Protein AF-A0A2E8AYK1-F1 (afdb_monomer_lite)

Structure (mmCIF, N/CA/C/O backbone):
data_AF-A0A2E8AYK1-F1
#
_entry.id   AF-A0A2E8AYK1-F1
#
loop_
_atom_site.group_PDB
_atom_site.id
_atom_site.type_symbol
_atom_site.label_atom_id
_atom_site.label_alt_id
_atom_site.label_comp_id
_atom_site.label_asym_id
_atom_site.label_entity_id
_atom_site.label_seq_id
_atom_site.pdbx_PDB_ins_code
_atom_site.Cartn_x
_atom_site.Cartn_y
_atom_site.Cartn_z
_atom_site.occupancy
_atom_site.B_iso_or_equiv
_atom_site.auth_seq_id
_atom_site.auth_comp_id
_atom_site.auth_asym_id
_atom_site.auth_atom_id
_atom_site.pdbx_PDB_model_num
ATOM 1 N N . MET A 1 1 ? 3.698 11.445 -59.931 1.00 37.75 1 MET A N 1
ATOM 2 C CA . MET A 1 1 ? 3.904 10.564 -58.764 1.00 37.75 1 MET A CA 1
ATOM 3 C C . MET A 1 1 ? 5.408 10.369 -58.666 1.00 37.75 1 MET A C 1
ATOM 5 O O . MET A 1 1 ? 5.950 9.501 -59.335 1.00 37.75 1 MET A O 1
ATOM 9 N N . ASN A 1 2 ? 6.084 11.312 -58.007 1.00 35.59 2 ASN A N 1
ATOM 10 C CA . ASN A 1 2 ? 7.543 11.333 -57.929 1.00 35.59 2 ASN A CA 1
ATOM 11 C C . ASN A 1 2 ? 7.976 10.198 -57.005 1.00 35.59 2 ASN A C 1
ATOM 13 O O . ASN A 1 2 ? 7.597 10.178 -55.839 1.00 35.59 2 ASN A O 1
ATOM 17 N N . GLN A 1 3 ? 8.713 9.233 -57.549 1.00 40.03 3 GLN A N 1
ATOM 18 C CA . GLN A 1 3 ? 9.492 8.309 -56.741 1.00 40.03 3 GLN A CA 1
ATOM 19 C C . GLN A 1 3 ? 10.641 9.129 -56.152 1.00 40.03 3 GLN A C 1
ATOM 21 O O . GLN A 1 3 ? 11.591 9.454 -56.863 1.00 40.03 3 GLN A O 1
ATOM 26 N N . GLU A 1 4 ? 10.510 9.541 -54.891 1.00 44.88 4 GLU A N 1
ATOM 27 C CA . GLU A 1 4 ? 11.655 10.014 -54.117 1.00 44.88 4 GLU A CA 1
ATOM 28 C C . GLU A 1 4 ? 12.704 8.903 -54.111 1.00 44.88 4 GLU A C 1
ATOM 30 O O . GLU A 1 4 ? 12.411 7.734 -53.854 1.00 44.88 4 GLU A O 1
ATOM 35 N N . ASN A 1 5 ? 13.911 9.270 -54.525 1.00 43.72 5 ASN A N 1
ATOM 36 C CA . ASN A 1 5 ? 15.036 8.366 -54.649 1.00 43.72 5 ASN A CA 1
ATOM 37 C C . ASN A 1 5 ? 15.510 8.004 -53.226 1.00 43.72 5 ASN A C 1
ATOM 39 O O . ASN A 1 5 ? 15.983 8.906 -52.538 1.00 43.72 5 ASN A O 1
ATOM 43 N N . PRO A 1 6 ? 15.453 6.736 -52.776 1.00 49.59 6 PRO A N 1
ATOM 44 C CA . PRO A 1 6 ? 15.774 6.341 -51.393 1.00 49.59 6 PRO A CA 1
ATOM 45 C C . PRO A 1 6 ? 17.249 6.545 -50.978 1.00 49.59 6 PRO A C 1
ATOM 47 O O . PRO A 1 6 ? 17.672 6.093 -49.922 1.00 49.59 6 PRO A O 1
ATOM 50 N N . GLN A 1 7 ? 18.062 7.205 -51.809 1.00 48.69 7 GLN A N 1
ATOM 51 C CA . GLN A 1 7 ? 19.463 7.542 -51.541 1.00 48.69 7 GLN A CA 1
ATOM 52 C C . GLN A 1 7 ? 19.685 9.019 -51.153 1.00 48.69 7 GLN A C 1
ATOM 54 O O . GLN A 1 7 ? 20.827 9.401 -50.911 1.00 48.69 7 GLN A O 1
ATOM 59 N N . SER A 1 8 ? 18.651 9.872 -51.095 1.00 53.28 8 SER A N 1
ATOM 60 C CA . SER A 1 8 ? 18.835 11.323 -50.894 1.00 53.28 8 SER A CA 1
ATOM 61 C C . SER A 1 8 ? 19.226 11.757 -49.476 1.00 53.28 8 SER A C 1
ATOM 63 O O . SER A 1 8 ? 19.758 12.853 -49.334 1.00 53.28 8 SER A O 1
ATOM 65 N N . HIS A 1 9 ? 19.015 10.930 -48.445 1.00 56.09 9 HIS A N 1
ATOM 66 C CA . HIS A 1 9 ? 19.212 11.336 -47.041 1.00 56.09 9 HIS A CA 1
ATOM 67 C C . HIS A 1 9 ? 20.521 10.858 -46.392 1.00 56.09 9 HIS A C 1
ATOM 69 O O . HIS A 1 9 ? 20.801 11.233 -45.260 1.00 56.09 9 HIS A O 1
ATOM 75 N N . GLN A 1 10 ? 21.375 10.098 -47.093 1.00 55.56 10 GLN A N 1
ATOM 76 C CA . GLN A 1 10 ? 22.533 9.410 -46.484 1.00 55.56 10 GLN A CA 1
ATOM 77 C C . GLN A 1 10 ? 23.595 10.314 -45.819 1.00 55.56 10 GLN A C 1
ATOM 79 O O . GLN A 1 10 ? 24.460 9.795 -45.122 1.00 55.56 10 GLN A O 1
ATOM 84 N N . ASN A 1 11 ? 23.533 11.638 -45.993 1.00 66.38 11 ASN A N 1
ATOM 85 C CA . ASN A 1 11 ? 24.447 12.603 -45.365 1.00 66.38 11 ASN A CA 1
ATOM 86 C C . ASN A 1 11 ? 23.726 13.770 -44.670 1.00 66.38 11 ASN A C 1
ATOM 88 O O . ASN A 1 11 ? 24.371 14.754 -44.307 1.00 66.38 11 ASN A O 1
ATOM 92 N N . GLU A 1 12 ? 22.403 13.713 -44.517 1.00 84.81 12 GLU A N 1
ATOM 93 C CA . GLU A 1 12 ? 21.669 14.777 -43.837 1.00 84.81 12 GLU A CA 1
ATOM 94 C C . GLU A 1 12 ? 21.803 14.600 -42.322 1.00 84.81 12 GLU A C 1
ATOM 96 O O . GLU A 1 12 ? 21.516 13.531 -41.776 1.00 84.81 12 GLU A O 1
ATOM 101 N N . THR A 1 13 ? 22.278 15.647 -41.645 1.00 87.81 13 THR A N 1
ATOM 102 C CA . THR A 1 13 ? 22.455 15.648 -40.193 1.00 87.81 13 THR A CA 1
ATOM 103 C C . THR A 1 13 ? 21.608 16.721 -39.532 1.00 87.81 13 THR A C 1
ATOM 105 O O . THR A 1 13 ? 21.515 17.847 -40.022 1.00 87.81 13 THR A O 1
ATOM 108 N N . VAL A 1 14 ? 21.022 16.387 -38.385 1.00 89.31 14 VAL A N 1
ATOM 109 C CA . VAL A 1 14 ? 20.218 17.311 -37.581 1.00 89.31 14 VAL A CA 1
ATOM 110 C C . VAL A 1 14 ? 20.978 17.657 -36.298 1.00 89.31 14 VAL A C 1
ATOM 112 O O . VAL A 1 14 ? 21.357 16.732 -35.569 1.00 89.31 14 VAL A O 1
ATOM 115 N N . PRO A 1 15 ? 21.174 18.957 -35.985 1.00 90.44 15 PRO A N 1
ATOM 116 C CA . PRO A 1 15 ? 21.811 19.393 -34.748 1.00 90.44 15 PRO A CA 1
ATOM 117 C C . PRO A 1 15 ? 21.154 18.770 -33.519 1.00 90.44 15 PRO A C 1
ATOM 119 O O . PRO A 1 15 ? 19.954 18.942 -33.300 1.00 90.44 15 PRO A O 1
ATOM 122 N N . ALA A 1 16 ? 21.937 18.069 -32.701 1.00 88.12 16 ALA A N 1
ATOM 123 C CA . ALA A 1 16 ? 21.394 17.227 -31.632 1.00 88.12 16 ALA A CA 1
ATOM 124 C C . ALA A 1 16 ? 21.971 17.555 -30.242 1.00 88.12 16 ALA A C 1
ATOM 126 O O . ALA A 1 16 ? 22.218 16.673 -29.411 1.00 88.12 16 ALA A O 1
ATOM 127 N N . GLY A 1 17 ? 22.140 18.852 -29.974 1.00 90.62 17 GLY A N 1
ATOM 128 C CA . GLY A 1 17 ? 22.485 19.390 -28.659 1.00 90.62 17 GLY A CA 1
ATOM 129 C C . GLY A 1 17 ? 23.948 19.171 -28.273 1.00 90.62 17 GLY A C 1
ATOM 130 O O . GLY A 1 17 ? 24.855 19.559 -28.998 1.00 90.62 17 GLY A O 1
ATOM 131 N N . MET A 1 18 ? 24.176 18.615 -27.081 1.00 89.94 18 MET A N 1
ATOM 132 C CA . MET A 1 18 ? 25.514 18.448 -26.482 1.00 89.94 18 MET A CA 1
ATOM 133 C C . MET A 1 18 ? 26.244 17.157 -26.907 1.00 89.94 18 MET A C 1
ATOM 135 O O . MET A 1 18 ? 27.369 16.921 -26.466 1.00 89.94 18 MET A O 1
ATOM 139 N N . LEU A 1 19 ? 25.606 16.301 -27.710 1.00 91.19 19 LEU A N 1
ATOM 140 C CA . LEU A 1 19 ? 26.177 15.070 -28.273 1.00 91.19 19 LEU A CA 1
ATOM 141 C C . LEU A 1 19 ? 26.210 15.167 -29.812 1.00 91.19 19 LEU A C 1
ATOM 143 O O . LEU A 1 19 ? 25.585 16.077 -30.355 1.00 91.19 19 LEU A O 1
ATOM 147 N N . PRO A 1 20 ? 26.898 14.247 -30.525 1.00 90.56 20 PRO A N 1
ATOM 148 C CA . PRO A 1 20 ? 26.989 14.289 -31.985 1.00 90.56 20 PRO A CA 1
ATOM 149 C C . PRO A 1 20 ? 25.626 14.344 -32.678 1.00 90.56 20 PRO A C 1
ATOM 151 O O . PRO A 1 20 ? 24.681 13.688 -32.229 1.00 90.56 20 PRO A O 1
ATOM 154 N N . ASP A 1 21 ? 25.556 15.100 -33.771 1.00 91.50 21 ASP A N 1
ATOM 155 C CA . ASP A 1 21 ? 24.351 15.297 -34.580 1.00 91.50 21 ASP A CA 1
ATOM 156 C C . ASP A 1 21 ? 23.727 13.973 -35.040 1.00 91.50 21 ASP A C 1
ATOM 158 O O . ASP A 1 21 ? 24.421 12.976 -35.262 1.00 91.50 21 ASP A O 1
ATOM 162 N N . TRP A 1 22 ? 22.398 13.955 -35.168 1.00 89.44 22 TRP A N 1
ATOM 163 C CA . TRP A 1 22 ? 21.682 12.779 -35.658 1.00 89.44 22 TRP A CA 1
ATOM 164 C C . TRP A 1 22 ? 21.840 12.659 -37.165 1.00 89.44 22 TRP A C 1
ATOM 166 O O . TRP A 1 22 ? 21.728 13.656 -37.869 1.00 89.44 22 TRP A O 1
ATOM 176 N N . THR A 1 23 ? 22.017 11.441 -37.662 1.00 87.94 23 THR A N 1
ATOM 177 C CA . THR A 1 23 ? 21.900 11.134 -39.091 1.00 87.94 23 THR A CA 1
ATOM 178 C C . THR A 1 23 ? 20.448 10.838 -39.435 1.00 87.94 23 THR A C 1
ATOM 180 O O . THR A 1 23 ? 19.798 10.060 -38.732 1.00 87.94 23 THR A O 1
ATOM 183 N N . VAL A 1 24 ? 19.950 11.420 -40.519 1.00 86.06 24 VAL A N 1
ATOM 184 C CA . VAL A 1 24 ? 18.590 11.179 -41.007 1.00 86.06 24 VAL A CA 1
ATOM 185 C C . VAL A 1 24 ? 18.559 9.897 -41.840 1.00 86.06 24 VAL A C 1
ATOM 187 O O . VAL A 1 24 ? 19.426 9.670 -42.679 1.00 86.06 24 VAL A O 1
ATOM 190 N N . GLY A 1 25 ? 17.554 9.054 -41.607 1.00 84.56 25 GLY A N 1
ATOM 191 C CA . GLY A 1 25 ? 17.339 7.820 -42.360 1.00 84.56 25 GLY A CA 1
ATOM 192 C C . GLY A 1 25 ? 15.871 7.411 -42.355 1.00 84.56 25 GLY A C 1
ATOM 193 O O . GLY A 1 25 ? 15.082 7.896 -41.539 1.00 84.56 25 GLY A O 1
ATOM 194 N N . ASP A 1 26 ? 15.505 6.500 -43.253 1.00 82.19 26 ASP A N 1
ATOM 195 C CA . ASP A 1 26 ? 14.113 6.081 -43.409 1.00 82.19 26 ASP A CA 1
ATOM 196 C C . ASP A 1 26 ? 13.729 5.040 -42.355 1.00 82.19 26 ASP A C 1
ATOM 198 O O . ASP A 1 26 ? 14.410 4.026 -42.165 1.00 82.19 26 ASP A O 1
ATOM 202 N N . LEU A 1 27 ? 12.596 5.257 -41.682 1.00 80.19 27 LEU A N 1
ATOM 203 C CA . LEU A 1 27 ? 12.096 4.304 -40.695 1.00 80.19 27 LEU A CA 1
ATOM 204 C C . LEU A 1 27 ? 11.631 2.994 -41.354 1.00 80.19 27 LEU A C 1
ATOM 206 O O . LEU A 1 27 ? 11.025 3.000 -42.434 1.00 80.19 27 LEU A O 1
ATOM 210 N N . PRO A 1 28 ? 11.845 1.840 -40.692 1.00 75.38 28 PRO A N 1
ATOM 211 C CA . PRO A 1 28 ? 11.312 0.575 -41.170 1.00 75.38 28 PRO A CA 1
ATOM 212 C C . PRO A 1 28 ? 9.780 0.627 -41.228 1.00 75.38 28 PRO A C 1
ATOM 214 O O . PRO A 1 28 ? 9.118 1.218 -40.375 1.00 75.38 28 PRO A O 1
ATOM 217 N N . LYS A 1 29 ? 9.192 -0.041 -42.230 1.00 77.06 29 LYS A N 1
ATOM 218 C CA . LYS A 1 29 ? 7.729 -0.121 -42.350 1.00 77.06 29 LYS A CA 1
ATOM 219 C C . LYS A 1 29 ? 7.125 -0.719 -41.072 1.00 77.06 29 LYS A C 1
ATOM 221 O O . LYS A 1 29 ? 7.654 -1.720 -40.578 1.00 77.06 29 LYS A O 1
ATOM 226 N N . PRO A 1 30 ? 6.000 -0.172 -40.575 1.00 75.44 30 PRO A N 1
ATOM 227 C CA . PRO A 1 30 ? 5.371 -0.677 -39.367 1.00 75.44 30 PRO A CA 1
ATOM 228 C C . PRO A 1 30 ? 4.984 -2.154 -39.540 1.00 75.44 30 PRO A C 1
ATOM 230 O O . PRO A 1 30 ? 4.584 -2.567 -40.640 1.00 75.44 30 PRO A O 1
ATOM 233 N N . PRO A 1 31 ? 5.090 -2.971 -38.478 1.00 70.56 31 PRO A N 1
ATOM 234 C CA . PRO A 1 31 ? 4.670 -4.362 -38.535 1.00 70.56 31 PRO A CA 1
ATOM 235 C C . PRO A 1 31 ? 3.188 -4.439 -38.912 1.00 70.56 31 PRO A C 1
ATOM 237 O O . PRO A 1 31 ? 2.361 -3.662 -38.433 1.00 70.56 31 PRO A O 1
ATOM 240 N N . ARG A 1 32 ? 2.833 -5.387 -39.785 1.00 73.38 32 ARG A N 1
ATOM 241 C CA . ARG A 1 32 ? 1.434 -5.578 -40.189 1.00 73.38 32 ARG A CA 1
ATOM 242 C C . ARG A 1 32 ? 0.611 -5.985 -38.968 1.00 73.38 32 ARG A C 1
ATOM 244 O O . ARG A 1 32 ? 0.943 -6.969 -38.304 1.00 73.38 32 ARG A O 1
ATOM 251 N N . LEU A 1 33 ? -0.463 -5.251 -38.692 1.00 67.25 33 LEU A N 1
ATOM 252 C CA . LEU A 1 33 ? -1.404 -5.572 -37.622 1.00 67.25 33 LEU A CA 1
ATOM 253 C C . LEU A 1 33 ? -2.114 -6.892 -37.952 1.00 67.25 33 LEU A C 1
ATOM 255 O O . LEU A 1 33 ? -2.764 -7.029 -38.984 1.00 67.25 33 LEU A O 1
ATOM 259 N N . GLY A 1 34 ? -1.957 -7.879 -37.077 1.00 73.50 34 GLY A N 1
ATOM 260 C CA . GLY A 1 34 ? -2.590 -9.189 -37.177 1.00 73.50 34 GLY A CA 1
ATOM 261 C C . GLY A 1 34 ? -2.470 -9.926 -35.849 1.00 73.50 34 GLY A C 1
ATOM 262 O O . GLY A 1 34 ? -1.592 -9.612 -35.049 1.00 73.50 34 GLY A O 1
ATOM 263 N N . TRP A 1 35 ? -3.329 -10.916 -35.600 1.00 70.19 35 TRP A N 1
ATOM 264 C CA . TRP A 1 35 ? -3.377 -11.659 -34.330 1.00 70.19 35 TRP A CA 1
ATOM 265 C C . TRP A 1 35 ? -2.024 -12.261 -33.907 1.00 70.19 35 TRP A C 1
ATOM 267 O O . TRP A 1 35 ? -1.694 -12.275 -32.727 1.00 70.19 35 TRP A O 1
ATOM 277 N N . LYS A 1 36 ? -1.191 -12.682 -34.870 1.00 66.19 36 LYS A N 1
ATOM 278 C CA . LYS A 1 36 ? 0.177 -13.172 -34.605 1.00 66.19 36 LYS A CA 1
ATOM 279 C C . LYS A 1 36 ? 1.165 -12.053 -34.244 1.00 66.19 36 LYS A C 1
ATOM 281 O O . LYS A 1 36 ? 2.111 -12.296 -33.503 1.00 66.19 36 LYS A O 1
ATOM 286 N N . SER A 1 37 ? 0.941 -10.836 -34.734 1.00 65.56 37 SER A N 1
ATOM 287 C CA . SER A 1 37 ? 1.769 -9.662 -34.435 1.00 65.56 37 SER A CA 1
ATOM 288 C C . SER A 1 37 ? 1.520 -9.135 -33.021 1.00 65.56 37 SER A C 1
ATOM 290 O O . SER A 1 37 ? 2.445 -8.620 -32.406 1.00 65.56 37 SER A O 1
ATOM 292 N N . TRP A 1 38 ? 0.316 -9.323 -32.468 1.00 66.81 38 TRP A N 1
ATOM 293 C CA . TRP A 1 38 ? 0.018 -8.987 -31.070 1.00 66.81 38 TRP A CA 1
ATOM 294 C C . TRP A 1 38 ? 0.902 -9.758 -30.087 1.00 66.81 38 TRP A C 1
ATOM 296 O O . TRP A 1 38 ? 1.458 -9.157 -29.177 1.00 66.81 38 TRP A O 1
ATOM 306 N N . ALA A 1 39 ? 1.127 -11.056 -30.314 1.00 64.19 39 ALA A N 1
ATOM 307 C CA . ALA A 1 39 ? 2.042 -11.845 -29.485 1.00 64.19 39 ALA A CA 1
ATOM 308 C C . ALA A 1 39 ? 3.491 -11.316 -29.543 1.00 64.19 39 ALA A C 1
ATOM 310 O O . ALA A 1 39 ? 4.166 -11.254 -28.519 1.00 64.19 39 ALA A O 1
ATOM 311 N N . ALA A 1 40 ? 3.950 -10.870 -30.718 1.00 63.00 40 ALA A N 1
ATOM 312 C CA . ALA A 1 40 ? 5.280 -10.277 -30.885 1.00 63.00 40 ALA A CA 1
ATOM 313 C C . ALA A 1 40 ? 5.405 -8.874 -30.254 1.00 63.00 40 ALA A C 1
ATOM 315 O O . ALA A 1 40 ? 6.481 -8.508 -29.788 1.00 63.00 40 ALA A O 1
ATOM 316 N N . LEU A 1 41 ? 4.314 -8.099 -30.221 1.00 64.56 41 LEU A N 1
ATOM 317 C CA . LEU A 1 41 ? 4.247 -6.774 -29.591 1.00 64.56 41 LEU A CA 1
ATOM 318 C C . LEU A 1 41 ? 4.108 -6.851 -28.062 1.00 64.56 41 LEU A C 1
ATOM 320 O O . LEU A 1 41 ? 4.526 -5.929 -27.368 1.00 64.56 41 LEU A O 1
ATOM 324 N N . LEU A 1 42 ? 3.558 -7.950 -27.535 1.00 66.94 42 LEU A N 1
ATOM 325 C CA . LEU A 1 42 ? 3.412 -8.181 -26.096 1.00 66.94 42 LEU A CA 1
ATOM 326 C C . LEU A 1 42 ? 4.715 -8.621 -25.419 1.00 66.94 42 LEU A C 1
ATOM 328 O O . LEU A 1 42 ? 4.906 -8.289 -24.256 1.00 66.94 42 LEU A O 1
ATOM 332 N N . GLY A 1 43 ? 5.624 -9.308 -26.121 1.00 66.81 43 GLY A N 1
ATOM 333 C CA . GLY A 1 43 ? 6.923 -9.754 -25.582 1.00 66.81 43 GLY A CA 1
ATOM 334 C C . GLY A 1 43 ? 7.690 -8.706 -24.745 1.00 66.81 43 GLY A C 1
ATOM 335 O O . GLY A 1 43 ? 8.044 -9.005 -23.605 1.00 66.81 43 GLY A O 1
ATOM 336 N N . PRO A 1 44 ? 7.909 -7.467 -25.235 1.00 65.31 44 PRO A N 1
ATOM 337 C CA . PRO A 1 44 ? 8.526 -6.394 -24.445 1.00 65.31 44 PRO A CA 1
ATOM 338 C C . PRO A 1 44 ? 7.766 -6.062 -23.163 1.00 65.31 44 PRO A C 1
ATOM 340 O O . PRO A 1 44 ? 8.364 -5.956 -22.095 1.00 65.31 44 PRO A O 1
ATOM 343 N N . GLY A 1 45 ? 6.444 -5.905 -23.277 1.00 70.00 45 GLY A N 1
ATOM 344 C CA . GLY A 1 45 ? 5.580 -5.585 -22.146 1.00 70.00 45 GLY A CA 1
ATOM 345 C C . GLY A 1 45 ? 5.579 -6.701 -21.107 1.00 70.00 45 GLY A C 1
ATOM 346 O O . GLY A 1 45 ? 5.638 -6.419 -19.920 1.00 70.00 45 GLY A O 1
ATOM 347 N N . VAL A 1 46 ? 5.602 -7.962 -21.543 1.00 70.88 46 VAL A N 1
ATOM 348 C CA . VAL A 1 46 ? 5.676 -9.143 -20.673 1.00 70.88 46 VAL A CA 1
ATOM 349 C C . VAL A 1 46 ? 7.025 -9.235 -19.969 1.00 70.88 46 VAL A C 1
ATOM 351 O O . VAL A 1 46 ? 7.058 -9.563 -18.788 1.00 70.88 46 VAL A O 1
ATOM 354 N N . LEU A 1 47 ? 8.137 -8.931 -20.646 1.00 71.44 47 LEU A N 1
ATOM 355 C CA . LEU A 1 47 ? 9.458 -8.937 -20.015 1.00 71.44 47 LEU A CA 1
ATOM 356 C C . LEU A 1 47 ? 9.584 -7.823 -18.968 1.00 71.44 47 LEU A C 1
ATOM 358 O O . LEU A 1 47 ? 10.094 -8.077 -17.881 1.00 71.44 47 LEU A O 1
ATOM 362 N N . MET A 1 48 ? 9.067 -6.626 -19.262 1.00 72.25 48 MET A N 1
ATOM 363 C CA . MET A 1 48 ? 9.063 -5.501 -18.321 1.00 72.25 48 MET A CA 1
ATOM 364 C C . MET A 1 48 ? 8.106 -5.726 -17.150 1.00 72.25 48 MET A C 1
ATOM 366 O O . MET A 1 48 ? 8.515 -5.568 -16.006 1.00 72.25 48 MET A O 1
ATOM 370 N N . ALA A 1 49 ? 6.877 -6.176 -17.417 1.00 74.19 49 ALA A N 1
ATOM 371 C CA . ALA A 1 49 ? 5.926 -6.563 -16.376 1.00 74.19 49 ALA A CA 1
ATOM 372 C C . ALA A 1 49 ? 6.479 -7.719 -15.531 1.00 74.19 49 ALA A C 1
ATOM 374 O O . ALA A 1 49 ? 6.338 -7.744 -14.315 1.00 74.19 49 ALA A O 1
ATOM 375 N N . GLY A 1 50 ? 7.171 -8.666 -16.164 1.00 73.94 50 GLY A N 1
ATOM 376 C CA . GLY A 1 50 ? 7.909 -9.709 -15.475 1.00 73.94 50 GLY A CA 1
ATOM 377 C C . GLY A 1 50 ? 8.991 -9.127 -14.569 1.00 73.94 50 GLY A C 1
ATOM 378 O O . GLY A 1 50 ? 9.079 -9.538 -13.424 1.00 73.94 50 GLY A O 1
ATOM 379 N N . ALA A 1 51 ? 9.795 -8.170 -15.028 1.00 72.69 51 ALA A N 1
ATOM 380 C CA . ALA A 1 51 ? 10.849 -7.560 -14.218 1.00 72.69 51 ALA A CA 1
ATOM 381 C C . ALA A 1 51 ? 10.310 -6.738 -13.033 1.00 72.69 51 ALA A C 1
ATOM 383 O O . ALA A 1 51 ? 10.930 -6.753 -11.973 1.00 72.69 51 ALA A O 1
ATOM 384 N N . SER A 1 52 ? 9.164 -6.068 -13.187 1.00 71.50 52 SER A N 1
ATOM 385 C CA . SER A 1 52 ? 8.529 -5.319 -12.096 1.00 71.50 52 SER A CA 1
ATOM 386 C C . SER A 1 52 ? 7.883 -6.235 -11.052 1.00 71.50 52 SER A C 1
ATOM 388 O O . SER A 1 52 ? 8.022 -5.970 -9.858 1.00 71.50 52 SER A O 1
ATOM 390 N N . ILE A 1 53 ? 7.287 -7.357 -11.493 1.00 72.75 53 ILE A N 1
ATOM 391 C CA . ILE A 1 53 ? 6.623 -8.349 -10.634 1.00 72.75 53 ILE A CA 1
ATOM 392 C C . ILE A 1 53 ? 7.631 -9.103 -9.758 1.00 72.75 53 ILE A C 1
ATOM 394 O O . ILE A 1 53 ? 8.328 -10.013 -10.223 1.00 72.75 53 ILE A O 1
ATOM 398 N N . GLY A 1 54 ? 7.650 -8.770 -8.464 1.00 64.06 54 GLY A N 1
ATOM 399 C CA . GLY A 1 54 ? 8.420 -9.487 -7.431 1.00 64.06 54 GLY A CA 1
ATOM 400 C C . GLY A 1 54 ? 9.384 -8.637 -6.599 1.00 64.06 54 GLY A C 1
ATOM 401 O O . GLY A 1 54 ? 10.259 -9.200 -5.947 1.00 64.06 54 GLY A O 1
ATOM 402 N N . SER A 1 55 ? 9.246 -7.310 -6.637 1.00 65.62 55 SER A N 1
ATOM 403 C CA . SER A 1 55 ? 10.020 -6.374 -5.809 1.00 65.62 55 SER A CA 1
ATOM 404 C C . SER A 1 55 ? 9.155 -5.747 -4.696 1.00 65.62 55 SER A C 1
ATOM 406 O O . SER A 1 55 ? 8.140 -6.318 -4.294 1.00 65.62 55 SER A O 1
ATOM 408 N N . GLY A 1 56 ? 9.532 -4.567 -4.185 1.00 59.28 56 GLY A N 1
ATOM 409 C CA . GLY A 1 56 ? 8.865 -3.883 -3.064 1.00 59.28 56 GLY A CA 1
ATOM 410 C C . GLY A 1 56 ? 7.387 -3.509 -3.279 1.00 59.28 56 GLY A C 1
ATOM 411 O O . GLY A 1 56 ? 6.686 -3.219 -2.309 1.00 59.28 56 GLY A O 1
ATOM 412 N N . GLU A 1 57 ? 6.875 -3.572 -4.513 1.00 66.94 57 GLU A N 1
ATOM 413 C CA . GLU A 1 57 ? 5.445 -3.399 -4.829 1.00 66.94 57 GLU A CA 1
ATOM 414 C C . GLU A 1 57 ? 4.523 -4.399 -4.109 1.00 66.94 57 GLU A C 1
ATOM 416 O O . GLU A 1 57 ? 3.416 -4.025 -3.716 1.00 66.94 57 GLU A O 1
ATOM 421 N N . TRP A 1 58 ? 4.997 -5.622 -3.842 1.00 70.44 58 TRP A N 1
ATOM 422 C CA . TRP A 1 58 ? 4.252 -6.640 -3.088 1.00 70.44 58 TRP A CA 1
ATOM 423 C C . TRP A 1 58 ? 4.099 -6.312 -1.602 1.00 70.44 58 TRP A C 1
ATOM 425 O O . TRP A 1 58 ? 3.260 -6.907 -0.935 1.00 70.44 58 TRP A O 1
ATOM 435 N N . LEU A 1 59 ? 4.886 -5.374 -1.077 1.00 70.12 59 LEU A N 1
ATOM 436 C CA . LEU A 1 59 ? 4.785 -4.940 0.314 1.00 70.12 59 LEU A CA 1
ATOM 437 C C . LEU A 1 59 ? 3.976 -3.650 0.420 1.00 70.12 59 LEU A C 1
ATOM 439 O O . LEU A 1 59 ? 3.028 -3.570 1.197 1.00 70.12 59 LEU A O 1
ATOM 443 N N . ALA A 1 60 ? 4.315 -2.644 -0.386 1.00 77.12 60 ALA A N 1
ATOM 444 C CA . ALA A 1 60 ? 3.702 -1.325 -0.270 1.00 77.12 60 ALA A CA 1
ATOM 445 C C . ALA A 1 60 ? 2.253 -1.281 -0.783 1.00 77.12 60 ALA A C 1
ATOM 447 O O . ALA A 1 60 ? 1.425 -0.629 -0.153 1.00 77.12 60 ALA A O 1
ATOM 448 N N . GLY A 1 61 ? 1.911 -1.998 -1.863 1.00 83.12 61 GLY A N 1
ATOM 449 C CA . GLY A 1 61 ? 0.526 -2.083 -2.346 1.00 83.12 61 GLY A CA 1
ATOM 450 C C . GLY A 1 61 ? -0.416 -2.683 -1.295 1.00 83.12 61 GLY A C 1
ATOM 451 O O . GLY A 1 61 ? -1.309 -1.977 -0.818 1.00 83.12 61 GLY A O 1
ATOM 452 N N . PRO A 1 62 ? -0.178 -3.938 -0.864 1.00 84.00 62 PRO A N 1
ATOM 453 C CA . PRO A 1 62 ? -0.925 -4.562 0.224 1.00 84.00 62 PRO A CA 1
ATOM 454 C C . PRO A 1 62 ? -0.883 -3.757 1.522 1.00 84.00 62 PRO A C 1
ATOM 456 O O . PRO A 1 62 ? -1.922 -3.605 2.154 1.00 84.00 62 PRO A O 1
ATOM 459 N N . GLY A 1 63 ? 0.266 -3.176 1.884 1.00 83.00 63 GLY A N 1
ATOM 460 C CA . GLY A 1 63 ? 0.415 -2.344 3.078 1.00 83.00 63 GLY A CA 1
ATOM 461 C C . GLY A 1 63 ? -0.512 -1.126 3.087 1.00 83.00 63 GLY A C 1
ATOM 462 O O . GLY A 1 63 ? -1.172 -0.871 4.092 1.00 83.00 63 GLY A O 1
ATOM 463 N N . VAL A 1 64 ? -0.630 -0.407 1.966 1.00 86.75 64 VAL A N 1
ATOM 464 C CA . VAL A 1 64 ? -1.577 0.714 1.821 1.00 86.75 64 VAL A CA 1
ATOM 465 C C . VAL A 1 64 ? -3.006 0.207 1.890 1.00 86.75 64 VAL A C 1
ATOM 467 O O . VAL A 1 64 ? -3.804 0.748 2.647 1.00 86.75 64 VAL A O 1
ATOM 470 N N . THR A 1 65 ? -3.347 -0.839 1.135 1.00 87.69 65 THR A N 1
ATOM 471 C CA . THR A 1 65 ? -4.730 -1.332 1.095 1.00 87.69 65 THR A CA 1
ATOM 472 C C . THR A 1 65 ? -5.180 -1.973 2.406 1.00 87.69 65 THR A C 1
ATOM 474 O O . THR A 1 65 ? -6.352 -1.880 2.747 1.00 87.69 65 THR A O 1
ATOM 477 N N . ALA A 1 66 ? -4.266 -2.572 3.172 1.00 83.56 66 ALA A N 1
ATOM 478 C CA . ALA A 1 66 ? -4.550 -3.125 4.492 1.00 83.56 66 ALA A CA 1
ATOM 479 C C . ALA A 1 66 ? -4.760 -2.017 5.535 1.00 83.56 66 ALA A C 1
ATOM 481 O O . ALA A 1 66 ? -5.603 -2.149 6.416 1.00 83.56 66 ALA A O 1
ATOM 482 N N . GLN A 1 67 ? -4.022 -0.906 5.430 1.00 82.50 67 GLN A N 1
ATOM 483 C CA . GLN A 1 67 ? -4.155 0.220 6.360 1.00 82.50 67 GLN A CA 1
ATOM 484 C C . GLN A 1 67 ? -5.322 1.157 6.028 1.00 82.50 67 GLN A C 1
ATOM 486 O O . GLN A 1 67 ? -5.920 1.739 6.933 1.00 82.50 67 GLN A O 1
ATOM 491 N N . TYR A 1 68 ? -5.622 1.328 4.741 1.00 86.94 68 TYR A N 1
ATOM 492 C CA . TYR A 1 68 ? -6.476 2.401 4.223 1.00 86.94 68 TYR A CA 1
ATOM 493 C C . TYR A 1 68 ? -7.657 1.901 3.374 1.00 86.94 68 TYR A C 1
ATOM 495 O O . TYR A 1 68 ? -8.422 2.705 2.824 1.00 86.94 68 TYR A O 1
ATOM 503 N N . GLY A 1 69 ? -7.820 0.582 3.252 1.00 87.31 69 GLY A N 1
ATOM 504 C CA . GLY A 1 69 ? -8.804 -0.035 2.368 1.00 87.31 69 GLY A CA 1
ATOM 505 C C . GLY A 1 69 ? -8.541 0.278 0.891 1.00 87.31 69 GLY A C 1
ATOM 506 O O . GLY A 1 69 ? -7.437 0.643 0.484 1.00 87.31 69 GLY A O 1
ATOM 507 N N . GLY A 1 70 ? -9.587 0.199 0.065 1.00 90.69 70 GLY A N 1
ATOM 508 C CA . GLY A 1 70 ? -9.504 0.555 -1.357 1.00 90.69 70 GLY A CA 1
ATOM 509 C C . GLY A 1 70 ? -9.426 2.064 -1.619 1.00 90.69 70 GLY A C 1
ATOM 510 O O . GLY A 1 70 ? -9.194 2.482 -2.750 1.00 90.69 70 GLY A O 1
ATOM 511 N N . THR A 1 71 ? -9.616 2.908 -0.599 1.00 92.19 71 THR A N 1
ATOM 512 C CA . THR A 1 71 ? -9.842 4.354 -0.768 1.00 92.19 71 THR A CA 1
ATOM 513 C C . THR A 1 71 ? -8.700 5.074 -1.480 1.00 92.19 71 THR A C 1
ATOM 515 O O . THR A 1 71 ? -8.979 5.966 -2.266 1.00 92.19 71 THR A O 1
ATOM 518 N N . LEU A 1 72 ? -7.438 4.690 -1.267 1.00 93.12 72 LEU A N 1
ATOM 519 C CA . LEU A 1 72 ? -6.281 5.363 -1.878 1.00 93.12 72 LEU A CA 1
ATOM 520 C C . LEU A 1 72 ? -5.862 4.791 -3.243 1.00 93.12 72 LEU A C 1
ATOM 522 O O . LEU A 1 72 ? -4.904 5.277 -3.844 1.00 93.12 72 LEU A O 1
ATOM 526 N N . LEU A 1 73 ? -6.577 3.797 -3.783 1.00 93.56 73 LEU A N 1
ATOM 527 C CA . LEU A 1 73 ? -6.220 3.175 -5.064 1.00 93.56 73 LEU A CA 1
ATOM 528 C C . LEU A 1 73 ? -6.350 4.128 -6.265 1.00 93.56 73 LEU A C 1
ATOM 530 O O . LEU A 1 73 ? -5.687 3.920 -7.278 1.00 93.56 73 LEU A O 1
ATOM 534 N N . TRP A 1 74 ? -7.110 5.222 -6.159 1.00 94.62 74 TRP A N 1
ATOM 535 C CA . TRP A 1 74 ? -7.136 6.262 -7.198 1.00 94.62 74 TRP A CA 1
ATOM 536 C C . TRP A 1 74 ? -5.766 6.927 -7.406 1.00 94.62 74 TRP A C 1
ATOM 538 O O . TRP A 1 74 ? -5.480 7.401 -8.507 1.00 94.62 74 TRP A O 1
ATOM 548 N N . VAL A 1 75 ? -4.894 6.931 -6.389 1.00 93.06 75 VAL A N 1
ATOM 549 C CA . VAL A 1 75 ? -3.506 7.402 -6.523 1.00 93.06 75 VAL A CA 1
ATOM 550 C C . VAL A 1 75 ? -2.740 6.503 -7.495 1.00 93.06 75 VAL A C 1
ATOM 552 O O . VAL A 1 75 ? -2.021 7.007 -8.359 1.00 93.06 75 VAL A O 1
ATOM 555 N N . ALA A 1 76 ? -2.959 5.184 -7.432 1.00 91.69 76 ALA A N 1
ATOM 556 C CA . ALA A 1 76 ? -2.411 4.258 -8.419 1.00 91.69 76 ALA A CA 1
ATOM 557 C C . ALA A 1 76 ? -2.994 4.512 -9.811 1.00 91.69 76 ALA A C 1
ATOM 559 O O . ALA A 1 76 ? -2.234 4.512 -10.772 1.00 91.69 76 ALA A O 1
ATOM 560 N N . THR A 1 77 ? -4.293 4.808 -9.943 1.00 93.62 77 THR A N 1
ATOM 561 C CA . THR A 1 77 ? -4.890 5.188 -11.238 1.00 93.62 77 THR A CA 1
ATOM 562 C C . THR A 1 77 ? -4.174 6.380 -11.860 1.00 93.62 77 THR A C 1
ATOM 564 O O . THR A 1 77 ? -3.787 6.322 -13.025 1.00 93.62 77 THR A O 1
ATOM 567 N N . LEU A 1 78 ? -3.967 7.456 -11.093 1.00 93.69 78 LEU A N 1
ATOM 568 C CA . LEU A 1 78 ? -3.260 8.635 -11.593 1.00 93.69 78 LEU A CA 1
ATOM 569 C C . LEU A 1 78 ? -1.815 8.317 -11.965 1.00 93.69 78 LEU A C 1
ATOM 571 O O . LEU A 1 78 ? -1.351 8.767 -13.012 1.00 93.69 78 LEU A O 1
ATOM 575 N N . SER A 1 79 ? -1.127 7.520 -11.145 1.00 91.00 79 SER A N 1
ATOM 576 C CA . SER A 1 79 ? 0.247 7.110 -11.425 1.00 91.00 79 SER A CA 1
ATOM 577 C C . SER A 1 79 ? 0.338 6.273 -12.704 1.00 91.00 79 SER A C 1
ATOM 579 O O . SER A 1 79 ? 1.122 6.596 -13.593 1.00 91.00 79 SER A O 1
ATOM 581 N N . ILE A 1 80 ? -0.538 5.278 -12.871 1.00 89.25 80 ILE A N 1
ATOM 582 C CA . ILE A 1 80 ? -0.615 4.434 -14.071 1.00 89.25 80 ILE A CA 1
ATOM 583 C C . ILE A 1 80 ? -0.902 5.284 -15.309 1.00 89.25 80 ILE A C 1
ATOM 585 O O . ILE A 1 80 ? -0.215 5.145 -16.317 1.00 89.25 80 ILE A O 1
ATOM 589 N N . VAL A 1 81 ? -1.883 6.189 -15.249 1.00 92.25 81 VAL A N 1
ATOM 590 C CA . VAL A 1 81 ? -2.225 7.064 -16.380 1.00 92.25 81 VAL A CA 1
ATOM 591 C C . VAL A 1 81 ? -1.046 7.967 -16.744 1.00 92.25 81 VAL A C 1
ATOM 593 O O . VAL A 1 81 ? -0.663 8.018 -17.913 1.00 92.25 81 VAL A O 1
ATOM 596 N N . ALA A 1 82 ? -0.432 8.634 -15.764 1.00 90.38 82 ALA A N 1
ATOM 597 C CA . ALA A 1 82 ? 0.744 9.473 -15.989 1.00 90.38 82 ALA A CA 1
ATOM 598 C C . ALA A 1 82 ? 1.892 8.671 -16.618 1.00 90.38 82 ALA A C 1
ATOM 600 O O . ALA A 1 82 ? 2.538 9.132 -17.558 1.00 90.38 82 ALA A O 1
ATOM 601 N N . GLN A 1 83 ? 2.104 7.441 -16.156 1.00 87.44 83 GLN A N 1
ATOM 602 C CA . GLN A 1 83 ? 3.146 6.568 -16.677 1.00 87.44 83 GLN A CA 1
ATOM 603 C C . GLN A 1 83 ? 2.846 6.046 -18.075 1.00 87.44 83 GLN A C 1
ATOM 605 O O . GLN A 1 83 ? 3.772 5.940 -18.867 1.00 87.44 83 GLN A O 1
ATOM 610 N N . VAL A 1 84 ? 1.586 5.796 -18.438 1.00 88.44 84 VAL A N 1
ATOM 611 C CA . VAL A 1 84 ? 1.223 5.498 -19.832 1.00 88.44 84 VAL A CA 1
ATOM 612 C C . VAL A 1 84 ? 1.657 6.645 -20.743 1.00 88.44 84 VAL A C 1
ATOM 614 O O . VAL A 1 84 ? 2.298 6.391 -21.761 1.00 88.44 84 VAL A O 1
ATOM 617 N N . PHE A 1 85 ? 1.383 7.899 -20.369 1.00 91.56 85 PHE A N 1
ATOM 618 C CA . PHE A 1 85 ? 1.843 9.054 -21.145 1.00 91.56 85 PHE A CA 1
ATOM 619 C C . PHE A 1 85 ? 3.373 9.137 -21.200 1.00 91.56 85 PHE A C 1
ATOM 621 O O . PHE A 1 85 ? 3.928 9.226 -22.292 1.00 91.56 85 PHE A O 1
ATOM 628 N N . CYS A 1 86 ? 4.064 9.027 -20.062 1.00 89.25 86 CYS A N 1
ATOM 629 C CA . CYS A 1 86 ? 5.531 9.033 -20.026 1.00 89.25 86 CYS A CA 1
ATOM 630 C C . CYS A 1 86 ? 6.140 7.919 -20.889 1.00 89.25 86 CYS A C 1
ATOM 632 O O . CYS A 1 86 ? 7.042 8.174 -21.684 1.00 89.25 86 CYS A O 1
ATOM 634 N N . ASN A 1 87 ? 5.616 6.697 -20.790 1.00 87.50 87 ASN A N 1
ATOM 635 C CA . ASN A 1 87 ? 6.091 5.537 -21.538 1.00 87.50 87 ASN A CA 1
ATOM 636 C C . ASN A 1 87 ? 5.881 5.715 -23.040 1.00 87.50 87 ASN A C 1
ATOM 638 O O . ASN A 1 87 ? 6.762 5.370 -23.827 1.00 87.50 87 ASN A O 1
ATOM 642 N N . LEU A 1 88 ? 4.749 6.292 -23.451 1.00 89.25 88 LEU A N 1
ATOM 643 C CA . LEU A 1 88 ? 4.514 6.638 -24.850 1.00 89.25 88 LEU A CA 1
ATOM 644 C C . LEU A 1 88 ? 5.536 7.659 -25.357 1.00 89.25 88 LEU A C 1
ATOM 646 O O . LEU A 1 88 ? 6.052 7.482 -26.459 1.00 89.25 88 LEU A O 1
ATOM 650 N N . GLU A 1 89 ? 5.876 8.677 -24.566 1.00 91.88 89 GLU A N 1
ATOM 651 C CA . GLU A 1 89 ? 6.890 9.667 -24.946 1.00 91.88 89 GLU A CA 1
ATOM 652 C C . GLU A 1 89 ? 8.301 9.071 -25.006 1.00 91.88 89 GLU A C 1
ATOM 654 O O . GLU A 1 89 ? 9.027 9.310 -25.971 1.00 91.88 89 GLU A O 1
ATOM 659 N N . PHE A 1 90 ? 8.681 8.220 -24.050 1.00 90.25 90 PHE A N 1
ATOM 660 C CA . PHE A 1 90 ? 9.970 7.518 -24.075 1.00 90.25 90 PHE A CA 1
ATOM 661 C C . PHE A 1 90 ? 10.114 6.638 -25.319 1.00 90.25 90 PHE A C 1
ATOM 663 O O . PHE A 1 90 ? 11.176 6.600 -25.945 1.00 90.25 90 PHE A O 1
ATOM 670 N N . MET A 1 91 ? 9.033 5.957 -25.701 1.00 87.38 91 MET A N 1
ATOM 671 C CA . MET A 1 91 ? 8.992 5.136 -26.906 1.00 87.38 91 MET A CA 1
ATOM 672 C C . MET A 1 91 ? 9.031 5.985 -28.177 1.00 87.38 91 MET A C 1
ATOM 674 O O . MET A 1 91 ? 9.798 5.674 -29.082 1.00 87.38 91 MET A O 1
ATOM 678 N N . ARG A 1 92 ? 8.253 7.073 -28.253 1.00 90.69 92 ARG A N 1
ATOM 679 C CA . ARG A 1 92 ? 8.278 8.009 -29.392 1.00 90.69 92 ARG A CA 1
ATOM 680 C C . ARG A 1 92 ? 9.669 8.587 -29.595 1.00 90.69 92 ARG A C 1
ATOM 682 O O . ARG A 1 92 ? 10.161 8.584 -30.717 1.00 90.69 92 ARG A O 1
ATOM 689 N N . TYR A 1 93 ? 10.312 9.016 -28.515 1.00 91.75 93 TYR A N 1
ATOM 690 C CA . TYR A 1 93 ? 11.676 9.520 -28.557 1.00 91.75 93 TYR A CA 1
ATOM 691 C C . TYR A 1 93 ? 12.640 8.491 -29.159 1.00 91.75 93 TYR A C 1
ATOM 693 O O . TYR A 1 93 ? 13.350 8.798 -30.114 1.00 91.75 93 TYR A O 1
ATOM 701 N N . ALA A 1 94 ? 12.602 7.247 -28.673 1.00 90.38 94 ALA A N 1
ATOM 702 C CA . ALA A 1 94 ? 13.451 6.182 -29.204 1.00 90.38 94 ALA A CA 1
ATOM 703 C C . ALA A 1 94 ? 13.182 5.867 -30.676 1.00 90.38 94 ALA A C 1
ATOM 705 O O . ALA A 1 94 ? 14.113 5.554 -31.416 1.00 90.38 94 ALA A O 1
ATOM 706 N N . LEU A 1 95 ? 11.919 5.957 -31.102 1.00 88.50 95 LEU A N 1
ATOM 707 C CA . LEU A 1 95 ? 11.523 5.751 -32.491 1.00 88.50 95 LEU A CA 1
ATOM 708 C C . LEU A 1 95 ? 12.020 6.866 -33.417 1.00 88.50 95 LEU A C 1
ATOM 710 O O . LEU A 1 95 ? 12.428 6.564 -34.530 1.00 88.50 95 LEU A O 1
ATOM 714 N N . TYR A 1 96 ? 11.998 8.127 -32.979 1.00 88.38 96 TYR A N 1
ATOM 715 C CA . TYR A 1 96 ? 12.416 9.259 -33.813 1.00 88.38 96 TYR A CA 1
ATOM 716 C C . TYR A 1 96 ? 13.927 9.490 -33.818 1.00 88.38 96 TYR A C 1
ATOM 718 O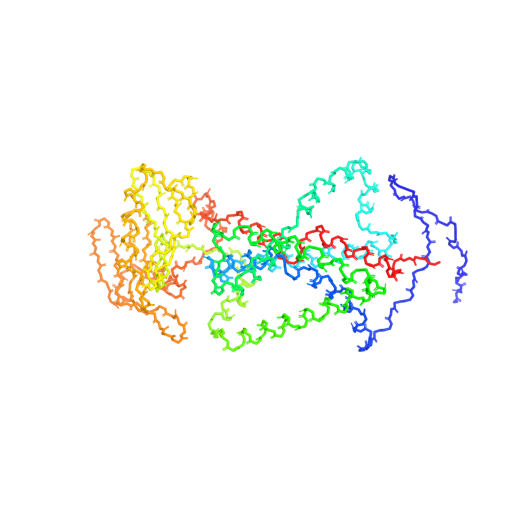 O . TYR A 1 96 ? 14.485 9.839 -34.852 1.00 88.38 96 TYR A O 1
ATOM 726 N N . CYS A 1 97 ? 14.586 9.323 -32.671 1.00 89.62 97 CYS A N 1
ATOM 727 C CA . CYS A 1 97 ? 15.994 9.686 -32.500 1.00 89.62 97 CYS A CA 1
ATOM 728 C C . CYS A 1 97 ? 16.950 8.490 -32.623 1.00 89.62 97 CYS A C 1
ATOM 730 O O . CYS A 1 97 ? 18.164 8.683 -32.628 1.00 89.62 97 CYS A O 1
ATOM 732 N N . GLY A 1 98 ? 16.434 7.256 -32.676 1.00 88.19 98 GLY A N 1
ATOM 733 C CA . GLY A 1 98 ? 17.255 6.040 -32.740 1.00 88.19 98 GLY A CA 1
ATOM 734 C C . GLY A 1 98 ? 18.079 5.772 -31.475 1.00 88.19 98 GLY A C 1
ATOM 735 O O . GLY A 1 98 ? 19.007 4.962 -31.484 1.00 88.19 98 GLY A O 1
ATOM 736 N N . GLU A 1 99 ? 17.760 6.435 -30.365 1.00 90.94 99 GLU A N 1
ATOM 737 C CA . GLU A 1 99 ? 18.477 6.308 -29.101 1.00 90.94 99 GLU A CA 1
ATOM 738 C C . GLU A 1 99 ? 17.529 6.338 -27.890 1.00 90.94 99 GLU A C 1
ATOM 740 O O . GLU A 1 99 ? 16.420 6.862 -27.977 1.00 90.94 99 GLU A O 1
ATOM 745 N N . PRO A 1 100 ? 17.934 5.787 -26.736 1.00 91.69 100 PRO A N 1
ATOM 746 C CA . PRO A 1 100 ? 17.102 5.750 -25.540 1.00 91.69 100 PRO A CA 1
ATOM 747 C C . PRO A 1 100 ? 16.927 7.141 -24.926 1.00 91.69 100 PRO A C 1
ATOM 749 O O . PRO A 1 100 ? 17.830 7.976 -24.999 1.00 91.69 100 PRO A O 1
ATOM 752 N N . ILE A 1 101 ? 15.821 7.365 -24.214 1.00 92.31 101 ILE A N 1
ATOM 753 C CA . ILE A 1 101 ? 15.512 8.672 -23.608 1.00 92.31 101 ILE A CA 1
ATOM 754 C C . ILE A 1 101 ? 16.587 9.142 -22.616 1.00 92.31 101 ILE A C 1
ATOM 756 O O . ILE A 1 101 ? 16.871 10.335 -22.531 1.00 92.31 101 ILE A O 1
ATOM 760 N N . LEU A 1 102 ? 17.240 8.212 -21.910 1.00 91.44 102 LEU A N 1
ATOM 761 C CA . LEU A 1 102 ? 18.337 8.531 -20.989 1.00 91.44 102 LEU A CA 1
ATOM 762 C C . LEU A 1 102 ? 19.567 9.090 -21.722 1.00 91.44 102 LEU A C 1
ATOM 764 O O . LEU A 1 102 ? 20.245 9.971 -21.198 1.00 91.44 102 LEU A O 1
ATOM 768 N N . VAL A 1 103 ? 19.835 8.627 -22.950 1.00 92.12 103 VAL A N 1
ATOM 769 C CA . VAL A 1 103 ? 20.874 9.217 -23.814 1.00 92.12 103 VAL A CA 1
ATOM 770 C C . VAL A 1 103 ? 20.419 10.589 -24.304 1.00 92.12 103 VAL A C 1
ATOM 772 O O . VAL A 1 103 ? 21.203 11.536 -24.287 1.00 92.12 103 VAL A O 1
ATOM 775 N N . GLY A 1 104 ? 19.134 10.729 -24.623 1.00 92.56 104 GLY A N 1
ATOM 776 C CA . GLY A 1 104 ? 18.542 12.013 -24.973 1.00 92.56 104 GLY A CA 1
ATOM 777 C C . GLY A 1 104 ? 18.714 13.078 -23.899 1.00 92.56 104 GLY A C 1
ATOM 778 O O . GLY A 1 104 ? 19.038 14.224 -24.211 1.00 92.56 104 GLY A O 1
ATOM 779 N N . ALA A 1 105 ? 18.603 12.708 -22.622 1.00 92.50 105 ALA A N 1
ATOM 780 C CA . ALA A 1 105 ? 18.870 13.629 -21.523 1.00 92.50 105 ALA A CA 1
ATOM 781 C C . ALA A 1 105 ? 20.305 14.177 -21.569 1.00 92.50 105 ALA A C 1
ATOM 783 O O . ALA A 1 105 ? 20.498 15.380 -21.393 1.00 92.50 105 ALA A O 1
ATOM 784 N N . PHE A 1 106 ? 21.304 13.358 -21.918 1.00 94.94 106 PHE A N 1
ATOM 785 C CA . PHE A 1 106 ? 22.696 13.804 -22.066 1.00 94.94 106 PHE A CA 1
ATOM 786 C C . PHE A 1 106 ? 22.878 14.876 -23.148 1.00 94.94 106 PHE A C 1
ATOM 788 O O . PHE A 1 106 ? 23.806 15.681 -23.052 1.00 94.94 106 PHE A O 1
ATOM 795 N N . ARG A 1 107 ? 21.979 14.946 -24.137 1.00 94.00 107 ARG A N 1
ATOM 796 C CA . ARG A 1 107 ? 21.971 16.000 -25.166 1.00 94.00 107 ARG A CA 1
ATOM 797 C C . ARG A 1 107 ? 21.519 17.356 -24.633 1.00 94.00 107 ARG A C 1
ATOM 799 O O . ARG A 1 107 ? 21.812 18.377 -25.256 1.00 94.00 107 ARG A O 1
ATOM 806 N N . THR A 1 108 ? 20.821 17.383 -23.499 1.00 93.88 108 THR A N 1
ATOM 807 C CA . THR A 1 108 ? 20.234 18.594 -22.913 1.00 93.88 108 THR A CA 1
ATOM 808 C C . THR A 1 108 ? 21.164 19.254 -21.896 1.00 93.88 108 THR A C 1
ATOM 810 O O . THR A 1 108 ? 21.996 18.603 -21.259 1.00 93.88 108 THR A O 1
ATOM 813 N N . LYS A 1 109 ? 21.007 20.570 -21.698 1.00 92.56 109 LYS A N 1
ATOM 814 C CA . LYS A 1 109 ? 21.625 21.265 -20.557 1.00 92.56 109 LYS A CA 1
ATOM 815 C C . LYS A 1 109 ? 21.065 20.668 -19.256 1.00 92.56 109 LYS A C 1
ATOM 817 O O . LYS A 1 109 ? 19.865 20.416 -19.208 1.00 92.56 109 LYS A O 1
ATOM 822 N N . PRO A 1 110 ? 21.880 20.464 -18.207 1.00 92.62 110 PRO A N 1
ATOM 823 C CA . PRO A 1 110 ? 23.243 20.982 -17.980 1.00 92.62 110 PRO A CA 1
ATOM 824 C C . PRO A 1 110 ? 24.398 20.152 -18.586 1.00 92.62 110 PRO A C 1
ATOM 826 O O . PRO A 1 110 ? 25.562 20.494 -18.389 1.00 92.62 110 PRO A O 1
ATOM 829 N N . GLY A 1 111 ? 24.100 19.117 -19.372 1.00 91.12 111 GLY A N 1
ATOM 830 C CA . GLY A 1 111 ? 25.069 18.367 -20.175 1.00 91.12 111 GLY A CA 1
ATOM 831 C C . GLY A 1 111 ? 25.440 16.991 -19.605 1.00 91.12 111 GLY A C 1
ATOM 832 O O . GLY A 1 111 ? 25.076 16.664 -18.472 1.00 91.12 111 GLY A O 1
ATOM 833 N N . PRO A 1 112 ? 26.191 16.174 -20.370 1.00 94.06 112 PRO A N 1
ATOM 834 C CA . PRO A 1 112 ? 26.382 14.752 -20.079 1.00 94.06 112 PRO A CA 1
ATOM 835 C C . PRO A 1 112 ? 26.965 14.468 -18.692 1.00 94.06 112 PRO A C 1
ATOM 837 O O . PRO A 1 112 ? 26.470 13.598 -17.990 1.00 94.06 112 PRO A O 1
ATOM 840 N N . LYS A 1 113 ? 27.970 15.241 -18.254 1.00 94.12 113 LYS A N 1
ATOM 841 C CA . LYS A 1 113 ? 28.643 15.024 -16.960 1.00 94.12 113 LYS A CA 1
ATOM 842 C C . LYS A 1 113 ? 27.687 15.121 -15.772 1.00 94.12 113 LYS A C 1
ATOM 844 O O . LYS A 1 113 ? 27.755 14.292 -14.871 1.00 94.12 113 LYS A O 1
ATOM 849 N N . PHE A 1 114 ? 26.811 16.127 -15.772 1.00 95.56 114 PHE A N 1
ATOM 850 C CA . PHE A 1 114 ? 25.820 16.287 -14.712 1.00 95.56 114 PHE A CA 1
ATOM 851 C C . PHE A 1 114 ? 24.857 15.108 -14.707 1.00 95.56 114 PHE A C 1
ATOM 853 O O . PHE A 1 114 ? 24.652 14.491 -13.669 1.00 95.56 114 PHE A O 1
ATOM 860 N N . TRP A 1 115 ? 24.302 14.775 -15.872 1.00 94.25 115 TRP A N 1
ATOM 861 C CA . TRP A 1 115 ? 23.324 13.705 -15.988 1.00 94.25 115 TRP A CA 1
ATOM 862 C C . TRP A 1 115 ? 23.914 12.336 -15.633 1.00 94.25 115 TRP A C 1
ATOM 864 O O . TRP A 1 115 ? 23.227 11.538 -15.008 1.00 94.25 115 TRP A O 1
ATOM 874 N N . THR A 1 116 ? 25.188 12.074 -15.946 1.00 93.00 116 THR A N 1
ATOM 875 C CA . THR A 1 116 ? 25.890 10.868 -15.480 1.00 93.00 116 THR A CA 1
ATOM 876 C C . THR A 1 116 ? 25.902 10.792 -13.955 1.00 93.00 116 THR A C 1
ATOM 878 O O . THR A 1 116 ? 25.528 9.763 -13.402 1.00 93.00 116 THR A O 1
ATOM 881 N N . VAL A 1 117 ? 26.297 11.871 -13.268 1.00 94.31 117 VAL A N 1
ATOM 882 C CA . VAL A 1 117 ? 26.319 11.904 -11.795 1.00 94.31 117 VAL A CA 1
ATOM 883 C C . VAL A 1 117 ? 24.905 11.792 -11.230 1.00 94.31 117 VAL A C 1
ATOM 885 O O . VAL A 1 117 ? 24.679 11.031 -10.297 1.00 94.31 117 VAL A O 1
ATOM 888 N N . PHE A 1 118 ? 23.942 12.500 -11.816 1.00 92.62 118 PHE A N 1
ATOM 889 C CA . PHE A 1 118 ? 22.548 12.483 -11.390 1.00 92.62 118 PHE A CA 1
ATOM 890 C C . PHE A 1 118 ? 21.936 11.081 -11.489 1.00 92.62 118 PHE A C 1
ATOM 892 O O . PHE A 1 118 ? 21.389 10.586 -10.508 1.00 92.62 118 PHE A O 1
ATOM 899 N N . TYR A 1 119 ? 22.086 10.402 -12.629 1.00 90.81 119 TYR A N 1
ATOM 900 C CA . TYR A 1 119 ? 21.603 9.030 -12.780 1.00 90.81 119 TYR A CA 1
ATOM 901 C C . TYR A 1 119 ? 22.358 8.047 -11.893 1.00 90.81 119 TYR A C 1
ATOM 903 O O . TYR A 1 119 ? 21.722 7.190 -11.294 1.00 90.81 119 TYR A O 1
ATOM 911 N N . ALA A 1 120 ? 23.677 8.196 -11.732 1.00 90.19 120 ALA A N 1
ATOM 912 C CA . ALA A 1 120 ? 24.436 7.357 -10.809 1.00 90.19 120 ALA A CA 1
ATOM 913 C C . ALA A 1 120 ? 23.942 7.499 -9.360 1.00 90.19 120 ALA A C 1
ATOM 915 O O . ALA A 1 120 ? 23.841 6.498 -8.660 1.00 90.19 120 ALA A O 1
ATOM 916 N N . LEU A 1 121 ? 23.593 8.715 -8.920 1.00 91.00 121 LEU A N 1
ATOM 917 C CA . LEU A 1 121 ? 23.025 8.957 -7.591 1.00 91.00 121 LEU A CA 1
ATOM 918 C C . LEU A 1 121 ? 21.632 8.339 -7.434 1.00 91.00 121 LEU A C 1
ATOM 920 O O . LEU A 1 121 ? 21.359 7.735 -6.401 1.00 91.00 121 LEU A O 1
ATOM 924 N N . LEU A 1 122 ? 20.766 8.461 -8.444 1.00 86.62 122 LEU A N 1
ATOM 925 C CA . LEU A 1 122 ? 19.429 7.861 -8.396 1.00 86.62 122 LEU A CA 1
ATOM 926 C C . LEU A 1 122 ? 19.473 6.326 -8.422 1.00 86.62 122 LEU A C 1
ATOM 928 O O . LEU A 1 122 ? 18.690 5.673 -7.736 1.00 86.62 122 LEU A O 1
ATOM 932 N N . GLU A 1 123 ? 20.399 5.748 -9.185 1.00 83.94 123 GLU A N 1
ATOM 933 C CA . GLU A 1 123 ? 20.561 4.297 -9.322 1.00 83.94 123 GLU A CA 1
ATOM 934 C C . GLU A 1 123 ? 21.403 3.671 -8.203 1.00 83.94 123 GLU A C 1
ATOM 936 O O . GLU A 1 123 ? 21.396 2.454 -8.041 1.00 83.94 123 GLU A O 1
ATOM 941 N N . PHE A 1 124 ? 22.100 4.469 -7.388 1.00 84.56 124 PHE A N 1
ATOM 942 C CA . PHE A 1 124 ? 22.979 3.960 -6.331 1.00 84.56 124 PHE A CA 1
ATOM 943 C C . PHE A 1 124 ? 22.259 2.988 -5.381 1.00 84.56 124 P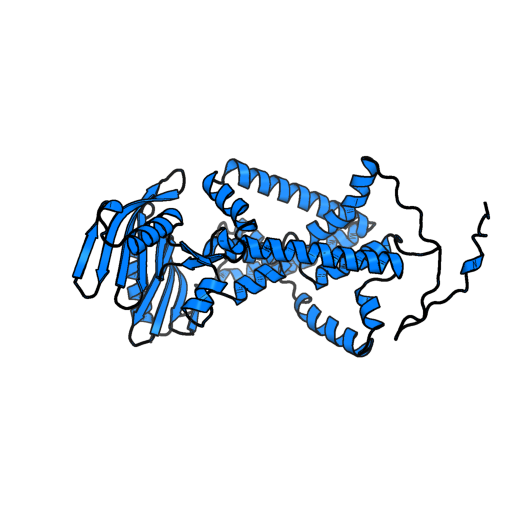HE A C 1
ATOM 945 O O . PHE A 1 124 ? 22.820 1.963 -4.995 1.00 84.56 124 PHE A O 1
ATOM 952 N N . GLY A 1 125 ? 20.990 3.262 -5.059 1.00 75.06 125 GLY A N 1
ATOM 953 C CA . GLY A 1 125 ? 20.170 2.396 -4.207 1.00 75.06 125 GLY A CA 1
ATOM 954 C C . GLY A 1 125 ? 19.859 1.018 -4.809 1.00 75.06 125 GLY A C 1
ATOM 955 O O . GLY A 1 125 ? 19.668 0.062 -4.062 1.00 75.06 125 GLY A O 1
ATOM 956 N N . HIS A 1 126 ? 19.873 0.874 -6.139 1.00 76.12 126 HIS A N 1
ATOM 957 C CA . HIS A 1 126 ? 19.595 -0.397 -6.823 1.00 76.12 126 HIS A CA 1
ATOM 958 C C . HIS A 1 126 ? 20.763 -1.394 -6.766 1.00 76.12 126 HIS A C 1
ATOM 960 O O . HIS A 1 126 ? 20.593 -2.552 -7.145 1.00 76.12 126 HIS A O 1
ATOM 966 N N . ILE A 1 127 ? 21.937 -0.980 -6.274 1.00 78.38 127 ILE A N 1
ATOM 967 C CA . ILE A 1 127 ? 23.111 -1.854 -6.126 1.00 78.38 127 ILE A CA 1
ATOM 968 C C . ILE A 1 127 ? 22.878 -2.927 -5.048 1.00 78.38 127 ILE A C 1
ATOM 970 O O . ILE A 1 127 ? 23.434 -4.024 -5.132 1.00 78.38 127 ILE A O 1
ATOM 974 N N . TRP A 1 128 ? 22.051 -2.641 -4.038 1.00 79.62 128 TRP A N 1
ATOM 975 C CA . TRP A 1 128 ? 21.788 -3.586 -2.955 1.00 79.62 128 TRP A CA 1
ATOM 976 C C . TRP A 1 128 ? 20.871 -4.731 -3.409 1.00 79.62 128 TRP A C 1
ATOM 978 O O . TRP A 1 128 ? 19.821 -4.479 -4.001 1.00 79.62 128 TRP A O 1
ATOM 988 N N . PRO A 1 129 ? 21.187 -5.997 -3.072 1.00 79.19 129 PRO A N 1
ATOM 989 C CA . PRO A 1 129 ? 20.420 -7.168 -3.500 1.00 79.19 129 PRO A CA 1
ATOM 990 C C . PRO A 1 129 ? 19.139 -7.372 -2.666 1.00 79.19 129 PRO A C 1
ATOM 992 O O . PRO A 1 129 ? 18.828 -8.488 -2.250 1.00 79.19 129 PRO A O 1
ATOM 995 N N . TYR A 1 130 ? 18.371 -6.307 -2.416 1.00 78.12 130 TYR A N 1
ATOM 996 C CA . TYR A 1 130 ? 17.189 -6.344 -1.546 1.00 78.12 130 TYR A CA 1
ATOM 997 C C . TYR A 1 130 ? 16.109 -7.313 -2.059 1.00 78.12 130 TYR A C 1
ATOM 999 O O . TYR A 1 130 ? 15.454 -7.984 -1.266 1.00 78.12 130 TYR A O 1
ATOM 1007 N N . ASN A 1 131 ? 15.970 -7.456 -3.383 1.00 80.88 131 ASN A N 1
ATOM 1008 C CA . ASN A 1 131 ? 15.040 -8.414 -3.992 1.00 80.88 131 ASN A CA 1
ATOM 1009 C C . ASN A 1 131 ? 15.403 -9.866 -3.656 1.00 80.88 131 ASN A C 1
ATOM 1011 O O . ASN A 1 131 ? 14.522 -10.688 -3.410 1.00 80.88 131 ASN A O 1
ATOM 1015 N N . VAL A 1 132 ? 16.702 -10.183 -3.622 1.00 86.81 132 VAL A N 1
ATOM 1016 C CA . VAL A 1 132 ? 17.157 -11.521 -3.232 1.00 86.81 132 VAL A CA 1
ATOM 1017 C C . VAL A 1 132 ? 16.921 -11.736 -1.745 1.00 86.81 132 VAL A C 1
ATOM 1019 O O . VAL A 1 132 ? 16.418 -12.789 -1.382 1.00 86.81 132 VAL A O 1
ATOM 1022 N N . ALA A 1 133 ? 17.188 -10.733 -0.902 1.00 82.44 133 ALA A N 1
ATOM 1023 C CA . ALA A 1 133 ? 16.891 -10.814 0.528 1.00 82.44 133 ALA A CA 1
ATOM 1024 C C . ALA A 1 133 ? 15.399 -11.099 0.791 1.00 82.44 133 ALA A C 1
ATOM 1026 O O . ALA A 1 133 ? 15.075 -12.004 1.558 1.00 82.44 133 ALA A O 1
ATOM 1027 N N . GLY A 1 134 ? 14.490 -10.410 0.093 1.00 82.19 134 GLY A N 1
ATOM 1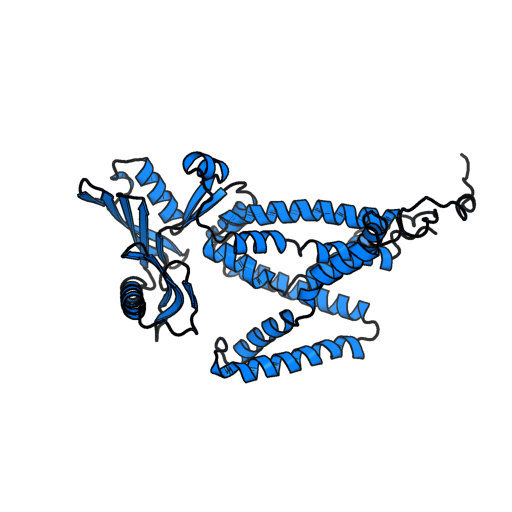028 C CA . GLY A 1 134 ? 13.051 -10.680 0.179 1.00 82.19 134 GLY A CA 1
ATOM 1029 C C . GLY A 1 134 ? 12.676 -12.103 -0.254 1.00 82.19 134 GLY A C 1
ATOM 1030 O O . GLY A 1 134 ? 11.891 -12.772 0.419 1.00 82.19 134 GLY A O 1
ATOM 1031 N N . ALA A 1 135 ? 13.281 -12.611 -1.332 1.00 86.62 135 ALA A N 1
ATOM 1032 C CA . ALA A 1 135 ? 13.077 -13.993 -1.769 1.00 86.62 135 ALA A CA 1
ATOM 1033 C C . ALA A 1 135 ? 13.592 -15.013 -0.738 1.00 86.62 135 ALA A C 1
ATOM 1035 O O . ALA A 1 135 ? 12.940 -16.029 -0.499 1.00 86.62 135 ALA A O 1
ATOM 1036 N N . SER A 1 136 ? 14.726 -14.736 -0.092 1.00 89.94 136 SER A N 1
ATOM 1037 C CA . SER A 1 136 ? 15.290 -15.590 0.956 1.00 89.94 136 SER A CA 1
ATOM 1038 C C . SER A 1 136 ? 14.385 -15.700 2.167 1.00 89.94 136 SER A C 1
ATOM 1040 O O . SER A 1 136 ? 14.258 -16.794 2.701 1.00 89.94 136 SER A O 1
ATOM 1042 N N . VAL A 1 137 ? 13.733 -14.607 2.576 1.00 87.62 137 VAL A N 1
ATOM 1043 C CA . VAL A 1 137 ? 12.753 -14.623 3.673 1.00 87.62 137 VAL A CA 1
ATOM 1044 C C . VAL A 1 137 ? 11.578 -15.537 3.328 1.00 87.62 137 VAL A C 1
ATOM 1046 O O . VAL A 1 137 ? 11.183 -16.355 4.152 1.00 87.62 137 VAL A O 1
ATOM 1049 N N . ALA A 1 138 ? 11.064 -15.473 2.095 1.00 87.88 138 ALA A N 1
ATOM 1050 C CA . ALA A 1 138 ? 9.988 -16.361 1.655 1.00 87.88 138 ALA A CA 1
ATOM 1051 C C . ALA A 1 138 ? 10.420 -17.840 1.638 1.00 87.88 138 ALA A C 1
ATOM 1053 O O . ALA A 1 138 ? 9.680 -18.708 2.095 1.00 87.88 138 ALA A O 1
ATOM 1054 N N . VAL A 1 139 ? 11.630 -18.139 1.151 1.00 90.69 139 VAL A N 1
ATOM 1055 C CA . VAL A 1 139 ? 12.179 -19.508 1.158 1.00 90.69 139 VAL A CA 1
ATOM 1056 C C . VAL A 1 139 ? 12.431 -20.000 2.584 1.00 90.69 139 VAL A C 1
ATOM 1058 O O . VAL A 1 139 ? 12.102 -21.144 2.896 1.00 90.69 139 VAL A O 1
ATOM 1061 N N . ALA A 1 140 ? 12.970 -19.145 3.455 1.00 90.88 140 ALA A N 1
ATOM 1062 C CA . ALA A 1 140 ? 13.173 -19.448 4.867 1.00 90.88 140 ALA A CA 1
ATOM 1063 C C . ALA A 1 140 ? 11.838 -19.756 5.548 1.00 90.88 140 ALA A C 1
ATOM 1065 O O . ALA A 1 140 ? 11.737 -20.762 6.239 1.00 90.88 140 ALA A O 1
ATOM 1066 N N . ALA A 1 141 ? 10.795 -18.968 5.274 1.00 88.62 141 ALA A N 1
ATOM 1067 C CA . ALA A 1 141 ? 9.472 -19.188 5.841 1.00 88.62 141 ALA A CA 1
ATOM 1068 C C . ALA A 1 141 ? 8.845 -20.519 5.399 1.00 88.62 141 ALA A C 1
ATOM 1070 O O . ALA A 1 141 ? 8.237 -21.218 6.206 1.00 88.62 141 ALA A O 1
ATOM 1071 N N . ILE A 1 142 ? 9.039 -20.918 4.136 1.00 91.94 142 ILE A N 1
ATOM 1072 C CA . ILE A 1 142 ? 8.606 -22.237 3.646 1.00 91.94 142 ILE A CA 1
ATOM 1073 C C . ILE A 1 142 ? 9.348 -23.364 4.373 1.00 91.94 142 ILE A C 1
ATOM 1075 O O . ILE A 1 142 ? 8.748 -24.391 4.682 1.00 91.94 142 ILE A O 1
ATOM 1079 N N . TRP A 1 143 ? 10.647 -23.192 4.631 1.00 92.06 143 TRP A N 1
ATOM 1080 C CA . TRP A 1 143 ? 11.456 -24.208 5.303 1.00 92.06 143 TRP A CA 1
ATOM 1081 C C . TRP A 1 143 ? 11.121 -24.306 6.799 1.00 92.06 143 TRP A C 1
ATOM 1083 O O . TRP A 1 143 ? 10.938 -25.405 7.317 1.00 92.06 143 TRP A O 1
ATOM 1093 N N . LEU A 1 144 ? 11.004 -23.172 7.486 1.00 89.56 144 LEU A N 1
ATOM 1094 C CA . LEU A 1 144 ? 10.721 -23.110 8.920 1.00 89.56 144 LEU A CA 1
ATOM 1095 C C . LEU A 1 144 ? 9.253 -23.419 9.247 1.00 89.56 144 LEU A C 1
ATOM 1097 O O . LEU A 1 144 ? 8.953 -23.876 10.345 1.00 89.56 144 LEU A O 1
ATOM 1101 N N . GLY A 1 145 ? 8.333 -23.185 8.306 1.00 87.38 145 GLY A N 1
ATOM 1102 C CA . GLY A 1 145 ? 6.890 -23.245 8.555 1.00 87.38 145 GLY A CA 1
ATOM 1103 C C . GLY A 1 145 ? 6.351 -22.041 9.340 1.00 87.38 145 GLY A C 1
ATOM 1104 O O . GLY A 1 145 ? 5.169 -22.008 9.670 1.00 87.38 145 GLY A O 1
ATOM 1105 N N . SER A 1 146 ? 7.199 -21.050 9.616 1.00 82.12 146 SER A N 1
ATOM 1106 C CA . SER A 1 146 ? 6.894 -19.789 10.296 1.00 82.12 146 SER A CA 1
ATOM 1107 C C . SER A 1 146 ? 7.736 -18.664 9.692 1.00 82.12 146 SER A C 1
ATOM 1109 O O . SER A 1 146 ? 8.709 -18.925 8.985 1.00 82.12 146 SER A O 1
ATOM 1111 N N . LEU A 1 147 ? 7.391 -17.403 9.960 1.00 81.56 147 LEU A N 1
ATOM 1112 C CA . LEU A 1 147 ? 8.258 -16.289 9.569 1.00 81.56 147 LEU A CA 1
ATOM 1113 C C . LEU A 1 147 ? 9.603 -16.378 10.323 1.00 81.56 147 LEU A C 1
ATOM 1115 O O . LEU A 1 147 ? 9.586 -16.686 11.516 1.00 81.56 147 LEU A O 1
ATOM 1119 N N . PRO A 1 148 ? 10.748 -16.141 9.651 1.00 80.69 148 PRO A N 1
ATOM 1120 C CA . PRO A 1 148 ? 12.057 -16.160 10.303 1.00 80.69 148 PRO A CA 1
ATOM 1121 C C . PRO A 1 148 ? 12.176 -15.013 11.315 1.00 80.69 148 PRO A C 1
ATOM 1123 O O . PRO A 1 148 ? 11.818 -13.878 10.997 1.00 80.69 148 PRO A O 1
ATOM 1126 N N . GLY A 1 149 ? 12.684 -15.315 12.514 1.00 78.94 149 GLY A N 1
ATOM 1127 C CA . GLY A 1 149 ? 12.951 -14.331 13.574 1.00 78.94 149 GLY A CA 1
ATOM 1128 C C . GLY A 1 149 ? 14.441 -13.993 13.712 1.00 78.94 149 GLY A C 1
ATOM 1129 O O . GLY A 1 149 ? 15.264 -14.478 12.939 1.00 78.94 149 GLY A O 1
ATOM 1130 N N . GLN A 1 150 ? 14.820 -13.222 14.743 1.00 69.31 150 GLN A N 1
ATOM 1131 C CA . GLN A 1 150 ? 16.224 -12.823 14.993 1.00 69.31 150 GLN A CA 1
ATOM 1132 C C . GLN A 1 150 ? 17.200 -14.012 15.105 1.00 69.31 150 GLN A C 1
ATOM 1134 O O . GLN A 1 150 ? 18.372 -13.910 14.745 1.00 69.31 150 GLN A O 1
ATOM 1139 N N . GLY A 1 151 ? 16.726 -15.167 15.587 1.00 79.62 151 GLY A N 1
ATOM 1140 C CA . GLY A 1 151 ? 17.532 -16.390 15.670 1.00 79.62 151 GLY A CA 1
ATOM 1141 C C . GLY A 1 151 ? 17.891 -16.999 14.308 1.00 79.62 151 GLY A C 1
ATOM 1142 O O . GLY A 1 151 ? 18.862 -17.751 14.213 1.00 79.62 151 GLY A O 1
ATOM 1143 N N . ASP A 1 152 ? 17.153 -16.645 13.253 1.00 86.00 152 ASP A N 1
ATOM 1144 C CA . ASP A 1 152 ? 17.269 -17.221 11.911 1.00 86.00 152 ASP A CA 1
ATOM 1145 C C . ASP A 1 152 ? 18.055 -16.329 10.940 1.00 86.00 152 ASP A C 1
ATOM 1147 O O . ASP A 1 152 ? 18.193 -16.663 9.759 1.00 86.00 152 ASP A O 1
ATOM 1151 N N . ASP A 1 153 ? 18.626 -15.219 11.417 1.00 85.38 153 ASP A N 1
ATOM 1152 C CA . ASP A 1 153 ? 19.374 -14.272 10.585 1.00 85.38 153 ASP A CA 1
ATOM 1153 C C . ASP A 1 153 ? 20.465 -14.973 9.770 1.00 85.38 153 ASP A C 1
ATOM 1155 O O . ASP A 1 153 ? 20.599 -14.744 8.566 1.00 85.38 153 ASP A O 1
ATOM 1159 N N . GLY A 1 154 ? 21.212 -15.891 10.390 1.00 90.31 154 GLY A N 1
ATOM 1160 C CA . GLY A 1 154 ? 22.248 -16.665 9.705 1.00 90.31 154 GLY A CA 1
ATOM 1161 C C . GLY A 1 154 ? 21.701 -17.513 8.549 1.00 90.31 154 GLY A C 1
ATOM 1162 O O . GLY A 1 154 ? 22.333 -17.592 7.491 1.00 90.31 154 GLY A O 1
ATOM 1163 N N . LEU A 1 155 ? 20.510 -18.098 8.715 1.00 90.19 155 LEU A N 1
ATOM 1164 C CA . LEU A 1 155 ? 19.833 -18.874 7.676 1.00 90.19 155 LEU A CA 1
ATOM 1165 C C . LEU A 1 155 ? 19.403 -17.969 6.519 1.00 90.19 155 LEU A C 1
ATOM 1167 O O . LEU A 1 155 ? 19.705 -18.274 5.365 1.00 90.19 155 LEU A O 1
ATOM 1171 N N . VAL A 1 156 ? 18.747 -16.843 6.812 1.00 90.38 156 VAL A N 1
ATOM 1172 C CA . VAL A 1 156 ? 18.269 -15.897 5.789 1.00 90.38 156 VAL A CA 1
ATOM 1173 C C . VAL A 1 156 ? 19.438 -15.309 4.994 1.00 90.38 156 VAL A C 1
ATOM 1175 O O . VAL A 1 156 ? 19.376 -15.231 3.763 1.00 90.38 156 VAL A O 1
ATOM 1178 N N . HIS A 1 157 ? 20.539 -14.951 5.660 1.00 91.00 157 HIS A N 1
ATOM 1179 C CA . HIS A 1 157 ? 21.751 -14.468 4.995 1.00 91.00 157 HIS A CA 1
ATOM 1180 C C . HIS A 1 157 ? 22.402 -15.564 4.138 1.00 91.00 157 HIS A C 1
ATOM 1182 O O . HIS A 1 157 ? 22.759 -15.312 2.984 1.00 91.00 157 HIS A O 1
ATOM 1188 N N . GLY A 1 158 ? 22.503 -16.793 4.655 1.00 93.38 158 GLY A N 1
ATOM 1189 C CA . GLY A 1 158 ? 23.019 -17.940 3.907 1.00 93.38 158 GLY A CA 1
ATOM 1190 C C . GLY A 1 158 ? 22.198 -18.233 2.649 1.00 93.38 158 GLY A C 1
ATOM 1191 O O . GLY A 1 158 ? 22.757 -18.342 1.555 1.00 93.38 158 GLY A O 1
ATOM 1192 N N . LEU A 1 159 ? 20.869 -18.277 2.780 1.00 93.94 159 LEU A N 1
ATOM 1193 C CA . LEU A 1 159 ? 19.941 -18.440 1.660 1.00 93.94 159 LEU A CA 1
ATOM 1194 C C . LEU A 1 159 ? 20.062 -17.294 0.654 1.00 93.94 159 LEU A C 1
ATOM 1196 O O . LEU A 1 159 ? 20.059 -17.554 -0.545 1.00 93.94 159 LEU A O 1
ATOM 1200 N N . SER A 1 160 ? 20.255 -16.057 1.116 1.00 92.31 160 SER A N 1
ATOM 1201 C CA . SER A 1 160 ? 20.464 -14.901 0.234 1.00 92.31 160 SER A CA 1
ATOM 1202 C C . SER A 1 160 ? 21.711 -15.047 -0.620 1.00 92.31 160 SER A C 1
ATOM 1204 O O . SER A 1 160 ? 21.642 -14.855 -1.833 1.00 92.31 160 SER A O 1
ATOM 1206 N N . CYS A 1 161 ? 22.832 -15.456 -0.027 1.00 92.44 161 CYS A N 1
ATOM 1207 C CA . CYS A 1 161 ? 24.057 -15.731 -0.774 1.00 92.44 161 CYS A CA 1
ATOM 1208 C C . CYS A 1 161 ? 23.854 -16.858 -1.796 1.00 92.44 161 CYS A C 1
ATOM 1210 O O . CYS A 1 161 ? 24.257 -16.724 -2.952 1.00 92.44 161 CYS A O 1
ATOM 1212 N N . VAL A 1 162 ? 23.197 -17.952 -1.400 1.00 94.06 162 VAL A N 1
ATOM 1213 C CA . VAL A 1 162 ? 22.929 -19.087 -2.294 1.00 94.06 162 VAL A CA 1
ATOM 1214 C C . VAL A 1 162 ? 22.014 -18.675 -3.447 1.00 94.06 162 VAL A C 1
ATOM 1216 O O . VAL A 1 162 ? 22.368 -18.894 -4.601 1.00 94.06 162 VAL A O 1
ATOM 1219 N N . LEU A 1 163 ? 20.874 -18.041 -3.171 1.00 91.69 163 LEU A N 1
ATOM 1220 C CA . LEU A 1 163 ? 19.925 -17.589 -4.192 1.00 91.69 163 LEU A CA 1
ATOM 1221 C C . LEU A 1 163 ? 20.552 -16.563 -5.138 1.00 91.69 163 LEU A C 1
ATOM 1223 O O . LEU A 1 163 ? 20.334 -16.639 -6.347 1.00 91.69 163 LEU A O 1
ATOM 1227 N N . PHE A 1 164 ? 21.378 -15.655 -4.613 1.00 90.56 164 PHE A N 1
ATOM 1228 C CA . PHE A 1 164 ? 22.136 -14.711 -5.428 1.00 90.56 164 PHE A CA 1
ATOM 1229 C C . PHE A 1 164 ? 23.062 -15.436 -6.412 1.00 90.56 164 PHE A C 1
ATOM 1231 O O . PHE A 1 164 ? 23.044 -15.138 -7.604 1.00 90.56 164 PHE A O 1
ATOM 1238 N N . LEU A 1 165 ? 23.824 -16.435 -5.952 1.00 91.31 165 LEU A N 1
ATOM 1239 C CA . LEU A 1 165 ? 24.693 -17.237 -6.819 1.00 91.31 165 LEU A CA 1
ATOM 1240 C C . LEU A 1 165 ? 23.894 -18.071 -7.833 1.00 91.31 165 LEU A C 1
ATOM 1242 O O . LEU A 1 165 ? 24.265 -18.150 -9.005 1.00 91.31 165 LEU A O 1
ATOM 1246 N N . LEU A 1 166 ? 22.771 -18.658 -7.410 1.00 89.94 166 LEU A N 1
ATOM 1247 C CA . LEU A 1 166 ? 21.890 -19.438 -8.280 1.00 89.94 166 LEU A CA 1
ATOM 1248 C C . LEU A 1 166 ? 21.258 -18.584 -9.385 1.00 89.94 166 LEU A C 1
ATOM 1250 O O . LEU A 1 166 ? 21.048 -19.097 -10.485 1.00 89.94 166 LEU A O 1
ATOM 1254 N N . ALA A 1 167 ? 21.012 -17.292 -9.146 1.00 86.19 167 ALA A N 1
ATOM 1255 C CA . ALA A 1 167 ? 20.486 -16.375 -10.158 1.00 86.19 167 ALA A CA 1
ATOM 1256 C C . ALA A 1 167 ? 21.411 -16.243 -11.386 1.00 86.19 167 ALA A C 1
ATOM 1258 O O . ALA A 1 167 ? 20.931 -15.967 -12.488 1.00 86.19 167 ALA A O 1
ATOM 1259 N N . PHE A 1 168 ? 22.716 -16.514 -11.239 1.00 84.38 168 PHE A N 1
ATOM 1260 C CA . PHE A 1 168 ? 23.666 -16.531 -12.356 1.00 84.38 168 PHE A CA 1
ATOM 1261 C C . PHE A 1 168 ? 23.616 -17.810 -13.201 1.00 84.38 168 PHE A C 1
ATOM 1263 O O . PHE A 1 168 ? 24.005 -17.769 -14.367 1.00 84.38 168 PHE A O 1
ATOM 1270 N N . LEU A 1 169 ? 23.117 -18.938 -12.681 1.00 84.19 169 LEU A N 1
ATOM 1271 C CA . LEU A 1 169 ? 23.063 -20.195 -13.443 1.00 84.19 169 LEU A CA 1
ATOM 1272 C C . LEU A 1 169 ? 22.235 -20.058 -14.739 1.00 84.19 169 LEU A C 1
ATOM 1274 O O . LEU A 1 169 ? 22.756 -20.397 -15.805 1.00 84.19 169 LEU A O 1
ATOM 1278 N N . PRO A 1 170 ? 21.003 -19.502 -14.708 1.00 77.81 170 PRO A N 1
ATOM 1279 C CA . PRO A 1 170 ? 20.257 -19.123 -15.906 1.00 77.81 170 PRO A CA 1
ATOM 1280 C C . PRO A 1 170 ? 21.064 -18.346 -16.951 1.00 77.81 170 PRO A C 1
ATOM 1282 O O . PRO A 1 170 ? 20.986 -18.637 -18.145 1.00 77.81 170 PRO A O 1
ATOM 1285 N N . LEU A 1 171 ? 21.854 -17.372 -16.494 1.00 76.19 171 LEU A N 1
ATOM 1286 C CA . LEU A 1 171 ? 22.624 -16.464 -17.343 1.00 76.19 171 LEU A CA 1
ATOM 1287 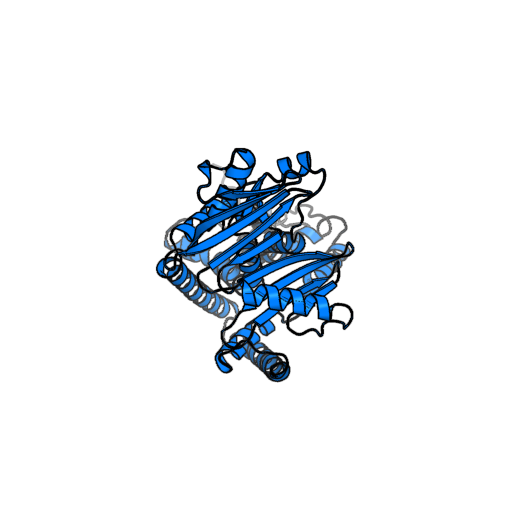C C . LEU A 1 171 ? 23.813 -17.169 -18.008 1.00 76.19 171 LEU A C 1
ATOM 1289 O O . LEU A 1 171 ? 24.117 -16.883 -19.163 1.00 76.19 171 LEU A O 1
ATOM 1293 N N . ILE A 1 172 ? 24.452 -18.109 -17.306 1.00 82.31 172 ILE A N 1
ATOM 1294 C CA . ILE A 1 172 ? 25.625 -18.850 -17.790 1.00 82.31 172 ILE A CA 1
ATOM 1295 C C . ILE A 1 172 ? 25.220 -19.956 -18.775 1.00 82.31 172 ILE A C 1
ATOM 1297 O O . ILE A 1 172 ? 25.859 -20.130 -19.812 1.00 82.31 172 ILE A O 1
ATOM 1301 N N . PHE A 1 173 ? 24.154 -20.704 -18.473 1.00 78.12 173 PHE A N 1
ATOM 1302 C CA . PHE A 1 173 ? 23.777 -21.910 -19.226 1.00 78.12 173 PHE A CA 1
ATOM 1303 C C . PHE A 1 173 ? 22.628 -21.696 -20.226 1.00 78.12 173 PHE A C 1
ATOM 1305 O O . PHE A 1 173 ? 22.327 -22.583 -21.023 1.00 78.12 173 PHE A O 1
ATOM 1312 N N . GLY A 1 174 ? 21.982 -20.527 -20.220 1.00 63.59 174 GLY A N 1
ATOM 1313 C CA . GLY A 1 174 ? 20.766 -20.238 -20.989 1.00 63.59 174 GLY A CA 1
ATOM 1314 C C . GLY A 1 174 ? 20.926 -20.073 -22.506 1.00 63.59 174 GLY A C 1
ATOM 1315 O O . GLY A 1 174 ? 19.950 -19.758 -23.192 1.00 63.59 174 GLY A O 1
ATOM 1316 N N . GLY A 1 175 ? 22.128 -20.256 -23.056 1.00 78.31 175 GLY A N 1
ATOM 1317 C CA . GLY A 1 175 ? 22.420 -20.002 -24.467 1.00 78.31 175 GLY A CA 1
ATOM 1318 C C . GLY A 1 175 ? 22.299 -18.513 -24.797 1.00 78.31 175 GLY A C 1
ATOM 1319 O O . GLY A 1 175 ? 23.175 -17.722 -24.463 1.00 78.31 175 GLY A O 1
ATOM 1320 N N . THR A 1 176 ? 21.206 -18.102 -25.449 1.00 78.75 176 THR A N 1
ATOM 1321 C CA . THR A 1 176 ? 20.920 -16.674 -25.654 1.00 78.75 176 THR A CA 1
ATOM 1322 C C . THR A 1 176 ? 20.233 -16.109 -24.414 1.00 78.75 176 THR A C 1
ATOM 1324 O O . THR A 1 176 ? 19.024 -16.292 -24.257 1.00 78.75 176 THR A O 1
ATOM 1327 N N . VAL A 1 177 ? 20.987 -15.374 -23.586 1.00 76.06 177 VAL A N 1
ATOM 1328 C CA . VAL A 1 177 ? 20.511 -14.702 -22.356 1.00 76.06 177 VAL A CA 1
ATOM 1329 C C . VAL A 1 177 ? 19.124 -14.083 -22.540 1.00 76.06 177 VAL A C 1
ATOM 1331 O O . VAL A 1 177 ? 18.209 -14.360 -21.774 1.00 76.06 177 VAL A O 1
ATOM 1334 N N . TYR A 1 178 ? 18.930 -13.331 -23.624 1.00 72.75 178 TYR A N 1
ATOM 1335 C CA . TYR A 1 178 ? 17.664 -12.665 -23.919 1.00 72.75 178 TYR A CA 1
ATOM 1336 C C . TYR A 1 178 ? 16.465 -13.622 -24.047 1.00 72.75 178 TYR A C 1
ATOM 1338 O O . TYR A 1 178 ? 15.449 -13.433 -23.385 1.00 72.75 178 TYR A O 1
ATOM 1346 N N . LYS A 1 179 ? 16.578 -14.675 -24.872 1.00 75.75 179 LYS A N 1
ATOM 1347 C CA . LYS A 1 179 ? 15.482 -15.640 -25.092 1.00 75.75 179 LYS A CA 1
ATOM 1348 C C . LYS A 1 179 ? 15.159 -16.417 -23.819 1.00 75.75 179 LYS A C 1
ATOM 1350 O O . LYS A 1 179 ? 14.016 -16.810 -23.594 1.00 75.75 179 LYS A O 1
ATOM 1355 N N . MET A 1 180 ? 16.181 -16.663 -23.006 1.00 79.94 180 MET A N 1
ATOM 1356 C CA . MET A 1 180 ? 16.049 -17.378 -21.749 1.00 79.94 180 MET A CA 1
ATOM 1357 C C . MET A 1 180 ? 15.322 -16.529 -20.700 1.00 79.94 180 MET A C 1
ATOM 1359 O O . MET A 1 180 ? 14.335 -16.995 -20.130 1.00 79.94 180 MET A O 1
ATOM 1363 N N . LEU A 1 181 ? 15.720 -15.262 -20.542 1.00 78.94 181 LEU A N 1
ATOM 1364 C CA . LEU A 1 181 ? 15.030 -14.290 -19.690 1.00 78.94 181 LEU A CA 1
ATOM 1365 C C . LEU A 1 181 ? 13.578 -14.080 -20.125 1.00 78.94 181 LEU A C 1
ATOM 1367 O O . LEU A 1 181 ? 12.683 -14.129 -19.287 1.00 78.94 181 LEU A O 1
ATOM 1371 N N . GLU A 1 182 ? 13.324 -13.920 -21.424 1.00 78.88 182 GLU A N 1
ATOM 1372 C CA . GLU A 1 182 ? 11.968 -13.781 -21.968 1.00 78.88 182 GLU A CA 1
ATOM 1373 C C . GLU A 1 182 ? 11.087 -14.979 -21.600 1.00 78.88 182 GLU A C 1
ATOM 1375 O O . GLU A 1 182 ? 9.967 -14.803 -21.116 1.00 78.88 182 GLU A O 1
ATOM 1380 N N . ARG A 1 183 ? 11.604 -16.204 -21.746 1.00 80.69 183 ARG A N 1
ATOM 1381 C CA . ARG A 1 183 ? 10.864 -17.420 -21.398 1.00 80.69 183 ARG A CA 1
ATOM 1382 C C . ARG A 1 183 ? 10.596 -17.520 -19.897 1.00 80.69 183 ARG A C 1
ATOM 1384 O O . ARG A 1 183 ? 9.463 -17.808 -19.519 1.00 80.69 183 ARG A O 1
ATOM 1391 N N . ILE A 1 184 ? 11.602 -17.276 -19.054 1.00 83.50 184 ILE A N 1
ATOM 1392 C CA . ILE A 1 184 ? 11.444 -17.315 -17.592 1.00 83.50 184 ILE A CA 1
ATOM 1393 C C . ILE A 1 184 ? 10.433 -16.266 -17.131 1.00 83.50 184 ILE A C 1
ATOM 1395 O O . ILE A 1 184 ? 9.509 -16.604 -16.395 1.00 83.50 184 ILE A O 1
ATOM 1399 N N . MET A 1 185 ? 10.568 -15.018 -17.585 1.00 84.00 185 MET A N 1
ATOM 1400 C CA . MET A 1 185 ? 9.669 -13.930 -17.192 1.00 84.00 185 MET A CA 1
ATOM 1401 C C . MET A 1 185 ? 8.240 -14.176 -17.667 1.00 84.00 185 MET A C 1
ATOM 1403 O O . MET A 1 185 ? 7.307 -13.951 -16.903 1.00 84.00 185 MET A O 1
ATOM 1407 N N . THR A 1 186 ? 8.062 -14.717 -18.875 1.00 84.06 186 THR A N 1
ATOM 1408 C CA . THR A 1 186 ? 6.736 -15.094 -19.382 1.00 84.06 186 THR A CA 1
ATOM 1409 C C . THR A 1 186 ? 6.104 -16.189 -18.526 1.00 84.06 186 THR A C 1
ATOM 1411 O O . THR A 1 186 ? 4.954 -16.051 -18.119 1.00 84.06 186 THR A O 1
ATOM 1414 N N . VAL A 1 187 ? 6.844 -17.261 -18.209 1.00 87.44 187 VAL A N 1
ATOM 1415 C CA . VAL A 1 187 ? 6.342 -18.343 -17.342 1.00 87.44 187 VAL A CA 1
ATOM 1416 C C . VAL A 1 187 ? 5.989 -17.801 -15.960 1.00 87.44 187 VAL A C 1
ATOM 1418 O O . VAL A 1 187 ? 4.886 -18.054 -15.483 1.00 87.44 187 VAL A O 1
ATOM 1421 N N . LYS A 1 188 ? 6.880 -17.011 -15.348 1.00 86.69 188 LYS A N 1
ATOM 1422 C CA . LYS A 1 188 ? 6.639 -16.361 -14.055 1.00 86.69 188 LYS A CA 1
ATOM 1423 C C . LYS A 1 188 ? 5.350 -15.545 -14.081 1.00 86.69 188 LYS A C 1
ATOM 1425 O O . LYS A 1 188 ? 4.495 -15.736 -13.224 1.00 86.69 188 LYS A O 1
ATOM 1430 N N . LEU A 1 189 ? 5.204 -14.663 -15.067 1.00 87.00 189 LEU A N 1
ATOM 1431 C CA . LEU A 1 189 ? 4.053 -13.776 -15.196 1.00 87.00 189 LEU A CA 1
ATOM 1432 C C . LEU A 1 189 ? 2.752 -14.567 -15.360 1.00 87.00 189 LEU A C 1
ATOM 1434 O O . LEU A 1 189 ? 1.779 -14.275 -14.676 1.00 87.00 189 LEU A O 1
ATOM 1438 N N . VAL A 1 190 ? 2.739 -15.602 -16.204 1.00 88.19 190 VAL A N 1
ATOM 1439 C CA . VAL A 1 190 ? 1.558 -16.461 -16.380 1.00 88.19 190 VAL A CA 1
ATOM 1440 C C . VAL A 1 190 ? 1.192 -17.170 -15.076 1.00 88.19 190 VAL A C 1
ATOM 1442 O O . VAL A 1 190 ? 0.030 -17.143 -14.685 1.00 88.19 190 VAL A O 1
ATOM 1445 N N . VAL A 1 191 ? 2.165 -17.768 -14.381 1.00 91.06 191 VAL A N 1
ATOM 1446 C CA . VAL A 1 191 ? 1.924 -18.473 -13.110 1.00 91.06 191 VAL A CA 1
ATOM 1447 C C . VAL A 1 191 ? 1.386 -17.519 -12.046 1.00 91.06 191 VAL A C 1
ATOM 1449 O O . VAL A 1 191 ? 0.366 -17.816 -11.428 1.00 91.06 191 VAL A O 1
ATOM 1452 N N . VAL A 1 192 ? 2.029 -16.362 -11.865 1.00 88.50 192 VAL A N 1
ATOM 1453 C CA . VAL A 1 192 ? 1.619 -15.360 -10.872 1.00 88.50 192 VAL A CA 1
ATOM 1454 C C . VAL A 1 192 ? 0.232 -14.811 -11.191 1.00 88.50 192 VAL A C 1
ATOM 1456 O O . VAL A 1 192 ? -0.607 -14.755 -10.299 1.00 88.50 192 VAL A O 1
ATOM 1459 N N . LEU A 1 193 ? -0.055 -14.454 -12.447 1.00 88.12 193 LEU A N 1
ATOM 1460 C CA . LEU A 1 193 ? -1.373 -13.941 -12.824 1.00 88.12 193 LEU A CA 1
ATOM 1461 C C . LEU A 1 193 ? -2.471 -14.993 -12.652 1.00 88.12 193 LEU A C 1
ATOM 1463 O O . LEU A 1 193 ? -3.531 -14.665 -12.128 1.00 88.12 193 LEU A O 1
ATOM 1467 N N . ILE A 1 194 ? -2.230 -16.251 -13.041 1.00 93.06 194 ILE A N 1
ATOM 1468 C CA . ILE A 1 194 ? -3.201 -17.334 -12.823 1.00 93.06 194 ILE A CA 1
ATOM 1469 C C . ILE A 1 194 ? -3.453 -17.525 -11.327 1.00 93.06 194 ILE A C 1
ATOM 1471 O O . ILE A 1 194 ? -4.607 -17.605 -10.912 1.00 93.06 194 ILE A O 1
ATOM 1475 N N . PHE A 1 195 ? -2.393 -17.570 -10.518 1.00 91.69 195 PHE A N 1
ATOM 1476 C CA . PHE A 1 195 ? -2.506 -17.701 -9.069 1.00 91.69 195 PHE A CA 1
ATOM 1477 C C . PHE A 1 195 ? -3.305 -16.544 -8.458 1.00 91.69 195 PHE A C 1
ATOM 1479 O O . PHE A 1 195 ? -4.259 -16.786 -7.723 1.00 91.69 195 PHE A O 1
ATOM 1486 N N . LEU A 1 196 ? -2.972 -15.300 -8.812 1.00 89.69 196 LEU A N 1
ATOM 1487 C CA . LEU A 1 196 ? -3.670 -14.114 -8.323 1.00 89.69 196 LEU A CA 1
ATOM 1488 C C . LEU A 1 196 ? -5.140 -14.106 -8.739 1.00 89.69 196 LEU A C 1
ATOM 1490 O O . LEU A 1 196 ? -5.987 -13.781 -7.915 1.00 89.69 196 LEU A O 1
ATOM 1494 N N . VAL A 1 197 ? -5.465 -14.498 -9.974 1.00 91.75 197 VAL A N 1
ATOM 1495 C CA . VAL A 1 197 ? -6.857 -14.620 -10.433 1.00 91.75 197 VAL A CA 1
ATOM 1496 C C . VAL A 1 197 ? -7.598 -15.699 -9.647 1.00 91.75 197 VAL A C 1
ATOM 1498 O O . VAL A 1 197 ? -8.719 -15.458 -9.205 1.00 91.75 197 VAL A O 1
ATOM 1501 N N . LEU A 1 198 ? -6.987 -16.865 -9.430 1.00 94.25 198 LEU A N 1
ATOM 1502 C CA . LEU A 1 198 ? -7.603 -17.955 -8.674 1.00 94.25 198 LEU A CA 1
ATOM 1503 C C . LEU A 1 198 ? -7.867 -17.536 -7.226 1.00 94.25 198 LEU A C 1
ATOM 1505 O O . LEU A 1 198 ? -8.992 -17.653 -6.755 1.00 94.25 198 LEU A O 1
ATOM 1509 N N . VAL A 1 199 ? -6.868 -16.982 -6.538 1.00 90.75 199 VAL A N 1
ATOM 1510 C CA . VAL A 1 199 ? -7.027 -16.456 -5.174 1.00 90.75 199 VAL A CA 1
ATOM 1511 C C . VAL A 1 199 ? -8.096 -15.366 -5.140 1.00 90.75 199 VAL A C 1
ATOM 1513 O O . VAL A 1 199 ? -9.002 -15.416 -4.314 1.00 90.75 199 VAL A O 1
ATOM 1516 N N . SER A 1 200 ? -8.052 -14.422 -6.081 1.00 88.62 200 SER A N 1
ATOM 1517 C CA . SER A 1 200 ? -8.977 -13.287 -6.094 1.00 88.62 200 SER A CA 1
ATOM 1518 C C . SER A 1 200 ? -10.422 -13.676 -6.392 1.00 88.62 200 SER A C 1
ATOM 1520 O O . SER A 1 200 ? -11.336 -12.991 -5.950 1.00 88.62 200 SER A O 1
ATOM 1522 N N . THR A 1 201 ? -10.651 -14.756 -7.138 1.00 88.44 201 THR A N 1
ATOM 1523 C CA . THR A 1 201 ? -12.005 -15.215 -7.489 1.00 88.44 201 THR A CA 1
ATOM 1524 C C . THR A 1 201 ? -12.556 -16.253 -6.516 1.00 88.44 201 THR A C 1
ATOM 1526 O O . THR A 1 201 ? -13.764 -16.282 -6.301 1.00 88.44 201 THR A O 1
ATOM 1529 N N . CYS A 1 202 ? -11.699 -17.080 -5.910 1.00 90.94 202 CYS A N 1
ATOM 1530 C CA . CYS A 1 202 ? -12.125 -18.153 -5.009 1.00 90.94 202 CYS A CA 1
ATOM 1531 C C . CYS A 1 202 ? -12.114 -17.762 -3.524 1.00 90.94 202 CYS A C 1
ATOM 1533 O O . CYS A 1 202 ? -12.877 -18.346 -2.760 1.00 90.94 202 CYS A O 1
ATOM 1535 N N . LEU A 1 203 ? -11.244 -16.837 -3.095 1.00 88.44 203 LEU A N 1
ATOM 1536 C CA . LEU A 1 203 ? -11.023 -16.534 -1.670 1.00 88.44 203 LEU A CA 1
ATOM 1537 C C . LEU A 1 203 ? -11.496 -15.139 -1.240 1.00 88.44 203 LEU A C 1
ATOM 1539 O O . LEU A 1 203 ? -11.628 -14.894 -0.044 1.00 88.44 203 LEU A O 1
ATOM 1543 N N . ILE A 1 204 ? -11.744 -14.217 -2.175 1.00 87.38 204 ILE A N 1
ATOM 1544 C CA . ILE A 1 204 ? -12.122 -12.833 -1.853 1.00 87.38 204 ILE A CA 1
ATOM 1545 C C . ILE A 1 204 ? -13.642 -12.660 -1.937 1.00 87.38 204 ILE A C 1
ATOM 1547 O O . ILE A 1 204 ? -14.282 -13.094 -2.894 1.00 87.38 204 ILE A O 1
ATOM 1551 N N . SER A 1 205 ? -14.226 -11.977 -0.947 1.00 86.88 205 SER A N 1
ATOM 1552 C CA . SER A 1 205 ? -15.655 -11.658 -0.937 1.00 86.88 205 SER A CA 1
ATOM 1553 C C . SER A 1 205 ? -16.021 -10.646 -2.033 1.00 86.88 205 SER A C 1
ATOM 1555 O O . SER A 1 205 ? -15.238 -9.761 -2.395 1.00 86.88 205 SER A O 1
ATOM 1557 N N . SER A 1 206 ? -17.261 -10.711 -2.531 1.00 85.88 206 SER A N 1
ATOM 1558 C CA . SER A 1 206 ? -17.754 -9.741 -3.524 1.00 85.88 206 SER A CA 1
ATOM 1559 C C . SER A 1 206 ? -17.682 -8.296 -3.016 1.00 85.88 206 SER A C 1
ATOM 1561 O O . SER A 1 206 ? -17.472 -7.373 -3.805 1.00 85.88 206 SER A O 1
ATOM 1563 N N . ARG A 1 207 ? -17.836 -8.088 -1.702 1.00 85.06 207 ARG A N 1
ATOM 1564 C CA . ARG A 1 207 ? -17.731 -6.774 -1.065 1.00 85.06 207 ARG A CA 1
ATOM 1565 C C . ARG A 1 207 ? -16.310 -6.231 -1.163 1.00 85.06 207 ARG A C 1
ATOM 1567 O O . ARG A 1 207 ? -16.130 -5.134 -1.688 1.00 85.06 207 ARG A O 1
ATOM 1574 N N . SER A 1 208 ? -15.308 -7.005 -0.748 1.00 87.19 208 SER A N 1
ATOM 1575 C CA . SER A 1 208 ? -13.898 -6.603 -0.830 1.00 87.19 208 SER A CA 1
ATOM 1576 C C . SER A 1 208 ? -13.464 -6.355 -2.277 1.00 87.19 208 SER A C 1
ATOM 1578 O O . SER A 1 208 ? -12.766 -5.382 -2.552 1.00 87.19 208 SER A O 1
ATOM 1580 N N . MET A 1 209 ? -13.947 -7.163 -3.228 1.00 88.56 209 MET A N 1
ATOM 1581 C CA . MET A 1 209 ? -13.708 -6.932 -4.656 1.00 88.56 209 MET A CA 1
ATOM 1582 C C . MET A 1 209 ? -14.281 -5.584 -5.121 1.00 88.56 209 MET A C 1
ATOM 1584 O O . MET A 1 209 ? -13.595 -4.809 -5.787 1.00 88.56 209 MET A O 1
ATOM 1588 N N . SER A 1 210 ? -15.524 -5.270 -4.742 1.00 88.88 210 SER A N 1
ATOM 1589 C CA . SER A 1 210 ? -16.153 -3.989 -5.087 1.00 88.88 210 SER A CA 1
ATOM 1590 C C . SER A 1 210 ? -15.440 -2.794 -4.445 1.00 88.88 210 SER A C 1
ATOM 1592 O O . SER A 1 210 ? -15.301 -1.744 -5.074 1.00 88.88 210 SER A O 1
ATOM 1594 N N . GLU A 1 211 ? -14.926 -2.962 -3.226 1.00 88.94 211 GLU A N 1
ATOM 1595 C CA . GLU A 1 211 ? -14.161 -1.950 -2.502 1.00 88.94 211 GLU A CA 1
ATOM 1596 C C . GLU A 1 211 ? -12.855 -1.621 -3.235 1.00 88.94 211 GLU A C 1
ATOM 1598 O O . GLU A 1 211 ? -12.561 -0.450 -3.480 1.00 88.94 211 GLU A O 1
ATOM 1603 N N . VAL A 1 212 ? -12.115 -2.648 -3.664 1.00 90.25 212 VAL A N 1
ATOM 1604 C CA . VAL A 1 212 ? -10.873 -2.492 -4.434 1.00 90.25 212 VAL A CA 1
ATOM 1605 C C . VAL A 1 212 ? -11.147 -1.865 -5.801 1.00 90.25 212 VAL A C 1
ATOM 1607 O O . VAL A 1 212 ? -10.523 -0.866 -6.154 1.00 90.25 212 VAL A O 1
ATOM 1610 N N . LEU A 1 213 ? -12.107 -2.400 -6.564 1.00 92.38 213 LEU A N 1
ATOM 1611 C CA . LEU A 1 213 ? -12.420 -1.910 -7.911 1.00 92.38 213 LEU A CA 1
ATOM 1612 C C . LEU A 1 213 ? -12.932 -0.467 -7.902 1.00 92.38 213 LEU A C 1
ATOM 1614 O O . LEU A 1 213 ? -12.494 0.348 -8.714 1.00 92.38 213 LEU A O 1
ATOM 1618 N N . SER A 1 214 ? -13.832 -0.129 -6.974 1.00 94.06 214 SER A N 1
ATOM 1619 C CA . SER A 1 214 ? -14.325 1.246 -6.841 1.00 94.06 214 SER A CA 1
ATOM 1620 C C . SER A 1 214 ? -13.240 2.199 -6.340 1.00 94.06 214 SER A C 1
ATOM 1622 O O . SER A 1 214 ? -13.230 3.361 -6.741 1.00 94.06 214 SER A O 1
ATOM 1624 N N . GLY A 1 215 ? -12.287 1.705 -5.544 1.00 93.94 215 GLY A N 1
ATOM 1625 C CA . GLY A 1 215 ? -11.119 2.439 -5.067 1.00 93.94 215 GLY A CA 1
ATOM 1626 C C . GLY A 1 215 ? -10.346 3.183 -6.156 1.00 93.94 215 GLY A C 1
ATOM 1627 O O . GLY A 1 215 ? -10.000 4.350 -5.973 1.00 93.94 215 GLY A O 1
ATOM 1628 N N . PHE A 1 216 ? -10.151 2.559 -7.323 1.00 95.06 216 PHE A N 1
ATOM 1629 C CA . PHE A 1 216 ? -9.455 3.166 -8.467 1.00 95.06 216 PHE A CA 1
ATOM 1630 C C . PHE A 1 216 ? -10.143 4.431 -9.013 1.00 95.06 216 PHE A C 1
ATOM 1632 O O . PHE A 1 216 ? -9.507 5.216 -9.718 1.00 95.06 216 PHE A O 1
ATOM 1639 N N . LEU A 1 217 ? -11.421 4.655 -8.695 1.00 96.06 217 LEU A N 1
ATOM 1640 C CA . LEU A 1 217 ? -12.226 5.770 -9.206 1.00 96.06 217 LEU A CA 1
ATOM 1641 C C . LEU A 1 217 ? -12.622 6.783 -8.119 1.00 96.06 217 LEU A C 1
ATOM 1643 O O . LEU A 1 217 ? -13.313 7.759 -8.409 1.00 96.06 217 LEU A O 1
ATOM 1647 N N . ARG A 1 218 ? -12.177 6.599 -6.870 1.00 94.19 218 ARG A N 1
ATOM 1648 C CA . ARG A 1 218 ? -12.489 7.475 -5.724 1.00 94.19 218 ARG A CA 1
ATOM 1649 C C . ARG A 1 218 ? -11.596 8.717 -5.659 1.00 94.19 218 ARG A C 1
ATOM 1651 O O . ARG A 1 218 ? -11.007 9.021 -4.626 1.00 94.19 218 ARG A O 1
ATOM 1658 N N . PHE A 1 219 ? -11.483 9.436 -6.771 1.00 95.62 219 PHE A N 1
ATOM 1659 C CA . PHE A 1 219 ? -10.574 10.575 -6.894 1.00 95.62 219 PHE A CA 1
ATOM 1660 C C . PHE A 1 219 ? -10.752 11.605 -5.772 1.00 95.62 219 PHE A C 1
ATOM 1662 O O . PHE A 1 219 ? -11.863 12.058 -5.496 1.00 95.62 219 PHE A O 1
ATOM 1669 N N . GLY A 1 220 ? -9.632 11.984 -5.153 1.00 93.50 220 GLY A N 1
ATOM 1670 C CA . GLY A 1 220 ? -9.583 12.996 -4.099 1.00 93.50 220 GLY A CA 1
ATOM 1671 C C . GLY A 1 220 ? -10.021 12.518 -2.715 1.00 93.50 220 GLY A C 1
ATOM 1672 O O . GLY A 1 220 ? -9.878 13.287 -1.765 1.00 93.50 220 GLY A O 1
ATOM 1673 N N . GLN A 1 221 ? -10.498 11.278 -2.565 1.00 94.69 221 GLN A N 1
ATOM 1674 C CA . GLN A 1 221 ? -10.907 10.756 -1.263 1.00 94.69 221 GLN A CA 1
ATOM 1675 C C . GLN A 1 221 ? -9.707 10.281 -0.441 1.00 94.69 221 GLN A C 1
ATOM 1677 O O . GLN A 1 221 ? -8.778 9.659 -0.962 1.00 94.69 221 GLN A O 1
ATOM 1682 N N . ILE A 1 222 ? -9.769 10.535 0.863 1.00 93.81 222 ILE A N 1
ATOM 1683 C CA . ILE A 1 222 ? -8.840 10.029 1.871 1.00 93.81 222 ILE A CA 1
ATOM 1684 C C . ILE A 1 222 ? -9.605 9.259 2.956 1.00 93.81 222 ILE A C 1
ATOM 1686 O O . ILE A 1 222 ? -10.714 9.660 3.325 1.00 93.81 222 ILE A O 1
ATOM 1690 N N . PRO A 1 223 ? -9.037 8.162 3.480 1.00 93.19 223 PRO A N 1
ATOM 1691 C CA . PRO A 1 223 ? -9.605 7.444 4.609 1.00 93.19 223 PRO A CA 1
ATOM 1692 C C . PRO A 1 223 ? -9.069 8.008 5.928 1.00 93.19 223 PRO A C 1
ATOM 1694 O O . PRO A 1 223 ? -7.865 8.024 6.164 1.00 93.19 223 PRO A O 1
ATOM 1697 N N . LEU A 1 224 ? -9.968 8.436 6.806 1.00 91.31 224 LEU A N 1
ATOM 1698 C CA . LEU A 1 224 ? -9.672 8.778 8.191 1.00 91.31 224 LEU A CA 1
ATOM 1699 C C . LEU A 1 224 ? -9.967 7.565 9.068 1.00 91.31 224 LEU A C 1
ATOM 1701 O O . LEU A 1 224 ? -11.113 7.122 9.176 1.00 91.31 224 LEU A O 1
ATOM 1705 N N . ARG A 1 225 ? -8.923 7.018 9.683 1.00 89.56 225 ARG A N 1
ATOM 1706 C CA . ARG A 1 225 ? -9.029 5.866 10.578 1.00 89.56 225 ARG A CA 1
ATOM 1707 C C . ARG A 1 225 ? -9.457 6.316 11.972 1.00 89.56 225 ARG A C 1
ATOM 1709 O O . ARG A 1 225 ? -9.016 7.368 12.427 1.00 89.56 225 ARG A O 1
ATOM 1716 N N . ALA A 1 226 ? -10.312 5.536 12.635 1.00 90.75 226 ALA A N 1
ATOM 1717 C CA . ALA A 1 226 ? -10.629 5.789 14.036 1.00 90.75 226 ALA A CA 1
ATOM 1718 C C . ALA A 1 226 ? -9.383 5.662 14.931 1.00 90.75 226 ALA A C 1
ATOM 1720 O O . ALA A 1 226 ? -8.477 4.886 14.612 1.00 90.75 226 ALA A O 1
ATOM 1721 N N . ASN A 1 227 ? -9.328 6.421 16.032 1.00 90.50 227 ASN A N 1
ATOM 1722 C CA . ASN A 1 227 ? -8.184 6.416 16.957 1.00 90.50 227 ASN A CA 1
ATOM 1723 C C . ASN A 1 227 ? -7.864 5.002 17.454 1.00 90.50 227 ASN A C 1
ATOM 1725 O O . ASN A 1 227 ? -6.702 4.591 17.461 1.00 90.50 227 ASN A O 1
ATOM 1729 N N . THR A 1 228 ? -8.904 4.258 17.819 1.00 93.19 228 THR A N 1
ATOM 1730 C CA . THR A 1 228 ? -8.818 2.871 18.253 1.00 93.19 228 THR A CA 1
ATOM 1731 C C . THR A 1 228 ? -9.723 2.012 17.377 1.00 93.19 228 THR A C 1
ATOM 1733 O O . THR A 1 228 ? -10.908 2.304 17.217 1.00 93.19 228 THR A O 1
ATOM 1736 N N . ILE A 1 229 ? -9.165 0.944 16.811 1.00 94.25 229 ILE A N 1
ATOM 1737 C CA . ILE A 1 229 ? -9.876 -0.069 16.031 1.00 94.25 229 ILE A CA 1
ATOM 1738 C C . ILE A 1 229 ? -9.378 -1.440 16.452 1.00 94.25 229 ILE A C 1
ATOM 1740 O O . ILE A 1 229 ? -8.178 -1.713 16.433 1.00 94.25 229 ILE A O 1
ATOM 1744 N N . ILE A 1 230 ? -10.321 -2.308 16.769 1.00 94.06 230 ILE A N 1
ATOM 1745 C CA . ILE A 1 230 ? -10.117 -3.713 17.059 1.00 94.06 230 ILE A CA 1
ATOM 1746 C C . ILE A 1 230 ? -11.053 -4.480 16.141 1.00 94.06 230 ILE A C 1
ATOM 1748 O O . ILE A 1 230 ? -12.262 -4.256 16.167 1.00 94.06 230 ILE A O 1
ATOM 1752 N N . ASP A 1 231 ? -10.473 -5.338 15.314 1.00 92.44 231 ASP A N 1
ATOM 1753 C CA . ASP A 1 231 ? -11.164 -6.145 14.316 1.00 92.44 231 ASP A CA 1
ATOM 1754 C C . ASP A 1 231 ? -10.764 -7.607 14.522 1.00 92.44 231 ASP A C 1
ATOM 1756 O O . ASP A 1 231 ? -9.691 -8.061 14.106 1.00 92.44 231 ASP A O 1
ATOM 1760 N N . GLY A 1 232 ? -11.593 -8.331 15.270 1.00 92.88 232 GLY A N 1
ATOM 1761 C CA . GLY A 1 232 ? -11.309 -9.690 15.689 1.00 92.88 232 GLY A CA 1
ATOM 1762 C C . GLY A 1 232 ? -10.084 -9.737 16.599 1.00 92.88 232 GLY A C 1
ATOM 1763 O O . GLY A 1 232 ? -10.015 -9.087 17.641 1.00 92.88 232 GLY A O 1
ATOM 1764 N N . ARG A 1 233 ? -9.077 -10.504 16.175 1.00 92.88 233 ARG A N 1
ATOM 1765 C CA . ARG A 1 233 ? -7.796 -10.642 16.885 1.00 92.88 233 ARG A CA 1
ATOM 1766 C C . ARG A 1 233 ? -6.833 -9.475 16.635 1.00 92.88 233 ARG A C 1
ATOM 1768 O O . ARG A 1 233 ? -5.838 -9.358 17.346 1.00 92.88 233 ARG A O 1
ATOM 1775 N N . HIS A 1 234 ? -7.090 -8.629 15.638 1.00 92.75 234 HIS A N 1
ATOM 1776 C CA . HIS A 1 234 ? -6.199 -7.533 15.264 1.00 92.75 234 HIS A CA 1
ATOM 1777 C C . HIS A 1 234 ? -6.580 -6.249 15.991 1.00 92.75 234 HIS A C 1
ATOM 1779 O O . HIS A 1 234 ? -7.753 -5.885 16.053 1.00 92.75 234 HIS A O 1
ATOM 1785 N N . PHE A 1 235 ? -5.588 -5.522 16.499 1.00 93.62 235 PHE A N 1
ATOM 1786 C CA . PHE A 1 235 ? -5.826 -4.290 17.238 1.00 93.62 235 PHE A CA 1
ATOM 1787 C C . PHE A 1 235 ? -4.905 -3.154 16.802 1.00 93.62 235 PHE A C 1
ATOM 1789 O O . PHE A 1 235 ? -3.751 -3.318 16.409 1.00 93.62 235 PHE A O 1
ATOM 1796 N N . THR A 1 236 ? -5.444 -1.948 16.886 1.00 93.81 236 THR A N 1
ATOM 1797 C CA . THR A 1 236 ? -4.733 -0.679 16.839 1.00 93.81 236 THR A CA 1
ATOM 1798 C C . THR A 1 236 ? -5.385 0.202 17.886 1.00 93.81 236 THR A C 1
ATOM 1800 O O . THR A 1 236 ? -6.519 0.627 17.703 1.00 93.81 236 THR A O 1
ATOM 1803 N N . LEU A 1 237 ? -4.699 0.441 18.992 1.00 92.94 237 LEU A N 1
ATOM 1804 C CA . LEU A 1 237 ? -5.189 1.260 20.096 1.00 92.94 237 LEU A CA 1
ATOM 1805 C C . LEU A 1 237 ? -4.369 2.536 20.150 1.00 92.94 237 LEU A C 1
ATOM 1807 O O . LEU A 1 237 ? -3.144 2.479 20.039 1.00 92.94 237 LEU A O 1
ATOM 1811 N N . THR A 1 238 ? -5.043 3.664 20.332 1.00 91.75 238 THR A N 1
ATOM 1812 C CA . THR A 1 238 ? -4.386 4.951 20.550 1.00 91.75 238 THR A CA 1
ATOM 1813 C C . THR A 1 238 ? -4.913 5.567 21.836 1.00 91.75 238 THR A C 1
ATOM 1815 O O . THR A 1 238 ? -6.123 5.616 22.053 1.00 91.75 238 THR A O 1
ATOM 1818 N N . GLU A 1 239 ? -4.009 6.057 22.674 1.00 89.88 239 GLU A N 1
ATOM 1819 C CA . GLU A 1 239 ? -4.327 6.703 23.942 1.00 89.88 239 GLU A CA 1
ATOM 1820 C C . GLU A 1 239 ? -3.402 7.901 24.154 1.00 89.88 239 GLU A C 1
ATOM 1822 O O . GLU A 1 239 ? -2.229 7.862 23.790 1.00 89.88 239 GLU A O 1
ATOM 1827 N N . GLN A 1 240 ? -3.928 8.986 24.716 1.00 87.69 240 GLN A N 1
ATOM 1828 C CA . GLN A 1 240 ? -3.145 10.176 25.035 1.00 87.69 240 GLN A CA 1
ATOM 1829 C C . GLN A 1 240 ? -2.970 10.269 26.551 1.00 87.69 240 GLN A C 1
ATOM 1831 O O . GLN A 1 240 ? -3.954 10.227 27.286 1.00 87.69 240 GLN A O 1
ATOM 1836 N N . HIS A 1 241 ? -1.726 10.411 27.011 1.00 87.81 241 HIS A N 1
ATOM 1837 C CA . HIS A 1 241 ? -1.386 10.575 28.426 1.00 87.81 241 HIS A CA 1
ATOM 1838 C C . HIS A 1 241 ? -0.208 11.550 28.561 1.00 87.81 241 HIS A C 1
ATOM 1840 O O . HIS A 1 241 ? 0.800 11.378 27.880 1.00 87.81 241 HIS A O 1
ATOM 1846 N N . ASP A 1 242 ? -0.327 12.562 29.429 1.00 83.62 242 ASP A N 1
ATOM 1847 C CA . ASP A 1 242 ? 0.683 13.619 29.650 1.00 83.62 242 ASP A CA 1
ATOM 1848 C C . ASP A 1 242 ? 1.219 14.259 28.352 1.00 83.62 242 ASP A C 1
ATOM 1850 O O . ASP A 1 242 ? 2.425 14.347 28.140 1.00 83.62 242 ASP A O 1
ATOM 1854 N N . ASP A 1 243 ? 0.320 14.655 27.443 1.00 84.44 243 ASP A N 1
ATOM 1855 C CA . ASP A 1 243 ? 0.637 15.215 26.114 1.00 84.44 243 ASP A CA 1
ATOM 1856 C C . ASP A 1 243 ? 1.414 14.290 25.157 1.00 84.44 243 ASP A C 1
ATOM 1858 O O . ASP A 1 243 ? 1.727 14.680 24.029 1.00 84.44 243 ASP A O 1
ATOM 1862 N N . ILE A 1 244 ? 1.661 13.037 25.544 1.00 89.94 244 ILE A N 1
ATOM 1863 C CA . ILE A 1 244 ? 2.250 12.016 24.680 1.00 89.94 244 ILE A CA 1
ATOM 1864 C C . ILE A 1 244 ? 1.132 11.147 24.106 1.00 89.94 244 ILE A C 1
ATOM 1866 O O . ILE A 1 244 ? 0.293 10.598 24.825 1.00 89.94 244 ILE A O 1
ATOM 1870 N N . LEU A 1 245 ? 1.135 11.010 22.780 1.00 90.56 245 LEU A N 1
ATOM 1871 C CA . LEU A 1 245 ? 0.276 10.071 22.073 1.00 90.56 245 LEU A CA 1
ATOM 1872 C C . LEU A 1 245 ? 0.951 8.699 22.043 1.00 90.56 245 LEU A C 1
ATOM 1874 O O . LEU A 1 245 ? 2.016 8.537 21.443 1.00 90.56 245 LEU A O 1
ATOM 1878 N N . TYR A 1 246 ? 0.314 7.719 22.669 1.00 93.44 246 TYR A N 1
ATOM 1879 C CA . TYR A 1 246 ? 0.722 6.325 22.640 1.00 93.44 246 TYR A CA 1
ATOM 1880 C C . TYR A 1 246 ? -0.134 5.561 21.640 1.00 93.44 246 TYR A C 1
ATOM 1882 O O . TYR A 1 246 ? -1.358 5.698 21.622 1.00 93.44 246 TYR A O 1
ATOM 1890 N N . ARG A 1 247 ? 0.495 4.732 20.811 1.00 93.81 247 ARG A N 1
ATOM 1891 C CA . ARG A 1 247 ? -0.201 3.855 19.867 1.00 93.81 247 ARG A CA 1
ATOM 1892 C C . ARG A 1 247 ? 0.387 2.459 19.937 1.00 93.81 247 ARG A C 1
ATOM 1894 O O . ARG A 1 247 ? 1.597 2.311 19.845 1.00 93.81 247 ARG A O 1
ATOM 1901 N N . ILE A 1 248 ? -0.454 1.440 20.052 1.00 94.44 248 ILE A N 1
ATOM 1902 C CA . ILE A 1 248 ? -0.032 0.039 19.985 1.00 94.44 248 ILE A CA 1
ATOM 1903 C C . ILE A 1 248 ? -0.780 -0.667 18.856 1.00 94.44 248 ILE A C 1
ATOM 1905 O O . ILE A 1 248 ? -1.982 -0.464 18.669 1.00 94.44 248 ILE A O 1
ATOM 1909 N N . ARG A 1 249 ? -0.069 -1.480 18.079 1.00 93.31 249 ARG A N 1
ATOM 1910 C CA . ARG A 1 249 ? -0.610 -2.282 16.980 1.00 93.31 249 ARG A CA 1
ATOM 1911 C C . ARG A 1 249 ? -0.121 -3.708 17.101 1.00 93.31 249 ARG A C 1
ATOM 1913 O O . ARG A 1 249 ? 1.055 -3.935 17.381 1.00 93.31 249 ARG A O 1
ATOM 1920 N N . GLY A 1 250 ? -1.004 -4.658 16.848 1.00 92.56 250 GLY A N 1
ATOM 1921 C CA . GLY A 1 250 ? -0.646 -6.059 16.939 1.00 92.56 250 GLY A CA 1
ATOM 1922 C C . GLY A 1 250 ? -1.815 -6.994 16.701 1.00 92.56 250 GLY A C 1
ATOM 1923 O O . GLY A 1 250 ? -2.881 -6.592 16.225 1.00 92.56 250 GLY A O 1
ATOM 1924 N N . THR A 1 251 ? -1.580 -8.253 17.043 1.00 92.81 251 THR A N 1
ATOM 1925 C CA . THR A 1 251 ? -2.551 -9.338 16.950 1.00 92.81 251 THR A CA 1
ATOM 1926 C C . THR A 1 251 ? -2.484 -10.183 18.212 1.00 92.81 251 THR A C 1
ATOM 1928 O O . THR A 1 251 ? -1.400 -10.481 18.706 1.00 92.81 251 THR A O 1
ATOM 1931 N N . VAL A 1 252 ? -3.639 -10.575 18.738 1.00 90.88 252 VAL A N 1
ATOM 1932 C CA . VAL A 1 252 ? -3.730 -11.596 19.785 1.00 90.88 252 VAL A CA 1
ATOM 1933 C C . VAL A 1 252 ? -3.738 -12.962 19.105 1.00 90.88 252 VAL A C 1
ATOM 1935 O O . VAL A 1 252 ? -4.719 -13.328 18.457 1.00 90.88 252 VAL A O 1
ATOM 1938 N N . GLU A 1 253 ? -2.640 -13.705 19.202 1.00 86.62 253 GLU A N 1
ATOM 1939 C CA . GLU A 1 253 ? -2.578 -15.090 18.735 1.00 86.62 253 GLU A CA 1
ATOM 1940 C C . GLU A 1 253 ? -3.055 -16.058 19.828 1.00 86.62 253 GLU A C 1
ATOM 1942 O O . GLU A 1 253 ? -3.416 -15.657 20.933 1.00 86.62 253 GLU A O 1
ATOM 1947 N N . GLU A 1 254 ? -3.115 -17.354 19.520 1.00 78.31 254 GLU A N 1
ATOM 1948 C CA . GLU A 1 254 ? -3.632 -18.357 20.467 1.00 78.31 254 GLU A CA 1
ATOM 1949 C C . GLU A 1 254 ? -2.711 -18.568 21.669 1.00 78.31 254 GLU A C 1
ATOM 1951 O O . GLU A 1 254 ? -3.176 -18.925 22.751 1.00 78.31 254 GLU A O 1
ATOM 1956 N N . THR A 1 255 ? -1.411 -18.353 21.476 1.00 74.00 255 THR A N 1
ATOM 1957 C CA . THR A 1 255 ? -0.377 -18.575 22.489 1.00 74.00 255 THR A CA 1
ATOM 1958 C C . THR A 1 255 ? 0.107 -17.286 23.132 1.00 74.00 255 THR A C 1
ATOM 1960 O O . THR A 1 255 ? 0.440 -17.293 24.315 1.00 74.00 255 THR A O 1
ATOM 1963 N N . GLU A 1 256 ? 0.154 -16.187 22.380 1.00 86.31 256 GLU A N 1
ATOM 1964 C CA . GLU A 1 256 ? 0.643 -14.905 22.876 1.00 86.31 256 GLU A CA 1
ATOM 1965 C C . GLU A 1 256 ? 0.108 -13.713 22.081 1.00 86.31 256 GLU A C 1
ATOM 1967 O O . GLU A 1 256 ? -0.330 -13.823 20.937 1.00 86.31 256 GLU A O 1
ATOM 1972 N N . THR A 1 257 ? 0.179 -12.537 22.696 1.00 88.62 257 THR A N 1
ATOM 1973 C CA . THR A 1 257 ? -0.096 -11.270 22.022 1.00 88.62 257 THR A CA 1
ATOM 1974 C C . THR A 1 257 ? 1.162 -10.766 21.340 1.00 88.62 257 THR A C 1
ATOM 1976 O O . THR A 1 257 ? 2.117 -10.353 22.007 1.00 88.62 257 THR A O 1
ATOM 1979 N N . VAL A 1 258 ? 1.118 -10.732 20.013 1.00 89.75 258 VAL A N 1
ATOM 1980 C CA . VAL A 1 258 ? 2.190 -10.232 19.159 1.00 89.75 258 VAL A CA 1
ATOM 1981 C C . VAL A 1 258 ? 1.973 -8.746 18.902 1.00 89.75 258 VAL A C 1
ATOM 1983 O O . VAL A 1 258 ? 1.026 -8.344 18.222 1.00 89.75 258 VAL A O 1
ATOM 1986 N N . VAL A 1 259 ? 2.860 -7.907 19.438 1.00 91.00 259 VAL A N 1
ATOM 1987 C CA . VAL A 1 259 ? 2.855 -6.462 19.181 1.00 91.00 259 VAL A CA 1
ATOM 1988 C C . VAL A 1 259 ? 3.796 -6.166 18.021 1.00 91.00 259 VAL A C 1
ATOM 1990 O O . VAL A 1 259 ? 5.003 -6.350 18.124 1.00 91.00 259 VAL A O 1
ATOM 1993 N N . THR A 1 260 ? 3.247 -5.694 16.906 1.00 89.69 260 THR A N 1
ATOM 1994 C CA . THR A 1 260 ? 4.028 -5.386 15.701 1.00 89.69 260 THR A CA 1
ATOM 1995 C C . THR A 1 260 ? 4.679 -4.008 15.772 1.00 89.69 260 THR A C 1
ATOM 1997 O O . THR A 1 260 ? 5.755 -3.794 15.214 1.00 89.69 260 THR A O 1
ATOM 2000 N N . GLU A 1 261 ? 4.008 -3.059 16.429 1.00 91.88 261 GLU A N 1
ATOM 2001 C CA . GLU A 1 261 ? 4.451 -1.671 16.535 1.00 91.88 261 GLU A CA 1
ATOM 2002 C C . GLU A 1 261 ? 3.900 -1.031 17.813 1.00 91.88 261 GLU A C 1
ATOM 2004 O O . GLU A 1 261 ? 2.704 -1.112 18.101 1.00 91.88 261 GLU A O 1
ATOM 2009 N N . PHE A 1 262 ? 4.766 -0.351 18.551 1.00 94.00 262 PHE A N 1
ATOM 2010 C CA . PHE A 1 262 ? 4.429 0.534 19.652 1.00 94.00 262 PHE A CA 1
ATOM 2011 C C . PHE A 1 262 ? 5.035 1.909 19.372 1.00 94.00 262 PHE A C 1
ATOM 2013 O O . PHE A 1 262 ? 6.200 2.025 19.016 1.00 94.00 262 PHE A O 1
ATOM 2020 N N . THR A 1 263 ? 4.244 2.965 19.490 1.00 93.25 263 THR A N 1
ATOM 2021 C CA . THR A 1 263 ? 4.680 4.345 19.280 1.00 93.25 263 THR A CA 1
ATOM 2022 C C . THR A 1 263 ? 4.440 5.141 20.550 1.00 93.25 263 THR A C 1
ATOM 2024 O O . THR A 1 263 ? 3.343 5.085 21.103 1.00 93.25 263 THR A O 1
ATOM 2027 N N . ALA A 1 264 ? 5.443 5.901 20.980 1.00 92.88 264 ALA A N 1
ATOM 2028 C CA . ALA A 1 264 ? 5.355 6.860 22.075 1.00 92.88 264 ALA A CA 1
ATOM 2029 C C . ALA A 1 264 ? 5.831 8.227 21.564 1.00 92.88 264 ALA A C 1
ATOM 2031 O O . ALA A 1 264 ? 7.028 8.469 21.379 1.00 92.88 264 ALA A O 1
ATOM 2032 N N . GLY A 1 265 ? 4.883 9.117 21.259 1.00 89.25 265 GLY A N 1
ATOM 2033 C CA . GLY A 1 265 ? 5.175 10.390 20.601 1.00 89.25 265 GLY A CA 1
ATOM 2034 C C . GLY A 1 265 ? 5.809 10.171 19.225 1.00 89.25 265 GLY A C 1
ATOM 2035 O O . GLY A 1 265 ? 5.179 9.614 18.332 1.00 89.25 265 GLY A O 1
ATOM 2036 N N . ASN A 1 266 ? 7.068 10.585 19.060 1.00 87.19 266 ASN A N 1
ATOM 2037 C CA . ASN A 1 266 ? 7.818 10.416 17.806 1.00 87.19 266 ASN A CA 1
ATOM 2038 C C . ASN A 1 266 ? 8.685 9.144 17.769 1.00 87.19 266 ASN A C 1
ATOM 2040 O O . ASN A 1 266 ? 9.363 8.900 16.771 1.00 87.19 266 ASN A O 1
ATOM 2044 N N . GLN A 1 267 ? 8.719 8.364 18.852 1.00 90.44 267 GLN A N 1
ATOM 2045 C CA . GLN A 1 267 ? 9.521 7.145 18.935 1.00 90.44 267 GLN A CA 1
ATOM 2046 C C . GLN A 1 267 ? 8.685 5.946 18.496 1.00 90.44 267 GLN A C 1
ATOM 2048 O O . GLN A 1 267 ? 7.596 5.737 19.026 1.00 90.44 267 GLN A O 1
ATOM 2053 N N . ILE A 1 268 ? 9.197 5.169 17.540 1.00 90.81 268 ILE A N 1
ATOM 2054 C CA . ILE A 1 268 ? 8.544 3.968 17.012 1.00 90.81 268 ILE A CA 1
ATOM 2055 C C . ILE A 1 268 ? 9.399 2.759 17.381 1.00 90.81 268 ILE A C 1
ATOM 2057 O O . ILE A 1 268 ? 10.563 2.681 16.990 1.00 90.81 268 ILE A O 1
ATOM 2061 N N . PHE A 1 269 ? 8.788 1.818 18.087 1.00 91.56 269 PHE A N 1
ATOM 2062 C CA . PHE A 1 269 ? 9.358 0.550 18.510 1.00 91.56 269 PHE A CA 1
ATOM 2063 C C . PHE A 1 269 ? 8.656 -0.587 17.761 1.00 91.56 269 PHE A C 1
ATOM 2065 O O . PHE A 1 269 ? 7.429 -0.673 17.770 1.00 91.56 269 PHE A O 1
ATOM 2072 N N . ARG A 1 270 ? 9.408 -1.443 17.069 1.00 88.62 270 ARG A N 1
ATOM 2073 C CA . ARG A 1 270 ? 8.865 -2.599 16.324 1.00 88.62 270 ARG A CA 1
ATOM 2074 C C . ARG A 1 270 ? 9.015 -3.899 17.116 1.00 88.62 270 ARG A C 1
ATOM 2076 O O . ARG A 1 270 ? 9.725 -3.911 18.112 1.00 88.62 270 ARG A O 1
ATOM 2083 N N . MET A 1 271 ? 8.365 -4.969 16.646 1.00 75.88 271 MET A N 1
ATOM 2084 C CA . MET A 1 271 ? 8.241 -6.301 17.282 1.00 75.88 271 MET A CA 1
ATOM 2085 C C . MET A 1 271 ? 9.505 -6.850 17.975 1.00 75.88 271 MET A C 1
ATOM 2087 O O . MET A 1 271 ? 9.400 -7.546 18.976 1.00 75.88 271 MET A O 1
ATOM 2091 N N . ASP A 1 272 ? 10.685 -6.500 17.471 1.00 72.62 272 ASP A N 1
ATOM 2092 C CA . ASP A 1 272 ? 11.986 -7.021 17.899 1.00 72.62 272 ASP A CA 1
ATOM 2093 C C . ASP A 1 272 ? 12.818 -6.059 18.764 1.00 72.62 272 ASP A C 1
ATOM 2095 O O . ASP A 1 272 ? 13.972 -6.344 19.086 1.00 72.62 272 ASP A O 1
ATOM 2099 N N . GLN A 1 273 ? 12.274 -4.892 19.105 1.00 82.69 273 GLN A N 1
ATOM 2100 C CA . GLN A 1 273 ? 12.990 -3.843 19.827 1.00 82.69 273 GLN A CA 1
ATOM 2101 C C . GLN A 1 273 ? 12.591 -3.820 21.301 1.00 82.69 273 GLN A C 1
ATOM 2103 O O . GLN A 1 273 ? 11.409 -3.847 21.638 1.00 82.69 273 GLN A O 1
ATOM 2108 N N . GLU A 1 274 ? 13.586 -3.720 22.184 1.00 86.31 274 GLU A N 1
ATOM 2109 C CA . GLU A 1 274 ? 13.335 -3.526 23.611 1.00 86.31 274 GLU A CA 1
ATOM 2110 C C . GLU A 1 274 ? 12.638 -2.184 23.848 1.00 86.31 274 GLU A C 1
ATOM 2112 O O . GLU A 1 274 ? 13.088 -1.131 23.384 1.00 86.31 274 GLU A O 1
ATOM 2117 N N . ILE A 1 275 ? 11.532 -2.231 24.590 1.00 90.56 275 ILE A N 1
ATOM 2118 C CA . ILE A 1 275 ? 10.808 -1.035 25.003 1.00 90.56 275 ILE A CA 1
ATOM 2119 C C . ILE A 1 275 ? 11.563 -0.405 26.181 1.00 90.56 275 ILE A C 1
ATOM 2121 O O . ILE A 1 275 ? 11.801 -1.085 27.182 1.00 90.56 275 ILE A O 1
ATOM 2125 N N . PRO A 1 276 ? 11.937 0.885 26.104 1.00 92.44 276 PRO A N 1
ATOM 2126 C CA . PRO A 1 276 ? 12.560 1.585 27.217 1.00 92.44 276 PRO A CA 1
ATOM 2127 C C . PRO A 1 276 ? 11.718 1.498 28.493 1.00 92.44 276 PRO A C 1
ATOM 2129 O O . PRO A 1 276 ? 10.493 1.619 28.450 1.00 92.44 276 PRO A O 1
ATOM 2132 N N . ALA A 1 277 ? 12.380 1.374 29.646 1.00 91.75 277 ALA A N 1
ATOM 2133 C CA . ALA A 1 277 ? 11.712 1.250 30.946 1.00 91.75 277 ALA A CA 1
ATOM 2134 C C . ALA A 1 277 ? 10.756 2.419 31.267 1.00 91.75 277 ALA A C 1
ATOM 2136 O O . ALA A 1 277 ? 9.809 2.246 32.028 1.00 91.75 277 ALA A O 1
ATOM 2137 N N . GLU A 1 278 ? 10.975 3.598 30.670 1.00 92.44 278 GLU A N 1
ATOM 2138 C CA . GLU A 1 278 ? 10.076 4.756 30.785 1.00 92.44 278 GLU A CA 1
ATOM 2139 C C . GLU A 1 278 ? 8.688 4.520 30.166 1.00 92.44 278 GLU A C 1
ATOM 2141 O O . GLU A 1 278 ? 7.702 5.072 30.653 1.00 92.44 278 GLU A O 1
ATOM 2146 N N . PHE A 1 279 ? 8.590 3.677 29.134 1.00 93.62 279 PHE A N 1
ATOM 2147 C CA . PHE A 1 279 ? 7.337 3.384 28.437 1.00 93.62 279 PHE A CA 1
ATOM 2148 C C . PHE A 1 279 ? 6.754 2.011 28.778 1.00 93.62 279 PHE A C 1
ATOM 2150 O O . PHE A 1 279 ? 5.602 1.761 28.425 1.00 93.62 279 PHE A O 1
ATOM 2157 N N . ASP A 1 280 ? 7.498 1.142 29.470 1.00 92.62 280 ASP A N 1
ATOM 2158 C CA . ASP A 1 280 ? 7.085 -0.241 29.747 1.00 92.62 280 ASP A CA 1
ATOM 2159 C C . ASP A 1 280 ? 5.724 -0.310 30.455 1.00 92.62 280 ASP A C 1
ATOM 2161 O O . ASP A 1 280 ? 4.828 -1.007 29.991 1.00 92.62 280 ASP A O 1
ATOM 2165 N N . THR A 1 281 ? 5.489 0.506 31.489 1.00 93.69 281 THR A N 1
ATOM 2166 C CA . THR A 1 281 ? 4.183 0.550 32.174 1.00 93.69 281 THR A CA 1
ATOM 2167 C C . THR A 1 281 ? 3.033 0.816 31.197 1.00 93.69 281 THR A C 1
ATOM 2169 O O . THR A 1 281 ? 2.038 0.093 31.193 1.00 93.69 281 THR A O 1
ATOM 2172 N N . ARG A 1 282 ? 3.177 1.822 30.323 1.00 93.75 282 ARG A N 1
ATOM 2173 C CA . ARG A 1 282 ? 2.139 2.193 29.344 1.00 93.75 282 ARG A CA 1
ATOM 2174 C C . ARG A 1 282 ? 1.984 1.138 28.258 1.00 93.75 282 ARG A C 1
ATOM 2176 O O . ARG A 1 282 ? 0.864 0.839 27.847 1.00 93.75 282 ARG A O 1
ATOM 2183 N N . TYR A 1 283 ? 3.092 0.551 27.824 1.00 93.81 283 TYR A N 1
ATOM 2184 C CA . TYR A 1 283 ? 3.106 -0.563 26.891 1.00 93.81 283 TYR A CA 1
ATOM 2185 C C . TYR A 1 283 ? 2.325 -1.766 27.444 1.00 93.81 283 TYR A C 1
ATOM 2187 O O . TYR A 1 283 ? 1.428 -2.267 26.764 1.00 93.81 283 TYR A O 1
ATOM 2195 N N . GLN A 1 284 ? 2.580 -2.182 28.691 1.00 94.19 284 GLN A N 1
ATOM 2196 C CA . GLN A 1 284 ? 1.874 -3.303 29.323 1.00 94.19 284 GLN A CA 1
ATOM 2197 C C . GLN A 1 284 ? 0.388 -3.005 29.560 1.00 94.19 284 GLN A C 1
ATOM 2199 O O . GLN A 1 284 ? -0.453 -3.882 29.354 1.00 94.19 284 GLN A O 1
ATOM 2204 N N . GLU A 1 285 ? 0.034 -1.779 29.956 1.00 94.56 285 GLU A N 1
ATOM 2205 C CA . GLU A 1 285 ? -1.365 -1.362 30.124 1.00 94.56 285 GLU A CA 1
ATOM 2206 C C . GLU A 1 285 ? -2.140 -1.439 28.803 1.00 94.56 285 GLU A C 1
ATOM 2208 O O . GLU A 1 285 ? -3.216 -2.044 28.745 1.00 94.56 285 GLU A O 1
ATOM 2213 N N . LEU A 1 286 ? -1.573 -0.891 27.724 1.00 94.25 286 LEU A N 1
ATOM 2214 C CA . LEU A 1 286 ? -2.174 -0.935 26.393 1.00 94.25 286 LEU A CA 1
ATOM 2215 C C . LEU A 1 286 ? -2.246 -2.361 25.838 1.00 94.25 286 LEU A C 1
ATOM 2217 O O . LEU A 1 286 ? -3.268 -2.733 25.261 1.00 94.25 286 LEU A O 1
ATOM 2221 N N . LYS A 1 287 ? -1.210 -3.179 26.055 1.00 94.31 287 LYS A N 1
ATOM 2222 C CA . LYS A 1 287 ? -1.202 -4.601 25.685 1.00 94.31 287 LYS A CA 1
ATOM 2223 C C . LYS A 1 287 ? -2.302 -5.373 26.419 1.00 94.31 287 LYS A C 1
ATOM 2225 O O . LYS A 1 287 ? -3.100 -6.057 25.787 1.00 94.31 287 LYS A O 1
ATOM 2230 N N . THR A 1 288 ? -2.424 -5.179 27.731 1.00 94.88 288 THR A N 1
ATOM 2231 C CA . THR A 1 288 ? -3.477 -5.803 28.549 1.00 94.88 288 THR A CA 1
ATOM 2232 C C . THR A 1 288 ? -4.874 -5.347 28.110 1.00 94.88 288 THR A C 1
ATOM 2234 O O . THR A 1 288 ? -5.829 -6.125 28.114 1.00 94.88 288 THR A O 1
ATOM 2237 N N . ARG A 1 289 ? -5.031 -4.071 27.731 1.00 94.56 289 ARG A N 1
ATOM 2238 C CA . ARG A 1 289 ? -6.285 -3.543 27.171 1.00 94.56 289 ARG A CA 1
ATOM 2239 C C . ARG A 1 289 ? -6.605 -4.188 25.820 1.00 94.56 289 ARG A C 1
ATOM 2241 O O . ARG A 1 289 ? -7.760 -4.544 25.598 1.00 94.56 289 ARG A O 1
ATOM 2248 N N . ALA A 1 290 ? -5.605 -4.376 24.960 1.00 93.75 290 ALA A N 1
ATOM 2249 C CA . ALA A 1 290 ? -5.754 -5.072 23.686 1.00 93.75 290 ALA A CA 1
ATOM 2250 C C . ALA A 1 290 ? -6.227 -6.515 23.879 1.00 93.75 290 ALA A C 1
ATOM 2252 O O . ALA A 1 290 ? -7.222 -6.908 23.281 1.00 93.75 290 ALA A O 1
ATOM 2253 N N . GLU A 1 291 ? -5.592 -7.261 24.782 1.00 93.25 291 GLU A N 1
ATOM 2254 C CA . GLU A 1 291 ? -5.936 -8.653 25.107 1.00 93.25 291 GLU A CA 1
ATOM 2255 C C . GLU A 1 291 ? -7.385 -8.828 25.568 1.00 93.25 291 GLU A C 1
ATOM 2257 O O . GLU A 1 291 ? -8.036 -9.818 25.240 1.00 93.25 291 GLU A O 1
ATOM 2262 N N . LYS A 1 292 ? -7.920 -7.851 26.307 1.00 93.56 292 LYS A N 1
ATOM 2263 C CA . LYS A 1 292 ? -9.311 -7.888 26.783 1.00 93.56 292 LYS A CA 1
ATOM 2264 C C . LYS A 1 292 ? -10.334 -7.632 25.681 1.00 93.56 292 LYS A C 1
ATOM 2266 O O . LYS A 1 292 ? -11.462 -8.107 25.788 1.00 93.56 292 LYS A O 1
ATOM 2271 N N . LEU A 1 293 ? -9.976 -6.830 24.683 1.00 92.69 293 LEU A N 1
ATOM 2272 C CA . LEU A 1 293 ? -10.913 -6.337 23.676 1.00 92.69 293 LEU A CA 1
ATOM 2273 C C . LEU A 1 293 ? -10.815 -7.096 22.341 1.00 92.69 293 LEU A C 1
ATOM 2275 O O . LEU A 1 293 ? -11.825 -7.233 21.656 1.00 92.69 293 LEU A O 1
ATOM 2279 N N . ALA A 1 294 ? -9.631 -7.594 21.972 1.00 92.44 294 ALA A N 1
ATOM 2280 C CA . ALA A 1 294 ? -9.355 -8.265 20.700 1.00 92.44 294 ALA A CA 1
ATOM 2281 C C . ALA A 1 294 ? -9.803 -9.735 20.704 1.00 92.44 294 ALA A C 1
ATOM 2283 O O . ALA A 1 294 ? -9.003 -10.672 20.727 1.00 92.44 294 ALA A O 1
ATOM 2284 N N . LEU A 1 295 ? -11.122 -9.928 20.701 1.00 91.62 295 LEU A N 1
ATOM 2285 C CA . LEU A 1 295 ? -11.779 -11.231 20.645 1.00 91.62 295 LEU A CA 1
ATOM 2286 C C . LEU A 1 295 ? -12.116 -11.602 19.196 1.00 91.62 295 LEU A C 1
ATOM 2288 O O . LEU A 1 295 ? -12.616 -10.770 18.450 1.00 91.62 295 LEU A O 1
ATOM 2292 N N . ALA A 1 296 ? -11.915 -12.868 18.814 1.00 88.06 296 ALA A N 1
ATOM 2293 C CA . ALA A 1 296 ? -11.935 -13.323 17.416 1.00 88.06 296 ALA A CA 1
ATOM 2294 C C . ALA A 1 296 ? -13.168 -12.913 16.584 1.00 88.06 296 ALA A C 1
ATOM 2296 O O . ALA A 1 296 ? -13.007 -12.558 15.419 1.00 88.06 296 ALA A O 1
ATOM 2297 N N . ASP A 1 297 ? -14.361 -12.919 17.183 1.00 92.81 297 ASP A N 1
ATOM 2298 C CA . ASP A 1 297 ? -15.630 -12.663 16.486 1.00 92.81 297 ASP A CA 1
ATOM 2299 C C . ASP A 1 297 ? -16.258 -11.310 16.857 1.00 92.81 297 ASP A C 1
ATOM 2301 O O . ASP A 1 297 ? -17.450 -11.088 16.631 1.00 92.81 297 ASP A O 1
ATOM 2305 N N . ARG A 1 298 ? -15.488 -10.403 17.470 1.00 94.94 298 ARG A N 1
ATOM 2306 C CA . ARG A 1 298 ? -15.974 -9.088 17.902 1.00 94.94 298 ARG A CA 1
ATOM 2307 C C . ARG A 1 298 ? -15.138 -7.962 17.331 1.00 94.94 298 ARG A C 1
ATOM 2309 O O . ARG A 1 298 ? -13.958 -8.123 17.034 1.00 94.94 298 ARG A O 1
ATOM 2316 N N . PHE A 1 299 ? -15.767 -6.803 17.226 1.00 96.31 299 PHE A N 1
ATOM 2317 C CA . PHE A 1 299 ? -15.068 -5.566 16.929 1.00 96.31 299 PHE A CA 1
ATOM 2318 C C . PHE A 1 299 ? -15.322 -4.543 18.032 1.00 96.31 299 PHE A C 1
ATOM 2320 O O . PHE A 1 299 ? -16.360 -4.557 18.701 1.00 96.31 299 PHE A O 1
ATOM 2327 N N . TYR A 1 300 ? -14.367 -3.637 18.184 1.00 96.00 300 TYR A N 1
ATOM 2328 C CA . TYR A 1 300 ? -14.493 -2.446 19.007 1.00 96.00 300 TYR A CA 1
ATOM 2329 C C . TYR A 1 300 ? -13.843 -1.287 18.264 1.00 96.00 300 TYR A C 1
ATOM 2331 O O . TYR A 1 300 ? -12.708 -1.391 17.800 1.00 96.00 300 TYR A O 1
ATOM 2339 N N . MET A 1 301 ? -14.537 -0.162 18.166 1.00 95.56 301 MET A N 1
ATOM 2340 C CA . MET A 1 301 ? -13.961 1.071 17.654 1.00 95.56 301 MET A CA 1
ATOM 2341 C C . MET A 1 301 ? -14.211 2.225 18.610 1.00 95.56 301 MET A C 1
ATOM 2343 O O . MET A 1 301 ? -15.260 2.313 19.244 1.00 95.56 301 MET A O 1
ATOM 2347 N N . GLU A 1 302 ? -13.248 3.133 18.671 1.00 94.75 302 GLU A N 1
ATOM 2348 C CA . GLU A 1 302 ? -13.337 4.372 19.426 1.00 94.75 302 GLU A CA 1
ATOM 2349 C C . GLU A 1 302 ? -12.700 5.501 18.611 1.00 94.75 302 GLU A C 1
ATOM 2351 O O . GLU A 1 302 ? -11.564 5.406 18.140 1.00 94.75 302 GLU A O 1
ATOM 2356 N N . GLN A 1 303 ? -13.467 6.569 18.430 1.00 93.00 303 GLN A N 1
ATOM 2357 C CA . GLN A 1 303 ? -13.040 7.824 17.832 1.00 93.00 303 GLN A CA 1
ATOM 2358 C C . GLN A 1 303 ? -13.139 8.907 18.899 1.00 93.00 303 GLN A C 1
ATOM 2360 O O . GLN A 1 303 ? -14.186 9.063 19.523 1.00 93.00 303 GLN A O 1
ATOM 2365 N N . ILE A 1 304 ? -12.065 9.665 19.080 1.00 88.88 304 ILE A N 1
ATOM 2366 C CA . ILE A 1 304 ? -12.006 10.799 19.998 1.00 88.88 304 ILE A CA 1
ATOM 2367 C C . ILE A 1 304 ? -11.806 12.049 19.145 1.00 88.88 304 ILE A C 1
ATOM 2369 O O . ILE A 1 304 ? -10.828 12.146 18.403 1.00 88.88 304 ILE A O 1
ATOM 2373 N N . ASP A 1 305 ? -12.747 12.982 19.230 1.00 84.62 305 ASP A N 1
ATOM 2374 C CA . ASP A 1 305 ? -12.691 14.279 18.561 1.00 84.62 305 ASP A CA 1
ATOM 2375 C C . ASP A 1 305 ? -12.988 15.393 19.573 1.00 84.62 305 ASP A C 1
ATOM 2377 O O . ASP A 1 305 ? -14.138 15.715 19.888 1.00 84.62 305 ASP A O 1
ATOM 2381 N N . GLY A 1 306 ? -11.916 15.921 20.168 1.00 83.38 306 GLY A N 1
ATOM 2382 C CA . GLY A 1 306 ? -11.996 16.885 21.261 1.00 83.38 306 GLY A CA 1
ATOM 2383 C C . GLY A 1 306 ? -12.812 16.340 22.446 1.00 83.38 306 GLY A C 1
ATOM 2384 O O . GLY A 1 306 ? -12.448 15.298 22.994 1.00 83.38 306 GLY A O 1
ATOM 2385 N N . PRO A 1 307 ? -13.898 17.017 22.867 1.00 83.62 307 PRO A N 1
ATOM 2386 C CA . PRO A 1 307 ? -14.722 16.577 23.992 1.00 83.62 307 PRO A CA 1
ATOM 2387 C C . PRO A 1 307 ? -15.690 15.432 23.647 1.00 83.62 307 PRO A C 1
ATOM 2389 O O . PRO A 1 307 ? -16.340 14.895 24.546 1.00 83.62 307 PRO A O 1
ATOM 2392 N N . ILE A 1 308 ? -15.829 15.074 22.364 1.00 89.00 308 ILE A N 1
ATOM 2393 C CA . ILE A 1 308 ? -16.755 14.036 21.912 1.00 89.00 308 ILE A CA 1
ATOM 2394 C C . ILE A 1 308 ? -15.987 12.734 21.685 1.00 89.00 308 ILE A C 1
ATOM 2396 O O . ILE A 1 308 ? -15.012 12.684 20.939 1.00 89.00 308 ILE A O 1
ATOM 2400 N N . SER A 1 309 ? -16.458 11.654 22.304 1.00 91.69 309 SER A N 1
ATOM 2401 C CA . SER A 1 309 ? -15.979 10.295 22.060 1.00 91.69 309 SER A CA 1
ATOM 2402 C C . SER A 1 309 ? -17.124 9.436 21.534 1.00 91.69 309 SER A C 1
ATOM 2404 O O . SER A 1 309 ? -18.224 9.414 22.091 1.00 91.69 309 SER A O 1
ATOM 2406 N N . LEU A 1 310 ? -16.864 8.748 20.427 1.00 94.06 310 LEU A N 1
ATOM 2407 C CA . LEU A 1 310 ? -17.784 7.824 19.781 1.00 94.06 310 LEU A CA 1
ATOM 2408 C C . LEU A 1 310 ? -17.207 6.424 19.896 1.00 94.06 310 LEU A C 1
ATOM 2410 O O . LEU A 1 310 ? -16.130 6.163 19.360 1.00 94.06 310 LEU A O 1
ATOM 2414 N N . THR A 1 311 ? -17.931 5.517 20.542 1.00 95.12 311 THR A N 1
ATOM 2415 C CA . THR A 1 311 ? -17.559 4.104 20.593 1.00 95.12 311 THR A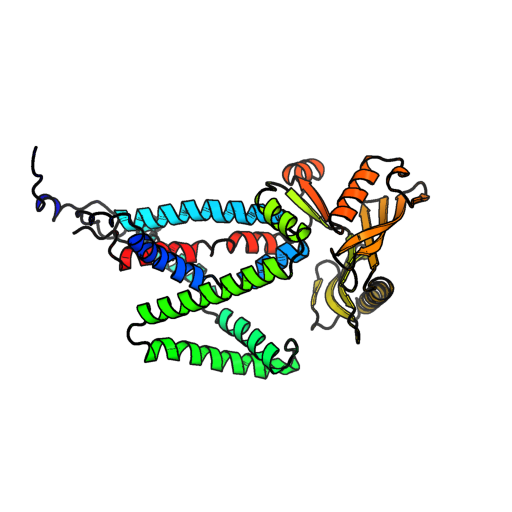 CA 1
ATOM 2416 C C . THR A 1 311 ? -18.625 3.243 19.941 1.00 95.12 311 THR A C 1
ATOM 2418 O O . THR A 1 311 ? -19.818 3.527 20.050 1.00 95.12 311 THR A O 1
ATOM 2421 N N . ALA A 1 312 ? -18.203 2.191 19.248 1.00 96.06 312 ALA A N 1
ATOM 2422 C CA . ALA A 1 312 ? -19.101 1.175 18.719 1.00 96.06 312 ALA A CA 1
ATOM 2423 C C . ALA A 1 312 ? -18.497 -0.208 18.944 1.00 96.06 312 ALA A C 1
ATOM 2425 O O . ALA A 1 312 ? -17.305 -0.415 18.719 1.00 96.06 312 ALA A O 1
ATOM 2426 N N . GLU A 1 313 ? -19.331 -1.144 19.375 1.00 96.25 313 GLU A N 1
ATOM 2427 C CA . GLU A 1 313 ? -18.949 -2.527 19.631 1.00 96.25 313 GLU A CA 1
ATOM 2428 C C . GLU A 1 313 ? -20.014 -3.485 19.102 1.00 96.25 313 GLU A C 1
ATOM 2430 O O . GLU A 1 313 ? -21.198 -3.141 18.990 1.00 96.25 313 GLU A O 1
ATOM 2435 N N . GLY A 1 314 ? -19.589 -4.694 18.754 1.00 96.00 314 GLY A N 1
ATOM 2436 C CA . GLY A 1 314 ? -20.498 -5.709 18.244 1.00 96.00 314 GLY A CA 1
ATOM 2437 C C . GLY A 1 314 ? -19.794 -6.977 17.796 1.00 96.00 314 GLY A C 1
ATOM 2438 O O . GLY A 1 314 ? -18.759 -7.359 18.350 1.00 96.00 314 GLY A O 1
ATOM 2439 N N . THR A 1 315 ? -20.377 -7.637 16.800 1.00 96.12 315 THR A N 1
ATOM 2440 C CA . THR A 1 315 ? -19.893 -8.907 16.249 1.00 96.12 315 THR A CA 1
ATOM 2441 C C . THR A 1 315 ? -19.428 -8.756 14.808 1.00 96.12 315 THR A C 1
ATOM 2443 O O . THR A 1 315 ? -19.795 -7.809 14.109 1.00 96.12 315 THR A O 1
ATOM 2446 N N . ILE A 1 316 ? -18.582 -9.683 14.373 1.00 93.88 316 ILE A N 1
ATOM 2447 C CA . ILE A 1 316 ? -18.091 -9.770 12.999 1.00 93.88 316 ILE A CA 1
ATOM 2448 C C . ILE A 1 316 ? -18.760 -10.969 12.335 1.00 93.88 316 ILE A C 1
ATOM 2450 O O . ILE A 1 316 ? -18.683 -12.088 12.840 1.00 93.88 316 ILE A O 1
ATOM 2454 N N . ASP A 1 317 ? -19.398 -10.748 11.189 1.00 90.62 317 ASP A N 1
ATOM 2455 C CA . ASP A 1 317 ? -20.004 -11.830 10.420 1.00 90.62 317 ASP A CA 1
ATOM 2456 C C . ASP A 1 317 ? -18.915 -12.811 9.932 1.00 90.62 317 ASP A C 1
ATOM 2458 O O . ASP A 1 317 ? -17.933 -12.401 9.298 1.00 90.62 317 ASP A O 1
ATOM 2462 N N . PRO A 1 318 ? -19.042 -14.122 10.199 1.00 85.25 318 PRO A N 1
ATOM 2463 C CA . PRO A 1 318 ? -18.001 -15.084 9.860 1.00 85.25 318 PRO A CA 1
ATOM 2464 C C . PRO A 1 318 ? -17.825 -15.293 8.348 1.00 85.25 318 PRO A C 1
ATOM 2466 O O . PRO A 1 318 ? -16.730 -15.691 7.941 1.00 85.25 318 PRO A O 1
ATOM 2469 N N . GLN A 1 319 ? -18.853 -15.030 7.532 1.00 82.81 319 GLN A N 1
ATOM 2470 C CA . GLN A 1 319 ? -18.860 -15.248 6.083 1.00 82.81 319 GLN A CA 1
ATOM 2471 C C . GLN 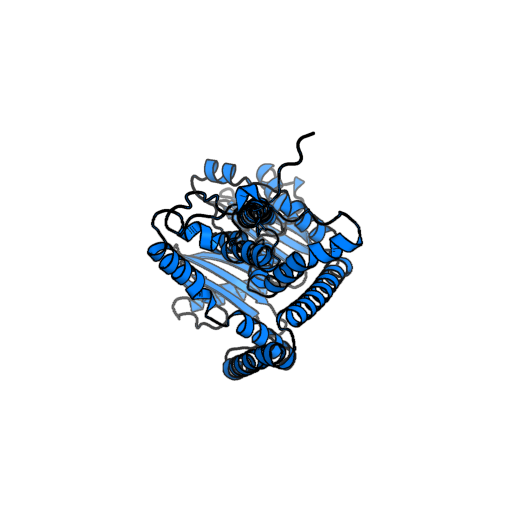A 1 319 ? -18.270 -14.066 5.315 1.00 82.81 319 GLN A C 1
ATOM 2473 O O . GLN A 1 319 ? -17.396 -14.267 4.471 1.00 82.81 319 GLN A O 1
ATOM 2478 N N . ASP A 1 320 ? -18.743 -12.847 5.584 1.00 83.00 320 ASP A N 1
ATOM 2479 C CA . ASP A 1 320 ? -18.369 -11.658 4.802 1.00 83.00 320 ASP A CA 1
ATOM 2480 C C . ASP A 1 320 ? -17.497 -10.647 5.562 1.00 83.00 320 ASP A C 1
ATOM 2482 O O . ASP A 1 320 ? -17.044 -9.666 4.965 1.00 83.00 320 ASP A O 1
ATOM 2486 N N . LYS A 1 321 ? -17.224 -10.916 6.847 1.00 86.44 321 LYS A N 1
ATOM 2487 C CA . LYS A 1 321 ? -16.444 -10.071 7.766 1.00 86.44 321 LYS A CA 1
ATOM 2488 C C . LYS A 1 321 ? -17.061 -8.695 8.029 1.00 86.44 321 LYS A C 1
ATOM 2490 O O . LYS A 1 321 ? -16.378 -7.792 8.508 1.00 86.44 321 LYS A O 1
ATOM 2495 N N . SER A 1 322 ? -18.350 -8.517 7.743 1.00 89.19 322 SER A N 1
ATOM 2496 C CA . SER A 1 322 ? -19.069 -7.285 8.055 1.00 89.19 322 SER A CA 1
ATOM 2497 C C . SER A 1 322 ? -19.205 -7.065 9.559 1.00 89.19 322 SER A C 1
ATOM 2499 O O . SER A 1 322 ? -19.399 -8.002 10.331 1.00 89.19 322 SER A O 1
ATOM 2501 N N . TRP A 1 323 ? -19.118 -5.806 9.980 1.00 93.75 323 TRP A N 1
ATOM 2502 C CA . TRP A 1 323 ? -19.392 -5.417 11.358 1.00 93.75 323 TRP A CA 1
ATOM 2503 C C . TRP A 1 323 ? -20.897 -5.297 11.588 1.00 93.75 323 TRP A C 1
ATOM 2505 O O . TRP A 1 323 ? -21.582 -4.536 10.904 1.00 93.75 323 TRP A O 1
ATOM 2515 N N . GLN A 1 324 ? -21.394 -6.025 12.584 1.00 94.00 324 GLN A N 1
ATOM 2516 C CA . GLN A 1 324 ? -22.763 -5.959 13.080 1.00 94.00 324 GLN A CA 1
ATOM 2517 C C . GLN A 1 324 ? -22.729 -5.333 14.472 1.00 94.00 324 GLN A C 1
ATOM 2519 O O . GLN A 1 324 ? -22.388 -5.991 15.457 1.00 94.00 324 GLN A O 1
ATOM 2524 N N . PHE A 1 325 ? -23.005 -4.030 14.550 1.00 94.38 325 PHE A N 1
ATOM 2525 C CA . PHE A 1 325 ? -22.958 -3.321 15.827 1.00 94.38 325 PHE A CA 1
ATOM 2526 C C . PHE A 1 325 ? -24.093 -3.784 16.749 1.00 94.38 325 PHE A C 1
ATOM 2528 O O . PHE A 1 325 ? -25.220 -4.011 16.315 1.00 94.38 325 PHE A O 1
ATOM 2535 N N . GLU A 1 326 ? -23.790 -3.891 18.036 1.00 95.19 326 GLU A N 1
ATOM 2536 C CA . GLU A 1 326 ? -24.760 -4.212 19.089 1.00 95.19 326 GLU A CA 1
ATOM 2537 C C . GLU A 1 326 ? -25.075 -2.971 19.923 1.00 95.19 326 GLU A C 1
ATOM 2539 O O . GLU A 1 326 ? -26.204 -2.770 20.382 1.00 95.19 326 GLU A O 1
ATOM 2544 N N . GLN A 1 327 ? -24.058 -2.129 20.109 1.00 95.12 327 GLN A N 1
ATOM 2545 C CA . GLN A 1 327 ? -24.130 -0.951 20.944 1.00 95.12 327 GLN A CA 1
ATOM 2546 C C . GLN A 1 327 ? -23.214 0.148 20.412 1.00 95.12 327 GLN A C 1
ATOM 2548 O O . GLN A 1 327 ? -22.087 -0.093 19.980 1.00 95.12 327 GLN A O 1
ATOM 2553 N N . VAL A 1 328 ? -23.709 1.378 20.491 1.00 95.12 328 VAL A N 1
ATOM 2554 C CA . VAL A 1 328 ? -22.952 2.595 20.222 1.00 95.12 328 VAL A CA 1
ATOM 2555 C C . VAL A 1 328 ? -23.054 3.506 21.432 1.00 95.12 328 VAL A C 1
ATOM 2557 O O . VAL A 1 328 ? -24.149 3.732 21.945 1.00 95.12 328 VAL A O 1
ATOM 2560 N N . THR A 1 329 ? -21.931 4.056 21.878 1.00 94.25 329 THR A N 1
ATOM 2561 C CA . THR A 1 329 ? -21.909 5.045 22.957 1.00 94.25 329 THR A CA 1
ATOM 2562 C C . THR A 1 329 ? -21.410 6.374 22.417 1.00 94.25 329 THR A C 1
ATOM 2564 O O . THR A 1 329 ? -20.346 6.450 21.809 1.00 94.25 329 THR A O 1
ATOM 2567 N N . VAL A 1 330 ? -22.182 7.430 22.655 1.00 93.50 330 VAL A N 1
ATOM 2568 C CA . VAL A 1 330 ? -21.788 8.812 22.382 1.00 93.50 330 VAL A CA 1
ATOM 2569 C C . VAL A 1 330 ? -21.536 9.477 23.722 1.00 93.50 330 VAL A C 1
ATOM 2571 O O . VAL A 1 330 ? -22.454 9.628 24.532 1.00 93.50 330 VAL A O 1
ATOM 2574 N N . ARG A 1 331 ? -20.287 9.853 23.966 1.00 92.38 331 ARG A N 1
ATOM 2575 C CA . ARG A 1 331 ? -19.876 10.618 25.137 1.00 92.38 331 ARG A CA 1
ATOM 2576 C C . ARG A 1 331 ? -19.576 12.046 24.712 1.00 92.38 331 ARG A C 1
ATOM 2578 O O . ARG A 1 331 ? -18.801 12.258 23.788 1.00 92.38 331 ARG A O 1
ATOM 2585 N N . SER A 1 332 ? -20.185 13.000 25.395 1.00 88.56 332 SER A N 1
ATOM 2586 C CA . SER A 1 332 ? -19.974 14.440 25.242 1.00 88.56 332 SER A CA 1
ATOM 2587 C C . SER A 1 332 ? -19.847 15.088 26.625 1.00 88.56 332 SER A C 1
ATOM 2589 O O . SER A 1 332 ? -19.989 14.406 27.642 1.00 88.56 332 SER A O 1
ATOM 2591 N N . GLU A 1 333 ? -19.624 16.404 26.686 1.00 84.25 333 GLU A N 1
ATOM 2592 C CA . GLU A 1 333 ? -19.606 17.152 27.959 1.00 84.25 333 GLU A CA 1
ATOM 2593 C C . GLU A 1 333 ? -20.916 16.990 28.750 1.00 84.25 333 GLU A C 1
ATOM 2595 O O . GLU A 1 333 ? -20.892 16.871 29.972 1.00 84.25 333 GLU A O 1
ATOM 2600 N N . ASP A 1 334 ? -22.046 16.888 28.044 1.00 80.50 334 ASP A N 1
ATOM 2601 C CA . ASP A 1 334 ? -23.385 16.737 28.631 1.00 80.50 334 ASP A CA 1
ATOM 2602 C C . ASP A 1 334 ? -23.674 15.337 29.215 1.00 80.50 334 ASP A C 1
ATOM 2604 O O . ASP A 1 334 ? -24.714 15.126 29.842 1.00 80.50 334 ASP A O 1
ATOM 2608 N N . GLY A 1 335 ? -22.782 14.361 29.007 1.00 86.56 335 GLY A N 1
ATOM 2609 C CA . GLY A 1 335 ? -22.922 12.997 29.517 1.00 86.56 335 GLY A CA 1
ATOM 2610 C C . GLY A 1 335 ? -22.621 11.904 28.490 1.00 86.56 335 GLY A C 1
ATOM 2611 O O . GLY A 1 335 ? -22.156 12.148 27.379 1.00 86.56 335 GLY A O 1
ATOM 2612 N N . SER A 1 336 ? -22.875 10.655 28.883 1.00 91.69 336 SER A N 1
ATOM 2613 C CA . SER A 1 336 ? -22.640 9.465 28.058 1.00 91.69 336 SER A CA 1
ATOM 2614 C C . SER A 1 336 ? -23.969 8.784 27.759 1.00 91.69 336 SER A C 1
ATOM 2616 O O . SER A 1 336 ? -24.609 8.261 28.668 1.00 91.69 336 SER A O 1
ATOM 2618 N N . ASN A 1 337 ? -24.368 8.760 26.489 1.00 93.62 337 ASN A N 1
ATOM 2619 C CA . ASN A 1 337 ? -25.592 8.110 26.033 1.00 93.62 337 ASN A CA 1
ATOM 2620 C C . ASN A 1 337 ? -25.259 6.853 25.235 1.00 93.62 337 ASN A C 1
ATOM 2622 O O . ASN A 1 337 ? -24.320 6.836 24.443 1.00 93.62 337 ASN A O 1
ATOM 2626 N N . THR A 1 338 ? -26.030 5.794 25.456 1.00 94.38 338 THR A N 1
ATOM 2627 C CA . THR A 1 338 ? -25.842 4.491 24.813 1.00 94.38 338 THR A CA 1
ATOM 2628 C C . THR A 1 338 ? -27.061 4.147 23.971 1.00 94.38 338 THR A C 1
ATOM 2630 O O . THR A 1 338 ? -28.187 4.213 24.459 1.00 94.38 338 THR A O 1
ATOM 2633 N N . TYR A 1 339 ? -26.829 3.733 22.730 1.00 94.00 339 TYR A N 1
ATOM 2634 C CA . TYR A 1 339 ? -27.854 3.437 21.738 1.00 94.00 339 TYR A CA 1
ATOM 2635 C C . TYR A 1 339 ? -27.669 2.023 21.183 1.00 94.00 339 TYR A C 1
ATOM 2637 O O . TYR A 1 339 ? -26.545 1.582 20.947 1.00 94.00 339 TYR A O 1
ATOM 2645 N N . ARG A 1 340 ? -28.781 1.315 20.952 1.00 93.88 340 ARG A N 1
ATOM 2646 C CA . ARG A 1 340 ? -28.800 0.005 20.266 1.00 93.88 340 ARG A CA 1
ATOM 2647 C C . ARG A 1 340 ? -29.256 0.099 18.813 1.00 93.88 340 ARG A C 1
ATOM 2649 O O . ARG A 1 340 ? -29.118 -0.858 18.064 1.00 93.88 340 ARG A O 1
ATOM 2656 N N . GLN A 1 341 ? -29.804 1.243 18.411 1.00 91.06 341 GLN A N 1
ATOM 2657 C CA . GLN A 1 341 ? -30.153 1.540 17.029 1.00 91.06 341 GLN A CA 1
ATOM 2658 C C . GLN A 1 341 ? -29.548 2.888 16.648 1.00 91.06 341 GLN A C 1
ATOM 2660 O O . GLN A 1 341 ? -29.632 3.850 17.407 1.00 91.06 341 GLN A O 1
ATOM 2665 N N . LEU A 1 342 ? -28.963 2.976 15.451 1.00 89.00 342 LEU A N 1
ATOM 2666 C CA . LEU A 1 342 ? -28.387 4.230 14.953 1.00 89.00 342 LEU A CA 1
ATOM 2667 C C . LEU A 1 342 ? -29.449 5.327 14.775 1.00 89.00 342 LEU A C 1
ATOM 2669 O O . LEU A 1 342 ? -29.132 6.503 14.900 1.00 89.00 342 LEU A O 1
ATOM 2673 N N . ALA A 1 343 ? -30.704 4.951 14.508 1.00 90.62 343 ALA A N 1
ATOM 2674 C CA . ALA A 1 343 ? -31.817 5.886 14.333 1.00 90.62 343 ALA A CA 1
ATOM 2675 C C . ALA A 1 343 ? -32.190 6.655 15.612 1.00 90.62 343 ALA A C 1
ATOM 2677 O O . ALA A 1 343 ? -32.795 7.720 15.518 1.00 90.62 343 ALA A O 1
ATOM 2678 N N . ASP A 1 344 ? -31.809 6.142 16.785 1.00 91.50 344 ASP A N 1
ATOM 2679 C CA . ASP A 1 344 ? -32.099 6.773 18.075 1.00 91.50 344 ASP A CA 1
ATOM 2680 C C . ASP A 1 344 ? -31.103 7.893 18.419 1.00 91.50 344 ASP A C 1
ATOM 2682 O O . ASP A 1 344 ? -31.293 8.617 19.398 1.00 91.50 344 ASP A O 1
ATOM 2686 N N . ILE A 1 345 ? -30.032 8.046 17.629 1.00 90.62 345 ILE A N 1
ATOM 2687 C CA . ILE A 1 345 ? -29.016 9.080 17.826 1.00 90.62 345 ILE A CA 1
ATOM 2688 C C . ILE A 1 345 ? -29.599 10.430 17.376 1.00 90.62 345 ILE A C 1
ATOM 2690 O O . ILE A 1 345 ? -29.858 10.611 16.186 1.00 90.62 345 ILE A O 1
ATOM 2694 N N . PRO A 1 346 ? -29.762 11.423 18.274 1.00 87.94 346 PRO A N 1
ATOM 2695 C CA . PRO A 1 346 ? -30.433 12.680 17.927 1.00 87.94 346 PRO A CA 1
ATOM 2696 C C . PRO A 1 346 ? -29.688 13.509 16.872 1.00 87.94 346 PRO A C 1
ATOM 2698 O O . PRO A 1 346 ? -30.297 14.239 16.091 1.00 87.94 346 PRO A O 1
ATOM 2701 N N . ASN A 1 347 ? -28.355 13.424 16.861 1.00 90.25 347 ASN A N 1
ATOM 2702 C CA . ASN A 1 347 ? -27.512 14.170 15.938 1.00 90.25 347 ASN A CA 1
ATOM 2703 C C . ASN A 1 347 ? -27.294 13.375 14.641 1.00 90.25 347 ASN A C 1
ATOM 2705 O O . ASN A 1 347 ? -26.522 12.416 14.611 1.00 90.25 347 ASN A O 1
ATOM 2709 N N . GLN A 1 348 ? -27.919 13.832 13.553 1.00 91.12 348 GLN A N 1
ATOM 2710 C CA . GLN A 1 348 ? -27.816 13.206 12.230 1.00 91.12 348 GLN A CA 1
ATOM 2711 C C . GLN A 1 348 ? -26.381 13.145 11.682 1.00 91.12 348 GLN A C 1
ATOM 2713 O O . GLN A 1 348 ? -26.046 12.215 10.949 1.00 91.12 348 GLN A O 1
ATOM 2718 N N . ALA A 1 349 ? -25.519 14.111 12.019 1.00 89.94 349 ALA A N 1
ATOM 2719 C CA . ALA A 1 349 ? -24.126 14.097 11.577 1.00 89.94 349 ALA A CA 1
ATOM 2720 C C . ALA A 1 349 ? -23.342 12.967 12.261 1.00 89.94 349 ALA A C 1
ATOM 2722 O O . ALA A 1 349 ? -22.657 12.207 11.578 1.00 89.94 349 ALA A O 1
ATOM 2723 N N . LEU A 1 350 ? -23.516 12.803 13.580 1.00 90.25 350 LEU A N 1
ATOM 2724 C CA . LEU A 1 350 ? -22.908 11.703 14.340 1.00 90.25 350 LEU A CA 1
ATOM 2725 C C . LEU A 1 350 ? -23.456 10.346 13.898 1.00 90.25 350 LEU A C 1
ATOM 2727 O O . LEU A 1 350 ? -22.691 9.400 13.733 1.00 90.25 350 LEU A O 1
ATOM 2731 N N . GLN A 1 351 ? -24.765 10.263 13.652 1.00 92.00 351 GLN A N 1
ATOM 2732 C CA . GLN A 1 351 ? -25.400 9.063 13.116 1.00 92.00 351 GLN A CA 1
ATOM 2733 C C . GLN A 1 351 ? -24.763 8.646 11.785 1.00 92.00 351 GLN A C 1
ATOM 2735 O O . GLN A 1 351 ? -24.379 7.489 11.624 1.00 92.00 351 GLN A O 1
ATOM 2740 N N . LYS A 1 352 ? -24.628 9.586 10.840 1.00 92.12 352 LYS A N 1
ATOM 2741 C CA . LYS A 1 352 ? -24.033 9.320 9.526 1.00 92.12 352 LYS A CA 1
ATOM 2742 C C . LYS A 1 352 ? -22.561 8.926 9.639 1.00 92.12 352 LYS A C 1
ATOM 2744 O O . LYS A 1 352 ? -22.129 8.017 8.940 1.00 92.12 352 LYS A O 1
ATOM 2749 N N . GLU A 1 353 ? -21.804 9.584 10.515 1.00 91.69 353 GLU A N 1
ATOM 2750 C CA . GLU A 1 353 ? -20.404 9.240 10.765 1.00 91.69 353 GLU A CA 1
ATOM 2751 C C . GLU A 1 353 ? -20.248 7.826 11.335 1.00 91.69 353 GLU A C 1
ATOM 2753 O O . GLU A 1 353 ? -19.433 7.052 10.837 1.00 91.69 353 GLU A O 1
ATOM 2758 N N . LEU A 1 354 ? -21.037 7.466 12.347 1.00 92.62 354 LEU A N 1
ATOM 2759 C CA . LEU A 1 354 ? -21.018 6.127 12.935 1.00 92.62 354 LEU A CA 1
ATOM 2760 C C . LEU A 1 354 ? -21.438 5.062 11.927 1.00 92.62 354 LEU A C 1
ATOM 2762 O O . LEU A 1 354 ? -20.771 4.036 11.823 1.00 92.62 354 LEU A O 1
ATOM 2766 N N . GLN A 1 355 ? -22.494 5.323 11.154 1.00 93.25 355 GLN A N 1
ATOM 2767 C CA . GLN A 1 355 ? -22.924 4.431 10.085 1.00 93.25 355 GLN A CA 1
ATOM 2768 C C . GLN A 1 355 ? -21.793 4.199 9.078 1.00 93.25 355 GLN A C 1
ATOM 2770 O O . GLN A 1 355 ? -21.442 3.055 8.804 1.00 93.25 355 GLN A O 1
ATOM 2775 N N . GLU A 1 356 ? -21.180 5.272 8.572 1.00 93.00 356 GLU A N 1
ATOM 2776 C CA . GLU A 1 356 ? -20.093 5.179 7.599 1.00 93.00 356 GLU A CA 1
ATOM 2777 C C . GLU A 1 356 ? -18.888 4.414 8.163 1.00 93.00 356 GLU A C 1
ATOM 2779 O O . GLU A 1 356 ? -18.296 3.595 7.459 1.00 93.00 356 GLU A O 1
ATOM 2784 N N . ARG A 1 357 ? -18.534 4.635 9.433 1.00 93.69 357 ARG A N 1
ATOM 2785 C CA . ARG A 1 357 ? -17.426 3.925 10.080 1.00 93.69 357 ARG A CA 1
ATOM 2786 C C . ARG A 1 357 ? -17.737 2.452 10.287 1.00 93.69 357 ARG A C 1
ATOM 2788 O O . ARG A 1 357 ? -16.880 1.634 9.987 1.00 93.69 357 ARG A O 1
ATOM 2795 N N . ILE A 1 358 ? -18.934 2.088 10.737 1.00 93.06 358 ILE A N 1
ATOM 2796 C CA . ILE A 1 358 ? -19.318 0.677 10.894 1.00 93.06 358 ILE A CA 1
ATOM 2797 C C . ILE A 1 358 ? -19.326 -0.022 9.524 1.00 93.06 358 ILE A C 1
ATOM 2799 O O . ILE A 1 358 ? -18.754 -1.099 9.368 1.00 93.06 358 ILE A O 1
ATOM 2803 N N . GLU A 1 359 ? -19.887 0.622 8.497 1.00 91.19 359 GLU A N 1
ATOM 2804 C CA . GLU A 1 359 ? -19.908 0.099 7.125 1.00 91.19 359 GLU A CA 1
ATOM 2805 C C . GLU A 1 359 ? -18.508 -0.037 6.506 1.00 91.19 359 GLU A C 1
ATOM 2807 O O . GLU A 1 359 ? -18.299 -0.884 5.637 1.00 91.19 359 GLU A O 1
ATOM 2812 N N . ASN A 1 360 ? -17.534 0.764 6.933 1.00 90.31 360 ASN A N 1
ATOM 2813 C CA . ASN A 1 360 ? -16.167 0.730 6.410 1.00 90.31 360 ASN A CA 1
ATOM 2814 C C . ASN A 1 360 ? -15.135 0.318 7.475 1.00 90.31 360 ASN A C 1
ATOM 2816 O O . ASN A 1 360 ? -13.981 0.736 7.394 1.00 90.31 360 ASN A O 1
ATOM 2820 N N . GLN A 1 361 ? -15.544 -0.489 8.463 1.00 91.00 361 GLN A N 1
ATOM 2821 C CA . GLN A 1 361 ? -14.668 -1.119 9.466 1.00 91.00 361 GLN A CA 1
ATOM 2822 C C . GLN A 1 361 ? -13.725 -0.121 10.174 1.00 91.00 361 GLN A C 1
ATOM 2824 O O . GLN A 1 361 ? -12.512 -0.298 10.274 1.00 91.00 361 GLN A O 1
ATOM 2829 N N . GLY A 1 362 ? -14.303 0.986 10.638 1.00 90.25 362 GLY A N 1
ATOM 2830 C CA . GLY A 1 362 ? -13.647 2.064 11.375 1.00 90.25 362 GLY A CA 1
ATOM 2831 C C . GLY A 1 362 ? -13.033 3.169 10.508 1.00 90.25 362 GLY A C 1
ATOM 2832 O O . GLY A 1 362 ? -12.490 4.137 11.054 1.00 90.25 362 GLY A O 1
ATOM 2833 N N . LEU A 1 363 ? -13.142 3.082 9.179 1.00 91.62 363 LEU A N 1
ATOM 2834 C CA . LEU A 1 363 ? -12.719 4.136 8.255 1.00 91.62 363 LEU A CA 1
ATOM 2835 C C . LEU A 1 363 ? -13.867 5.102 7.937 1.00 91.62 363 LEU A C 1
ATOM 2837 O O . LEU A 1 363 ? -14.999 4.694 7.708 1.00 91.62 363 LEU A O 1
ATOM 2841 N N . ARG A 1 364 ? -13.561 6.394 7.846 1.00 93.06 364 ARG A N 1
ATOM 2842 C CA . ARG A 1 364 ? -14.455 7.424 7.299 1.00 93.06 364 ARG A CA 1
ATOM 2843 C C . ARG A 1 364 ? -13.820 8.026 6.055 1.00 93.06 364 ARG A C 1
ATOM 2845 O O . ARG A 1 364 ? -12.634 8.344 6.082 1.00 93.06 364 ARG A O 1
ATOM 2852 N N . ARG A 1 365 ? -14.566 8.201 4.967 1.00 92.94 365 ARG A N 1
ATOM 2853 C CA . ARG A 1 365 ? -14.032 8.764 3.722 1.00 92.94 365 ARG A CA 1
ATOM 2854 C C . ARG A 1 365 ? -14.386 10.237 3.631 1.00 92.94 365 ARG A C 1
ATOM 2856 O O . ARG A 1 365 ? -15.549 10.623 3.651 1.00 92.94 365 ARG A O 1
ATOM 2863 N N . VAL A 1 366 ? -13.372 11.076 3.472 1.00 93.69 366 VAL A N 1
ATOM 2864 C CA . VAL A 1 366 ? -13.561 12.516 3.268 1.00 93.69 366 VAL A CA 1
ATOM 2865 C C . VAL A 1 366 ? -12.811 12.973 2.030 1.00 93.69 366 VAL A C 1
ATOM 2867 O O . VAL A 1 366 ? -11.892 12.304 1.560 1.00 93.69 366 VAL A O 1
ATOM 2870 N N . GLN A 1 367 ? -13.202 14.120 1.482 1.00 95.88 367 GLN A N 1
ATOM 2871 C CA . GLN A 1 367 ? -12.472 14.718 0.370 1.00 95.88 367 GLN A CA 1
ATOM 2872 C C . GLN A 1 367 ? -11.238 15.452 0.885 1.00 95.88 367 GLN A C 1
ATOM 2874 O O . GLN A 1 367 ? -11.359 16.305 1.759 1.00 95.88 367 GLN A O 1
ATOM 2879 N N . LEU A 1 368 ? -10.069 15.177 0.301 1.00 93.75 368 LEU A N 1
ATOM 2880 C CA . LEU A 1 368 ? -8.786 15.756 0.707 1.00 93.75 368 LEU A CA 1
ATOM 2881 C C . LEU A 1 368 ? -8.819 17.286 0.696 1.00 93.75 368 LEU A C 1
ATOM 2883 O O . LEU A 1 368 ? -8.427 17.924 1.667 1.00 93.75 368 LEU A O 1
ATOM 2887 N N . ILE A 1 369 ? -9.317 17.875 -0.395 1.00 93.81 369 ILE A N 1
ATOM 2888 C CA . ILE A 1 369 ? -9.397 19.334 -0.542 1.00 93.81 369 ILE A CA 1
ATOM 2889 C C . ILE A 1 369 ? -10.346 19.923 0.507 1.00 93.81 369 ILE A C 1
ATOM 2891 O O . ILE A 1 369 ? -10.010 20.927 1.125 1.00 93.81 369 ILE A O 1
ATOM 2895 N N . GLY A 1 370 ? -11.492 19.275 0.744 1.00 93.44 370 GLY A N 1
ATOM 2896 C CA . GLY A 1 370 ? -12.446 19.701 1.770 1.00 93.44 370 GLY A CA 1
ATOM 2897 C C . GLY A 1 370 ? -11.848 19.632 3.176 1.00 93.44 370 GLY A C 1
ATOM 2898 O O . GLY A 1 370 ? -11.947 20.593 3.928 1.00 93.44 370 GLY A O 1
ATOM 2899 N N . TYR A 1 371 ? -11.135 18.549 3.491 1.00 93.44 371 TYR A N 1
ATOM 2900 C CA . TYR A 1 371 ? -10.450 18.384 4.772 1.00 93.44 371 TYR A CA 1
ATOM 2901 C C . TYR A 1 371 ? -9.405 19.482 5.007 1.00 93.44 371 TYR A C 1
ATOM 2903 O O . TYR A 1 371 ? -9.373 20.079 6.081 1.00 93.44 371 TYR A O 1
ATOM 2911 N N . ILE A 1 372 ? -8.577 19.788 3.999 1.00 93.81 372 ILE A N 1
ATOM 2912 C CA . ILE A 1 372 ? -7.560 20.848 4.093 1.00 93.81 372 ILE A CA 1
ATOM 2913 C C . ILE A 1 372 ? -8.218 22.221 4.270 1.00 93.81 372 ILE A C 1
ATOM 2915 O O . ILE A 1 372 ? -7.724 23.031 5.048 1.00 93.81 372 ILE A O 1
ATOM 2919 N N . GLN A 1 373 ? -9.323 22.489 3.570 1.00 94.44 373 GLN A N 1
ATOM 2920 C CA . GLN A 1 373 ? -10.071 23.741 3.717 1.00 94.44 373 GLN A CA 1
ATOM 2921 C C . GLN A 1 373 ? -10.660 23.905 5.123 1.00 94.44 373 GLN A C 1
ATOM 2923 O O . GLN A 1 373 ? -10.659 25.012 5.651 1.00 94.44 373 GLN A O 1
ATOM 2928 N N . GLU A 1 374 ? -11.138 22.816 5.723 1.00 92.69 374 GLU A N 1
ATOM 2929 C CA . GLU A 1 374 ? -11.748 22.815 7.054 1.00 92.69 374 GLU A CA 1
ATOM 2930 C C . GLU A 1 374 ? -10.708 22.890 8.184 1.00 92.69 374 GLU A C 1
ATOM 2932 O O . GLU A 1 374 ? -10.878 23.652 9.131 1.00 92.69 374 GLU A O 1
ATOM 2937 N N . HIS A 1 375 ? -9.604 22.144 8.075 1.00 90.88 375 HIS A N 1
ATOM 2938 C CA . HIS A 1 375 ? -8.632 21.982 9.165 1.00 90.88 375 HIS A CA 1
ATOM 2939 C C . HIS A 1 375 ? -7.362 22.828 8.995 1.00 90.88 375 HIS A C 1
ATOM 2941 O O . HIS A 1 375 ? -6.549 22.912 9.916 1.00 90.88 375 HIS A O 1
ATOM 2947 N N . GLY A 1 376 ? -7.129 23.402 7.810 1.00 92.62 376 GLY A N 1
ATOM 2948 C CA . GLY A 1 376 ? -5.921 24.171 7.487 1.00 92.62 376 GLY A CA 1
ATOM 2949 C C . GLY A 1 376 ? -4.626 23.347 7.431 1.00 92.62 376 GLY A C 1
ATOM 2950 O O . GLY A 1 376 ? -3.544 23.918 7.309 1.00 92.62 376 GLY A O 1
ATOM 2951 N N . LYS A 1 377 ? -4.710 22.015 7.525 1.00 92.38 377 LYS A N 1
ATOM 2952 C CA . LYS A 1 377 ? -3.567 21.089 7.532 1.00 92.38 377 LYS A CA 1
ATOM 2953 C C . LYS A 1 377 ? -3.895 19.785 6.806 1.00 92.38 377 LYS A C 1
ATOM 2955 O O . LYS A 1 377 ? -5.060 19.466 6.573 1.00 92.38 377 LYS A O 1
ATOM 2960 N N . LEU A 1 378 ? -2.859 19.023 6.463 1.00 91.06 378 LEU A N 1
ATOM 2961 C CA . LEU A 1 378 ? -3.021 17.665 5.943 1.00 91.06 378 LEU A CA 1
ATOM 2962 C C . LEU A 1 378 ? -3.521 16.714 7.049 1.00 91.06 378 LEU A C 1
ATOM 2964 O O . LEU A 1 378 ? -3.214 16.935 8.224 1.00 91.06 378 LEU A O 1
ATOM 2968 N N . PRO A 1 379 ? -4.290 15.668 6.698 1.00 89.25 379 PRO A N 1
ATOM 2969 C CA . PRO A 1 379 ? -4.640 14.597 7.628 1.00 89.25 379 PRO A CA 1
ATOM 2970 C C . PRO A 1 379 ? -3.386 13.860 8.118 1.00 89.25 379 PRO A C 1
ATOM 2972 O O . PRO A 1 379 ? -2.378 13.780 7.405 1.00 89.25 379 PRO A O 1
ATOM 2975 N N . ASP A 1 380 ? -3.482 13.295 9.321 1.00 85.50 380 ASP A N 1
ATOM 2976 C CA . ASP A 1 380 ? -2.449 12.438 9.909 1.00 85.50 380 ASP A CA 1
ATOM 2977 C C . ASP A 1 380 ? -2.469 11.055 9.236 1.00 85.50 380 ASP A C 1
ATOM 2979 O O . ASP A 1 380 ? -3.135 10.119 9.678 1.00 85.50 380 ASP A O 1
ATOM 2983 N N . LEU A 1 381 ? -1.802 10.967 8.087 1.00 86.94 381 LEU A N 1
ATOM 2984 C CA . LEU A 1 381 ? -1.616 9.750 7.304 1.00 86.94 381 LEU A CA 1
ATOM 2985 C C . LEU A 1 381 ? -0.124 9.491 7.122 1.00 86.94 381 LEU A C 1
ATOM 2987 O O . LEU A 1 381 ? 0.688 10.418 7.153 1.00 86.94 381 LEU A O 1
ATOM 2991 N N . ASP A 1 382 ? 0.234 8.236 6.855 1.00 86.12 382 ASP A N 1
ATOM 2992 C CA . ASP A 1 382 ? 1.593 7.877 6.466 1.00 86.12 382 ASP A CA 1
ATOM 2993 C C . ASP A 1 382 ? 1.836 8.320 5.017 1.00 86.12 382 ASP A C 1
ATOM 2995 O O . ASP A 1 382 ? 1.743 7.557 4.052 1.00 86.12 382 ASP A O 1
ATOM 2999 N N . TRP A 1 383 ? 2.111 9.612 4.855 1.00 88.31 383 TRP A N 1
ATOM 3000 C CA . TRP A 1 383 ? 2.384 10.226 3.562 1.00 88.31 383 TRP A CA 1
ATOM 3001 C C . TRP A 1 383 ? 3.618 9.631 2.883 1.00 88.31 383 TRP A C 1
ATOM 3003 O O . TRP A 1 383 ? 3.686 9.640 1.654 1.00 88.31 383 TRP A O 1
ATOM 3013 N N . ALA A 1 384 ? 4.563 9.078 3.650 1.00 87.62 384 ALA A N 1
ATOM 3014 C CA . ALA A 1 384 ? 5.723 8.391 3.100 1.00 87.62 384 ALA A CA 1
ATOM 3015 C C . ALA A 1 384 ? 5.312 7.067 2.442 1.00 87.62 384 ALA A C 1
ATOM 3017 O O . ALA A 1 384 ? 5.707 6.803 1.303 1.00 87.62 384 ALA A O 1
ATOM 3018 N N . LEU A 1 385 ? 4.459 6.272 3.095 1.00 86.56 385 LEU A N 1
ATOM 3019 C CA . LEU A 1 385 ? 3.888 5.057 2.515 1.00 86.56 385 LEU A CA 1
ATOM 3020 C C . LEU A 1 385 ? 3.031 5.369 1.279 1.00 86.56 385 LEU A C 1
ATOM 3022 O O . LEU A 1 385 ? 3.167 4.700 0.256 1.00 86.56 385 LEU A O 1
ATOM 3026 N N . ILE A 1 386 ? 2.201 6.415 1.333 1.00 89.00 386 ILE A N 1
ATOM 3027 C CA . ILE A 1 386 ? 1.356 6.831 0.200 1.00 89.00 386 ILE A CA 1
ATOM 3028 C C . ILE A 1 386 ? 2.211 7.299 -0.985 1.00 89.00 386 ILE A C 1
ATOM 3030 O O . ILE A 1 386 ? 1.949 6.912 -2.124 1.00 89.00 386 ILE A O 1
ATOM 3034 N N . ALA A 1 387 ? 3.254 8.096 -0.742 1.00 88.75 387 ALA A N 1
ATOM 3035 C CA . ALA A 1 387 ? 4.181 8.529 -1.785 1.00 88.75 387 ALA A CA 1
ATOM 3036 C C . ALA A 1 387 ? 4.968 7.349 -2.376 1.00 88.75 387 ALA A C 1
ATOM 3038 O O . ALA A 1 387 ? 5.161 7.285 -3.590 1.00 88.75 387 ALA A O 1
ATOM 3039 N N . THR A 1 388 ? 5.372 6.391 -1.536 1.00 85.81 388 THR A N 1
ATOM 3040 C CA . THR A 1 388 ? 6.032 5.150 -1.969 1.00 85.81 388 THR A CA 1
ATOM 3041 C C . THR A 1 388 ? 5.107 4.323 -2.854 1.00 85.81 388 THR A C 1
ATOM 3043 O O . THR A 1 388 ? 5.503 3.863 -3.917 1.00 85.81 388 THR A O 1
ATOM 3046 N N . PHE A 1 389 ? 3.841 4.188 -2.473 1.00 86.94 389 PHE A N 1
ATOM 3047 C CA . PHE A 1 389 ? 2.840 3.517 -3.290 1.00 86.94 389 PHE A CA 1
ATOM 3048 C C . PHE A 1 389 ? 2.610 4.212 -4.630 1.00 86.94 389 PHE A C 1
ATOM 3050 O O . PHE A 1 389 ? 2.596 3.556 -5.668 1.00 86.94 389 PHE A O 1
ATOM 3057 N N . ALA A 1 390 ? 2.492 5.541 -4.624 1.00 87.62 390 ALA A N 1
ATOM 3058 C CA . ALA A 1 390 ? 2.351 6.321 -5.846 1.00 87.62 390 ALA A CA 1
ATOM 3059 C C . ALA A 1 390 ? 3.557 6.146 -6.782 1.00 87.62 390 ALA A C 1
ATOM 3061 O O . ALA A 1 390 ? 3.374 6.047 -7.995 1.00 87.62 390 ALA A O 1
ATOM 3062 N N . SER A 1 391 ? 4.777 6.094 -6.235 1.00 82.19 391 SER A N 1
ATOM 3063 C CA . SER A 1 391 ? 6.007 6.004 -7.027 1.00 82.19 391 SER A CA 1
ATOM 3064 C C . SER A 1 391 ? 6.220 4.628 -7.657 1.00 82.19 391 SER A C 1
ATOM 3066 O O . SER A 1 391 ? 6.723 4.555 -8.777 1.00 82.19 391 SER A O 1
ATOM 3068 N N . ILE A 1 392 ? 5.814 3.550 -6.982 1.00 78.19 392 ILE A N 1
ATOM 3069 C CA . ILE A 1 392 ? 5.976 2.178 -7.487 1.00 78.19 392 ILE A CA 1
ATOM 3070 C C . ILE A 1 392 ? 4.779 1.692 -8.312 1.00 78.19 392 ILE A C 1
ATOM 3072 O O . ILE A 1 392 ? 4.941 0.785 -9.127 1.00 78.19 392 ILE A O 1
ATOM 3076 N N . ALA A 1 393 ? 3.588 2.276 -8.136 1.00 81.19 393 ALA A N 1
ATOM 3077 C CA . ALA A 1 393 ? 2.400 1.913 -8.905 1.00 81.19 393 ALA A CA 1
ATOM 3078 C C . ALA A 1 393 ? 2.643 2.161 -10.402 1.00 81.19 393 ALA A C 1
ATOM 3080 O O . ALA A 1 393 ? 2.601 3.300 -10.845 1.00 81.19 393 ALA A O 1
ATOM 3081 N N . GLY A 1 394 ? 2.909 1.104 -11.179 1.00 68.31 394 GLY A N 1
ATOM 3082 C CA . GLY A 1 394 ? 3.254 1.183 -12.610 1.00 68.31 394 GLY A CA 1
ATOM 3083 C C . GLY A 1 394 ? 4.743 0.968 -12.956 1.00 68.31 394 GLY A C 1
ATOM 3084 O O . GLY A 1 394 ? 5.132 1.163 -14.106 1.00 68.31 394 GLY A O 1
ATOM 3085 N N . ALA A 1 395 ? 5.550 0.487 -12.001 1.00 68.81 395 ALA A N 1
ATOM 3086 C CA . ALA A 1 395 ? 6.969 0.120 -12.136 1.00 68.81 395 ALA A CA 1
ATOM 3087 C C . ALA A 1 395 ? 8.005 1.254 -11.992 1.00 68.81 395 ALA A C 1
ATOM 3089 O O . ALA A 1 395 ? 9.196 0.974 -12.057 1.00 68.81 395 ALA A O 1
ATOM 3090 N N . GLY A 1 396 ? 7.598 2.498 -11.707 1.00 70.94 396 GLY A N 1
ATOM 3091 C CA . GLY A 1 396 ? 8.512 3.603 -11.376 1.00 70.94 396 GLY A CA 1
ATOM 3092 C C . GLY A 1 396 ? 9.207 4.262 -12.579 1.00 70.94 396 GLY A C 1
ATOM 3093 O O . GLY A 1 396 ? 9.386 3.671 -13.641 1.00 70.94 396 GLY A O 1
ATOM 3094 N N . GLY A 1 397 ? 9.579 5.542 -12.442 1.00 70.75 397 GLY A N 1
ATOM 3095 C CA . GLY A 1 397 ? 9.980 6.395 -13.576 1.00 70.75 397 GLY A CA 1
ATOM 3096 C C . GLY A 1 397 ? 11.278 5.992 -14.295 1.00 70.75 397 GLY A C 1
ATOM 3097 O O . GLY A 1 397 ? 11.316 5.978 -15.524 1.00 70.75 397 GLY A O 1
ATOM 3098 N N . LEU A 1 398 ? 12.336 5.645 -13.553 1.00 77.06 398 LEU A N 1
ATOM 3099 C CA . LEU A 1 398 ? 13.628 5.248 -14.138 1.00 77.06 398 LEU A CA 1
ATOM 3100 C C . LEU A 1 398 ? 13.571 3.869 -14.795 1.00 77.06 398 LEU A C 1
ATOM 3102 O O . LEU A 1 398 ? 14.043 3.698 -15.917 1.00 77.06 398 LEU A O 1
ATOM 3106 N N . THR A 1 399 ? 12.912 2.909 -14.149 1.00 77.56 399 THR A N 1
ATOM 3107 C CA . THR A 1 399 ? 12.658 1.581 -14.714 1.00 77.56 399 THR A CA 1
ATOM 3108 C C . THR A 1 399 ? 11.872 1.685 -16.019 1.00 77.56 399 THR A C 1
ATOM 3110 O O . THR A 1 399 ? 12.219 1.046 -17.010 1.00 77.56 399 THR A O 1
ATOM 3113 N N . ASN A 1 400 ? 10.867 2.562 -16.061 1.00 80.12 400 ASN A N 1
ATOM 3114 C CA . ASN A 1 400 ? 10.106 2.859 -17.269 1.00 80.12 400 ASN A CA 1
ATOM 3115 C C . ASN A 1 400 ? 10.960 3.500 -18.377 1.00 80.12 400 ASN A C 1
ATOM 3117 O O . ASN A 1 400 ? 10.774 3.182 -19.551 1.00 80.12 400 ASN A O 1
ATOM 3121 N N . ALA A 1 401 ? 11.954 4.332 -18.051 1.00 83.69 401 ALA A N 1
ATOM 3122 C CA . ALA A 1 401 ? 12.859 4.896 -19.058 1.00 83.69 401 ALA A CA 1
ATOM 3123 C C . ALA A 1 401 ? 13.628 3.810 -19.839 1.00 83.69 401 ALA A C 1
ATOM 3125 O O . ALA A 1 401 ? 13.959 4.010 -21.013 1.00 83.69 401 ALA A O 1
ATOM 3126 N N . LEU A 1 402 ? 13.841 2.628 -19.246 1.00 82.00 402 LEU A N 1
ATOM 3127 C CA . LEU A 1 402 ? 14.479 1.488 -19.911 1.00 82.00 402 LEU A CA 1
ATOM 3128 C C . LEU A 1 402 ? 13.629 0.888 -21.047 1.00 82.00 402 LEU A C 1
ATOM 3130 O O . LEU A 1 402 ? 14.186 0.203 -21.905 1.00 82.00 402 LEU A O 1
ATOM 3134 N N . LEU A 1 403 ? 12.326 1.197 -21.138 1.00 80.19 403 LEU A N 1
ATOM 3135 C CA . LEU A 1 403 ? 11.483 0.820 -22.288 1.00 80.19 403 LEU A CA 1
ATOM 3136 C C . LEU A 1 403 ? 12.069 1.333 -23.609 1.00 80.19 403 LEU A C 1
ATOM 3138 O O . LEU A 1 403 ? 12.054 0.638 -24.625 1.00 80.19 403 LEU A O 1
ATOM 3142 N N . SER A 1 404 ? 12.655 2.530 -23.579 1.00 87.38 404 SER A N 1
ATOM 3143 C CA . SER A 1 404 ? 13.300 3.127 -24.748 1.00 87.38 404 SER A CA 1
ATOM 3144 C C . SER A 1 404 ? 14.543 2.345 -25.213 1.00 87.38 404 SER A C 1
ATOM 3146 O O . SER A 1 404 ? 14.790 2.262 -26.417 1.00 87.38 404 SER A O 1
ATOM 3148 N N . ASN A 1 405 ? 15.277 1.691 -24.296 1.00 85.06 405 ASN A N 1
ATOM 3149 C CA . ASN A 1 405 ? 16.399 0.808 -24.649 1.00 85.06 405 ASN A CA 1
ATOM 3150 C C . ASN A 1 405 ? 15.908 -0.392 -25.453 1.00 85.06 405 ASN A C 1
ATOM 3152 O O . ASN A 1 405 ? 16.489 -0.731 -26.477 1.00 85.06 405 ASN A O 1
ATOM 3156 N N . TYR A 1 406 ? 14.791 -0.987 -25.039 1.00 78.31 406 TYR A N 1
ATOM 3157 C CA . TYR A 1 406 ? 14.209 -2.111 -25.760 1.00 78.31 406 TYR A CA 1
ATOM 3158 C C . TYR A 1 406 ? 13.833 -1.731 -27.199 1.00 78.31 406 TYR A C 1
ATOM 3160 O O . TYR A 1 406 ? 14.139 -2.465 -28.142 1.00 78.31 406 TYR A O 1
ATOM 3168 N N . ALA A 1 407 ? 13.161 -0.589 -27.378 1.00 78.69 407 ALA A N 1
ATOM 3169 C CA . ALA A 1 407 ? 12.754 -0.102 -28.696 1.00 78.69 407 ALA A CA 1
ATOM 3170 C C . ALA A 1 407 ? 13.959 0.074 -29.631 1.00 78.69 407 ALA A C 1
ATOM 3172 O O . ALA A 1 407 ? 13.917 -0.321 -30.801 1.00 78.69 407 ALA A O 1
ATOM 3173 N N . ARG A 1 408 ? 15.050 0.619 -29.081 1.00 82.50 408 ARG A N 1
ATOM 3174 C CA . ARG A 1 408 ? 16.334 0.759 -29.764 1.00 82.50 408 ARG A CA 1
ATOM 3175 C C . ARG A 1 408 ? 16.945 -0.600 -30.110 1.00 82.50 408 ARG A C 1
ATOM 3177 O O . ARG A 1 408 ? 17.316 -0.807 -31.260 1.00 82.50 408 ARG A O 1
ATOM 3184 N N . ASP A 1 409 ? 17.015 -1.529 -29.161 1.00 78.44 409 ASP A N 1
ATOM 3185 C CA . ASP A 1 409 ? 17.643 -2.845 -29.344 1.00 78.44 409 ASP A CA 1
ATOM 3186 C C . ASP A 1 409 ? 16.911 -3.707 -30.381 1.00 78.44 409 ASP A C 1
ATOM 3188 O O . ASP A 1 409 ? 17.520 -4.516 -31.082 1.00 78.44 409 ASP A O 1
ATOM 3192 N N . LYS A 1 410 ? 15.595 -3.517 -30.530 1.00 75.69 410 LYS A N 1
ATOM 3193 C CA . LYS A 1 410 ? 14.819 -4.120 -31.624 1.00 75.69 410 LYS A CA 1
ATOM 3194 C C . LYS A 1 410 ? 14.981 -3.413 -32.966 1.00 75.69 410 LYS A C 1
ATOM 3196 O O . LYS A 1 410 ? 14.460 -3.904 -33.969 1.00 75.69 410 LYS A O 1
ATOM 3201 N N . GLY A 1 411 ? 15.676 -2.282 -32.999 1.00 74.94 411 GLY A N 1
ATOM 3202 C CA . GLY A 1 411 ? 15.885 -1.481 -34.195 1.00 74.94 411 GLY A CA 1
ATOM 3203 C C . GLY A 1 411 ? 14.617 -0.798 -34.699 1.00 74.94 411 GLY A C 1
ATOM 3204 O O . GLY A 1 411 ? 14.537 -0.490 -35.884 1.00 74.94 411 GLY A O 1
ATOM 3205 N N . TRP A 1 412 ? 13.608 -0.583 -33.844 1.00 76.94 412 TRP A N 1
ATOM 3206 C CA . TRP A 1 412 ? 12.337 0.012 -34.274 1.00 76.94 412 TRP A CA 1
ATOM 3207 C C . TRP A 1 412 ? 12.473 1.487 -34.667 1.00 76.94 412 TRP A C 1
ATOM 3209 O O . TRP A 1 412 ? 11.727 1.946 -35.526 1.00 76.94 412 TRP A O 1
ATOM 3219 N N . GLY A 1 413 ? 13.429 2.202 -34.068 1.00 69.31 413 GLY A N 1
ATOM 3220 C CA . GLY A 1 413 ? 13.734 3.608 -34.361 1.00 69.31 413 GLY A CA 1
ATOM 3221 C C . GLY A 1 413 ? 15.011 3.841 -35.162 1.00 69.31 413 GLY A C 1
ATOM 3222 O O . GLY A 1 413 ? 15.475 4.970 -35.256 1.00 69.31 413 GLY A O 1
ATOM 3223 N N . MET A 1 414 ? 15.631 2.782 -35.688 1.00 76.19 414 MET A N 1
ATOM 3224 C CA . MET A 1 414 ? 16.891 2.904 -36.422 1.00 76.19 414 MET A CA 1
ATOM 3225 C C . MET A 1 414 ? 16.583 3.156 -37.899 1.00 76.19 414 MET A C 1
ATOM 3227 O O . MET A 1 414 ? 16.202 2.224 -38.615 1.00 76.19 414 MET A O 1
ATOM 3231 N N . GLY A 1 415 ? 16.728 4.413 -38.328 1.00 68.25 415 GLY A N 1
ATOM 3232 C CA . GLY A 1 415 ? 16.667 4.794 -39.739 1.00 68.25 415 GLY A CA 1
ATOM 3233 C C . GLY A 1 415 ? 17.680 3.996 -40.565 1.00 68.25 415 GLY A C 1
ATOM 3234 O O . GLY A 1 415 ? 18.784 3.719 -40.089 1.00 68.25 415 GLY A O 1
ATOM 3235 N N . ARG A 1 416 ? 17.276 3.562 -41.760 1.00 63.72 416 ARG A N 1
ATOM 3236 C CA . ARG A 1 416 ? 18.117 2.798 -42.694 1.00 63.72 416 ARG A CA 1
ATOM 3237 C C . ARG A 1 416 ? 18.686 3.653 -43.807 1.00 63.72 416 ARG A C 1
ATOM 3239 O O . ARG A 1 416 ? 18.004 4.629 -44.189 1.00 63.72 416 ARG A O 1
#

Radius of gyration: 27.66 Å; chains: 1; bounding box: 61×48×91 Å

Sequence (416 aa):
MNQENPQSHQNETVPAGMLPDWTVGDLPKPPRLGWKSWAALLGPGVLMAGASIGSGEWLAGPGVTAQYGGTLLWVATLSIVAQVFCNLEFMRYALYCGEPILVGAFRTKPGPKFWTVFYALLEFGHIWPYNVAGASVAVAAIWLGSLPGQGDDGLVHGLSCVLFLLAFLPLIFGGTVYKMLERIMTVKLVVVLIFLVLVSTCLISSRSMSEVLSGFLRFGQIPLRANTIIDGRHFTLTEQHDDILYRIRGTVEETETVVTEFTAGNQIFRMDQEIPAEFDTRYQELKTRAEKLALADRFYMEQIDGPISLTAEGTIDPQDKSWQFEQVTVRSEDGSNTYRQLADIPNQALQKELQERIENQGLRRVQLIGYIQEHGKLPDLDWALIATFASIAGAGGLTNALLSNYARDKGWGMGR

pLDDT: mean 85.92, std 10.05, range [35.59, 96.31]

Foldseek 3Di:
DDDDDQPPQQPDWADQAQDDTAGDFAFDDDPDDDPVVVVVVCLLVLLLVLVLPQPCLVPLVCVCCVVFNLQLLLLLLVLQVVLVVLLVVQQVCCQARLFFVLVSVQRDPVHVVVSVVVVCVVCVVVVDVVSLLVVLQVVVCVVVVHGDDPVCPVSSVVSSVVSVVVVCVCVVPVVPNSVSSSVVSNVVVVVVVVVCVCCCVPPADPVSVCRNVCSSVNPQKGKDFAQWKAQAQWTWHWDADPNWIWIWTFGQDPVGTQTQWIDTRPDIDGRPGDDPPVCVVVVVVVSVVSVVARHRFKMWGWHDDPQWIKIWIAGADPPNRQADTQKIWIGGPVGIDIDRDLVVPPDPVVSVQVVQCSRVRRIDMDRQVVCCVVPVDGDPDPVVSSVVNSQPSNHHDVSSSCSSVVCSVVVSNPGD

Secondary structure (DSSP, 8-state):
-----TTTTTT-EE--TTSPPEEP-PPPPPPPPSHHHHHHHHHHHHHHHHHHTTSTHHHHHHHHHHHHGGGGHHHHHHHHHHHHHHHHHHHHHHHHHSS-HHHHHHHSTT-HHHHHHHHHHHHGGGGS-HHHHHHHHHHHHHHHSS---GGGHHHHHHHHHHHHHHHHHHHHHSSSHHHHHHHHHHHHHHHHHHHHHHHHHHTS-HHHHHHHHHHTT-TTEEEEE-SEEEETTEEEEEEEETTEEEEEEEEE-SS-EEEEEEEETTEEEETTSPPPHHHHHHHHHHHHHHHHH--TTEEEEEEEETTEEEEEEEEE-TTT--EEEEEEEEEETTEEEEESSGGG-S-HHHHHHHHHHHHTTTEEEEEHHHHHHHHSS--S--HHHHHHHHHHTTS-HHHHHTHHHHHHHTTTT---